Protein AF-A0A7J5A871-F1 (afdb_monomer)

Structure (mmCIF, N/CA/C/O backbone):
data_AF-A0A7J5A871-F1
#
_entry.id   AF-A0A7J5A871-F1
#
loop_
_atom_site.group_PDB
_atom_site.id
_atom_site.type_symbol
_atom_site.label_atom_id
_atom_site.label_alt_id
_atom_site.label_comp_id
_atom_site.label_asym_id
_atom_site.label_entity_id
_atom_site.label_seq_id
_atom_site.pdbx_PDB_ins_code
_atom_site.Cartn_x
_atom_site.Cartn_y
_atom_site.Cartn_z
_atom_site.occupancy
_atom_site.B_iso_or_equiv
_atom_site.auth_seq_id
_atom_site.auth_comp_id
_atom_site.auth_asym_id
_atom_site.auth_atom_id
_atom_site.pdbx_PDB_model_num
ATOM 1 N N . MET A 1 1 ? -9.980 15.801 39.547 1.00 46.47 1 MET A N 1
ATOM 2 C CA . MET A 1 1 ? -10.471 14.778 38.602 1.00 46.47 1 ME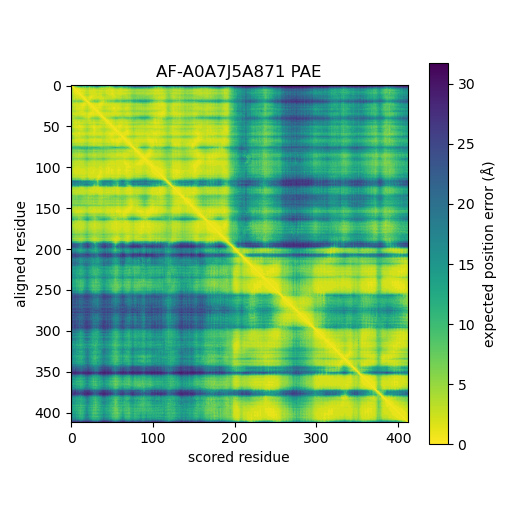T A CA 1
ATOM 3 C C . MET A 1 1 ? -9.482 14.705 37.460 1.00 46.47 1 MET A C 1
ATOM 5 O O . MET A 1 1 ? -9.292 15.702 36.777 1.00 46.47 1 MET A O 1
ATOM 9 N N . GLU A 1 2 ? -8.788 13.584 37.321 1.00 61.81 2 GLU A N 1
ATOM 10 C CA . GLU A 1 2 ? -7.841 13.356 36.229 1.00 61.81 2 GLU A CA 1
ATOM 11 C C . GLU A 1 2 ? -8.632 12.740 35.067 1.00 61.81 2 GLU A C 1
ATOM 13 O O . GLU A 1 2 ? -8.826 11.527 35.019 1.00 61.81 2 GLU A O 1
ATOM 18 N N . TYR A 1 3 ? -9.207 13.584 34.201 1.00 69.62 3 TYR A N 1
ATOM 19 C CA . TYR A 1 3 ? -9.987 13.117 33.050 1.00 69.62 3 TYR A CA 1
ATOM 20 C C . TYR A 1 3 ? -9.137 12.183 32.179 1.00 69.62 3 TYR A C 1
ATOM 22 O O . TYR A 1 3 ? -7.986 12.504 31.865 1.00 69.62 3 TYR A O 1
ATOM 30 N N . LEU A 1 4 ? -9.718 11.045 31.779 1.00 82.44 4 LEU A N 1
ATOM 31 C CA . LEU A 1 4 ? -9.127 10.088 30.837 1.00 82.44 4 LEU A CA 1
ATOM 32 C C . LEU A 1 4 ? -7.764 9.514 31.266 1.00 82.44 4 LEU A C 1
ATOM 34 O O . LEU A 1 4 ? -6.958 9.148 30.412 1.00 82.44 4 LEU A O 1
ATOM 38 N N . LYS A 1 5 ? -7.478 9.409 32.572 1.00 87.50 5 LYS A N 1
ATOM 39 C CA . LYS A 1 5 ? -6.200 8.855 33.057 1.00 87.50 5 LYS A CA 1
ATOM 40 C C . LYS A 1 5 ? -5.918 7.459 32.489 1.00 87.50 5 LYS A C 1
ATOM 42 O O . LYS A 1 5 ? -4.888 7.252 31.855 1.00 87.50 5 LYS A O 1
ATOM 47 N N . LYS A 1 6 ? -6.861 6.529 32.664 1.00 90.25 6 LYS A N 1
ATOM 48 C CA . LYS A 1 6 ? -6.722 5.147 32.182 1.00 90.25 6 LYS A CA 1
ATOM 49 C C . LYS A 1 6 ? -6.666 5.067 30.659 1.00 90.25 6 LYS A C 1
ATOM 51 O O . LYS A 1 6 ? -5.903 4.284 30.109 1.00 90.25 6 LYS A O 1
ATOM 56 N N . PHE A 1 7 ? -7.421 5.923 29.970 1.00 92.81 7 PHE A N 1
ATOM 57 C CA . PHE A 1 7 ? -7.335 6.025 28.516 1.00 92.81 7 PHE A CA 1
ATOM 58 C C . PHE A 1 7 ? -5.914 6.401 28.066 1.00 92.81 7 PHE A C 1
ATOM 60 O O . PHE A 1 7 ? -5.403 5.774 27.142 1.00 92.81 7 PHE A O 1
ATOM 67 N N . LYS A 1 8 ? -5.244 7.359 28.730 1.00 91.94 8 LYS A N 1
ATOM 68 C CA . LYS A 1 8 ? -3.841 7.712 28.426 1.00 91.94 8 LYS A CA 1
ATOM 69 C C . LYS A 1 8 ? -2.885 6.546 28.680 1.00 91.94 8 LYS A C 1
ATOM 71 O O . LYS A 1 8 ? -1.995 6.315 27.871 1.00 91.94 8 LYS A O 1
ATOM 76 N N . GLU A 1 9 ? -3.079 5.810 29.774 1.00 91.88 9 GLU A N 1
ATOM 77 C CA . GLU A 1 9 ? -2.275 4.621 30.103 1.00 91.88 9 GLU A CA 1
ATOM 78 C C . GLU A 1 9 ? -2.412 3.531 29.024 1.00 91.88 9 GLU A C 1
ATOM 80 O O . GLU A 1 9 ? -1.418 2.940 28.608 1.00 91.88 9 GLU A O 1
ATOM 85 N N . ASN A 1 10 ? -3.628 3.316 28.516 1.00 91.81 10 ASN A N 1
ATOM 86 C CA . ASN A 1 10 ? -3.911 2.318 27.482 1.00 91.81 10 ASN A CA 1
ATOM 87 C C . ASN A 1 10 ? -3.515 2.763 26.060 1.00 91.81 10 ASN A C 1
ATOM 89 O O . ASN A 1 10 ? -3.351 1.916 25.180 1.00 91.81 10 ASN A O 1
ATOM 93 N N . ASN A 1 11 ? -3.380 4.072 25.822 1.00 93.44 11 ASN A N 1
ATOM 94 C CA . ASN A 1 11 ? -3.155 4.675 24.504 1.00 93.44 11 ASN A CA 1
ATOM 95 C C . ASN A 1 11 ? -1.981 5.674 24.543 1.00 93.44 11 ASN A C 1
ATOM 97 O O . ASN A 1 11 ? -2.198 6.874 24.364 1.00 93.44 11 ASN A O 1
ATOM 101 N N . PRO A 1 12 ? -0.737 5.212 24.765 1.00 91.06 12 PRO A N 1
ATOM 102 C CA . PRO A 1 12 ? 0.413 6.088 25.019 1.00 91.06 12 PRO A CA 1
ATOM 103 C C . PRO A 1 12 ? 0.813 6.986 23.834 1.00 91.06 12 PRO A C 1
ATOM 105 O O . PRO A 1 12 ? 1.477 7.998 24.037 1.00 91.06 12 PRO A O 1
ATOM 108 N N . TYR A 1 13 ? 0.413 6.640 22.607 1.00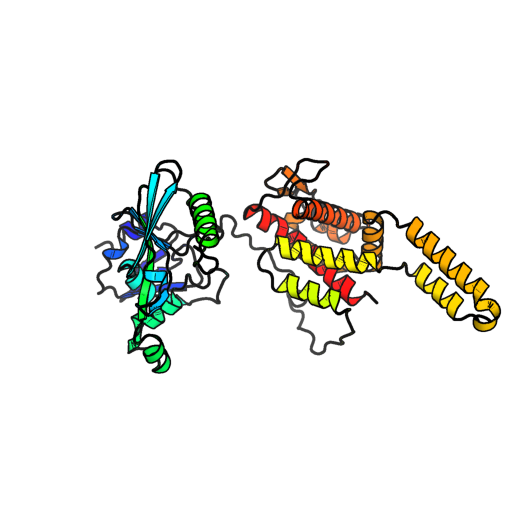 90.00 13 TYR A N 1
ATOM 109 C CA . TYR A 1 13 ? 0.609 7.460 21.399 1.00 90.00 13 TYR A CA 1
ATOM 110 C C . TYR A 1 13 ? -0.380 8.632 21.299 1.00 90.00 13 TYR A C 1
ATOM 112 O O . TYR A 1 13 ? -0.072 9.654 20.683 1.00 90.00 13 TYR A O 1
ATOM 120 N N . SER A 1 14 ? -1.553 8.519 21.929 1.00 91.69 14 SER A N 1
ATOM 121 C CA . SER A 1 14 ? -2.578 9.561 21.910 1.00 91.69 14 SER A CA 1
ATOM 122 C C . SER A 1 14 ? -2.219 10.683 22.883 1.00 91.69 14 SER A C 1
ATOM 124 O O . SER A 1 14 ? -2.018 10.463 24.080 1.00 91.69 14 SER A O 1
ATOM 126 N N . LYS A 1 15 ? -2.215 11.928 22.405 1.00 92.31 15 LYS A N 1
ATOM 127 C CA . LYS A 1 15 ? -1.970 13.106 23.243 1.00 92.31 15 LYS A CA 1
ATOM 128 C C . LYS A 1 15 ? -3.292 13.731 23.676 1.00 92.31 15 LYS A C 1
ATOM 130 O O . LYS A 1 15 ? -4.022 14.270 22.850 1.00 92.31 15 LYS A O 1
ATOM 135 N N . VAL A 1 16 ? -3.577 13.697 24.976 1.00 92.25 16 VAL A N 1
ATOM 136 C CA . VAL A 1 16 ? -4.806 14.264 25.556 1.00 92.25 16 VAL A CA 1
ATOM 137 C C . VAL A 1 16 ? -4.521 15.619 26.204 1.00 92.25 16 VAL A C 1
ATOM 139 O O . VAL A 1 16 ? -3.845 15.683 27.239 1.00 92.25 16 VAL A O 1
ATOM 142 N N . GLU A 1 17 ? -5.082 16.674 25.622 1.00 92.12 17 GLU A N 1
ATOM 143 C CA . GLU A 1 17 ? -4.989 18.069 26.054 1.00 92.12 17 GLU A CA 1
ATOM 144 C C . GLU A 1 17 ? -6.337 18.532 26.628 1.00 92.12 17 GLU A C 1
ATOM 146 O O . GLU A 1 17 ? -7.401 18.248 26.078 1.00 92.12 17 GLU A O 1
ATOM 151 N N . ILE A 1 18 ? -6.302 19.227 27.765 1.00 88.88 18 ILE A N 1
ATOM 152 C CA . ILE A 1 18 ? -7.502 19.749 28.427 1.00 88.88 18 ILE A CA 1
ATOM 153 C C . ILE A 1 18 ? -7.560 21.252 28.158 1.00 88.88 18 ILE A C 1
ATOM 155 O O . ILE A 1 18 ? -6.762 22.008 28.709 1.00 88.88 18 ILE A O 1
ATOM 159 N N . GLU A 1 19 ? -8.506 21.684 27.329 1.00 87.56 19 GLU A N 1
ATOM 160 C CA . GLU A 1 19 ? -8.739 23.098 27.009 1.00 87.56 19 GLU A CA 1
ATOM 161 C C . GLU A 1 19 ? -9.775 23.706 27.961 1.00 87.56 19 GLU A C 1
ATOM 163 O O . GLU A 1 19 ? -10.164 23.069 28.931 1.00 87.56 19 GLU A O 1
ATOM 168 N N . THR A 1 20 ? -10.238 24.945 27.762 1.00 82.44 20 THR A N 1
ATOM 169 C CA . THR A 1 20 ? -11.202 25.576 28.687 1.00 82.44 20 THR A CA 1
ATOM 170 C C . THR A 1 20 ? -12.541 24.829 28.714 1.00 82.44 20 THR A C 1
ATOM 172 O O . THR A 1 20 ? -13.005 24.470 29.799 1.00 82.44 20 THR A O 1
ATOM 175 N N . LYS A 1 21 ? -13.115 24.539 27.539 1.00 86.44 21 LYS A N 1
ATOM 176 C CA . LYS A 1 21 ? -14.427 23.879 27.377 1.00 86.44 21 LYS A CA 1
ATOM 177 C C . LYS A 1 21 ? -14.347 22.441 26.865 1.00 86.44 21 LYS A C 1
ATOM 179 O O . LYS A 1 21 ? -15.229 21.650 27.168 1.00 86.44 21 LYS A O 1
ATOM 184 N N . HIS A 1 22 ? -13.271 22.100 26.164 1.00 91.62 22 HIS A N 1
ATOM 185 C CA . HIS A 1 22 ? -13.147 20.822 25.475 1.00 91.62 22 HIS A CA 1
ATOM 186 C C . HIS A 1 22 ? -11.994 19.981 26.021 1.00 91.62 22 HIS A C 1
ATOM 188 O O . HIS A 1 22 ? -11.087 20.474 26.702 1.00 91.62 22 HIS A O 1
ATOM 194 N N . ILE A 1 23 ? -12.039 18.696 25.697 1.00 93.00 23 ILE A N 1
ATOM 195 C CA . ILE A 1 23 ? -10.933 17.755 25.804 1.00 93.00 23 ILE A CA 1
ATOM 196 C C . ILE A 1 23 ? -10.552 17.367 24.380 1.00 93.00 23 ILE A C 1
ATOM 198 O O . ILE A 1 23 ? -11.390 16.899 23.613 1.00 93.00 23 ILE A O 1
ATOM 202 N N . LYS A 1 24 ? -9.282 17.564 24.035 1.00 94.38 24 LYS A N 1
ATOM 203 C CA . LYS A 1 24 ? -8.735 17.277 22.714 1.00 94.38 24 LYS A CA 1
ATOM 204 C C . LYS A 1 24 ? -7.844 16.045 22.780 1.00 94.38 24 LYS A C 1
ATOM 206 O O . LYS A 1 24 ? -6.871 16.023 23.534 1.00 94.38 24 LYS A O 1
ATOM 211 N N . ILE A 1 25 ? -8.139 15.043 21.962 1.00 94.50 25 ILE A N 1
ATOM 212 C CA . ILE A 1 25 ? -7.263 13.897 21.713 1.00 94.50 25 ILE A CA 1
ATOM 213 C C . ILE A 1 25 ? -6.613 14.099 20.347 1.00 94.50 25 ILE A C 1
ATOM 215 O O . ILE A 1 25 ? -7.281 14.073 19.317 1.00 94.50 25 ILE A O 1
ATOM 219 N N . SER A 1 26 ? -5.300 14.304 20.345 1.00 92.56 26 SER A N 1
ATOM 220 C CA . SER A 1 26 ? -4.483 14.314 19.129 1.00 92.56 26 SER A CA 1
ATOM 221 C C . SER A 1 26 ? -3.837 12.947 18.927 1.00 92.56 26 SER A C 1
ATOM 223 O O . SER A 1 26 ? -3.514 12.276 19.908 1.00 92.56 26 SER A O 1
ATOM 225 N N . LYS A 1 27 ? -3.601 12.563 17.669 1.00 90.50 27 LYS A N 1
ATOM 226 C CA . LYS A 1 27 ? -3.045 11.251 17.298 1.00 90.50 27 LYS A CA 1
ATOM 227 C C . LYS A 1 27 ? -3.848 10.035 17.799 1.00 90.50 27 LYS A C 1
ATOM 229 O O . LYS A 1 27 ? -3.245 9.082 18.301 1.00 90.50 27 LYS A O 1
ATOM 234 N N . PRO A 1 28 ? -5.195 10.042 17.730 1.00 91.94 28 PRO A N 1
ATOM 235 C CA . PRO A 1 28 ? -5.965 8.844 18.060 1.00 91.94 28 PRO A CA 1
ATOM 236 C C . PRO A 1 28 ? -5.566 7.699 17.108 1.00 91.94 28 PRO A C 1
ATOM 238 O O . PRO A 1 28 ? -5.344 7.926 15.923 1.00 91.94 28 PRO A O 1
ATOM 241 N N . TRP A 1 29 ? -5.422 6.475 17.628 1.00 90.25 29 TRP A N 1
ATOM 242 C CA . TRP A 1 29 ? -4.837 5.339 16.887 1.00 90.25 29 TRP A CA 1
ATOM 243 C C . TRP A 1 29 ? -3.445 5.612 16.255 1.00 90.25 29 TRP A C 1
ATOM 245 O O . TRP A 1 29 ? -3.096 4.986 15.257 1.00 90.25 29 TRP A O 1
ATOM 255 N N . ASP A 1 30 ? -2.665 6.547 16.810 1.00 88.31 30 ASP A N 1
ATOM 256 C CA . ASP A 1 30 ? -1.385 7.035 16.255 1.00 88.31 30 ASP A CA 1
ATOM 257 C C . ASP A 1 30 ? -1.503 7.722 14.875 1.00 88.31 30 ASP A C 1
ATOM 259 O O . ASP A 1 30 ? -0.524 7.880 14.151 1.00 88.31 30 ASP A O 1
ATOM 263 N N . ASP A 1 31 ? -2.704 8.189 14.516 1.00 85.38 31 ASP A N 1
ATOM 264 C CA . ASP A 1 31 ? -2.980 8.873 13.250 1.00 85.38 31 ASP A CA 1
ATOM 265 C C . ASP A 1 31 ? -3.076 10.392 13.453 1.00 85.38 31 ASP A C 1
ATOM 267 O O . ASP A 1 31 ? -3.942 10.891 14.171 1.00 85.38 31 ASP A O 1
ATOM 271 N N . ASP A 1 32 ? -2.174 11.152 12.828 1.00 86.38 32 ASP A N 1
ATOM 272 C CA . ASP A 1 32 ? -2.071 12.602 13.014 1.00 86.38 32 ASP A CA 1
ATOM 273 C C . ASP A 1 32 ? -2.869 13.443 12.000 1.00 86.38 32 ASP A C 1
ATOM 275 O O . ASP A 1 32 ? -2.740 14.673 11.978 1.00 86.38 32 ASP A O 1
ATOM 279 N N . THR A 1 33 ? -3.699 12.792 11.181 1.00 85.69 33 THR A N 1
ATOM 280 C CA . THR A 1 33 ? -4.514 13.435 10.138 1.00 85.69 33 THR A CA 1
ATOM 281 C C . THR A 1 33 ? -5.852 13.971 10.646 1.00 85.69 33 THR A C 1
ATOM 283 O O . THR A 1 33 ? -6.527 14.737 9.946 1.00 85.69 33 THR A O 1
ATOM 286 N N . PHE A 1 34 ? -6.233 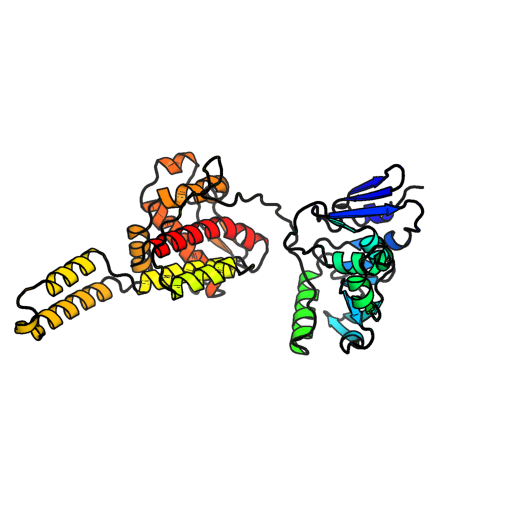13.594 11.868 1.00 90.62 34 PHE A N 1
ATOM 287 C CA . PHE A 1 34 ? -7.457 14.025 12.529 1.00 90.62 34 PHE A CA 1
ATOM 288 C C . PHE A 1 34 ? -7.280 14.130 14.049 1.00 90.62 34 PHE A C 1
ATOM 290 O O . PHE A 1 34 ? -6.280 13.699 14.631 1.00 90.62 34 PHE A O 1
ATOM 297 N N . ILE A 1 35 ? -8.260 14.749 14.700 1.00 94.25 35 ILE A N 1
ATOM 298 C CA . ILE A 1 35 ? -8.355 14.873 16.156 1.00 94.25 35 ILE A CA 1
ATOM 299 C C . ILE A 1 35 ? -9.748 14.456 16.624 1.00 94.25 35 ILE A C 1
ATOM 301 O O . ILE A 1 35 ? -10.693 14.446 15.836 1.00 94.25 35 ILE A O 1
ATOM 305 N N . ILE A 1 36 ? -9.873 14.153 17.917 1.00 95.00 36 ILE A N 1
ATOM 306 C CA . ILE A 1 36 ? -11.169 14.011 18.587 1.00 95.00 36 ILE A CA 1
ATOM 307 C C . ILE A 1 36 ? -11.339 15.168 19.576 1.00 95.00 36 ILE A C 1
ATOM 309 O O . ILE A 1 36 ? -10.516 15.330 20.480 1.00 95.00 36 ILE A O 1
ATOM 313 N N . LEU A 1 37 ? -12.393 15.962 19.414 1.00 94.38 37 LEU A N 1
ATOM 314 C CA . LEU A 1 37 ? -12.757 17.075 20.285 1.00 94.38 37 LEU A CA 1
ATOM 315 C C . LEU A 1 37 ? -14.061 16.749 21.022 1.00 94.38 37 LEU A C 1
ATOM 317 O O . LEU A 1 37 ? -15.102 16.602 20.395 1.00 94.38 37 LEU A O 1
ATOM 321 N N . MET A 1 38 ? -14.008 16.637 22.348 1.00 93.56 38 MET A N 1
ATOM 322 C CA . MET A 1 38 ? -15.167 16.292 23.186 1.00 93.56 38 MET A CA 1
ATOM 323 C C . MET A 1 38 ? -15.480 17.420 24.163 1.00 93.56 38 MET A C 1
ATOM 325 O O . MET A 1 38 ? -14.565 18.101 24.639 1.00 93.56 38 MET A O 1
ATOM 329 N N . ASP A 1 39 ? -16.751 17.602 24.512 1.00 89.00 39 ASP A N 1
ATOM 330 C CA . ASP A 1 39 ? -17.145 18.533 25.570 1.00 89.00 39 ASP A CA 1
ATOM 331 C C . ASP A 1 39 ? -16.811 17.936 26.949 1.00 89.00 39 ASP A C 1
ATOM 333 O O . ASP A 1 39 ? -16.990 16.747 27.209 1.00 89.00 39 ASP A O 1
ATOM 337 N N . LYS A 1 40 ? -16.310 18.766 27.868 1.00 85.31 40 LYS A N 1
ATOM 338 C CA . LYS A 1 40 ? -16.018 18.348 29.249 1.00 85.31 40 LYS A CA 1
ATOM 339 C C . LYS A 1 40 ? -17.246 17.920 30.049 1.00 85.31 40 LYS A C 1
ATOM 341 O O . LYS A 1 40 ? -17.082 17.298 31.097 1.00 85.31 40 LYS A O 1
ATOM 346 N N . SER A 1 41 ? -18.433 18.347 29.634 1.00 84.81 41 SER A N 1
ATOM 347 C CA . SER A 1 41 ? -19.697 18.031 30.296 1.00 84.81 41 SER A CA 1
ATOM 348 C C . SER A 1 41 ? -20.211 16.624 29.983 1.00 84.81 41 SER A C 1
ATOM 350 O O . SER A 1 41 ? -21.080 16.134 30.704 1.00 84.81 41 SER A O 1
ATOM 352 N N . GLU A 1 42 ? -19.671 15.962 28.956 1.00 85.12 42 GLU A N 1
ATOM 353 C CA . GLU A 1 42 ? -20.068 14.606 28.584 1.00 85.12 42 GLU A CA 1
ATOM 354 C C . GLU A 1 42 ? -19.522 13.545 29.554 1.00 85.12 42 GLU A C 1
ATOM 356 O O . GLU A 1 42 ? -18.439 13.674 30.130 1.00 85.12 42 GLU A O 1
ATOM 361 N N . ASP A 1 43 ? -20.271 12.450 29.718 1.00 88.81 43 ASP A N 1
ATOM 362 C CA . ASP A 1 43 ? -19.787 11.267 30.432 1.00 88.81 43 ASP A CA 1
ATOM 363 C C . ASP A 1 43 ? -18.808 10.477 29.551 1.00 88.81 43 ASP A C 1
ATOM 365 O O . ASP A 1 43 ? -19.199 9.774 28.618 1.00 88.81 43 ASP A O 1
ATOM 369 N N . LEU A 1 44 ? -17.520 10.580 29.882 1.00 90.31 44 LEU A N 1
ATOM 370 C CA . LEU A 1 44 ? -16.426 9.923 29.165 1.00 90.31 44 LEU A CA 1
ATOM 371 C C . LEU A 1 44 ? -16.016 8.571 29.772 1.00 90.31 44 LEU A C 1
ATOM 373 O O . LEU A 1 44 ? -15.005 7.998 29.364 1.00 90.31 44 LEU A O 1
ATOM 377 N N . SER A 1 45 ? -16.776 8.035 30.734 1.00 89.94 45 SER A N 1
ATOM 378 C CA . SER A 1 45 ? -16.441 6.783 31.433 1.00 89.94 45 SER A CA 1
ATOM 379 C C . SER A 1 45 ? -16.310 5.570 30.501 1.00 89.94 45 SER A C 1
ATOM 381 O O . SER A 1 45 ? -15.543 4.645 30.784 1.00 89.94 45 SER A O 1
ATOM 383 N N . ALA A 1 46 ? -16.989 5.588 29.349 1.00 91.56 46 ALA A N 1
ATOM 384 C CA . ALA A 1 46 ? -16.878 4.549 28.327 1.00 91.56 46 ALA A CA 1
ATOM 385 C C . ALA A 1 46 ? -15.467 4.444 27.709 1.00 91.56 46 ALA A C 1
ATOM 387 O O . ALA A 1 46 ? -15.120 3.394 27.175 1.00 91.56 46 ALA A O 1
ATOM 388 N N . LEU A 1 47 ? -14.637 5.490 27.809 1.00 93.25 47 LEU A N 1
ATOM 389 C CA . LEU A 1 47 ? -13.269 5.507 27.279 1.00 93.25 47 LEU A CA 1
ATOM 390 C C . LEU A 1 47 ? -12.221 4.965 28.267 1.00 93.25 47 LEU A C 1
ATOM 392 O O . LEU A 1 47 ? -11.078 4.723 27.887 1.00 93.25 47 LEU A O 1
ATOM 396 N N . ASP A 1 48 ? -12.567 4.733 29.534 1.00 90.62 48 ASP A N 1
ATOM 397 C CA . ASP A 1 48 ? -11.569 4.381 30.553 1.00 90.62 48 ASP A CA 1
ATOM 398 C C . ASP A 1 48 ? -10.897 3.019 30.323 1.00 90.62 48 ASP A C 1
ATOM 400 O O . ASP A 1 48 ? -9.765 2.812 30.753 1.00 90.62 48 ASP A O 1
ATOM 404 N N . ASN A 1 49 ? -11.573 2.069 29.672 1.00 90.69 49 ASN A N 1
ATOM 405 C CA . ASN A 1 49 ? -11.085 0.691 29.524 1.00 90.69 49 ASN A CA 1
ATOM 406 C C . ASN A 1 49 ? -10.965 0.274 28.056 1.00 90.69 49 ASN A C 1
ATOM 408 O O . ASN A 1 49 ? -11.175 -0.897 27.730 1.00 90.69 49 ASN A O 1
ATOM 412 N N . VAL A 1 50 ? -10.627 1.227 27.183 1.00 95.06 50 VAL A N 1
ATOM 413 C CA . VAL A 1 50 ? -10.443 0.966 25.753 1.00 95.06 50 VAL A CA 1
ATOM 414 C C . VAL A 1 50 ? -9.018 1.238 25.279 1.00 95.06 50 VAL A C 1
ATOM 416 O O . VAL A 1 50 ? -8.341 2.145 25.770 1.00 95.06 50 VAL A O 1
ATOM 419 N N . LYS A 1 51 ? -8.584 0.467 24.281 1.00 94.62 51 LYS A N 1
ATOM 420 C CA . LYS A 1 51 ? -7.371 0.705 23.493 1.00 94.62 51 LYS A CA 1
ATOM 421 C C . LYS A 1 51 ? -7.726 0.872 22.019 1.00 94.62 51 LYS A C 1
ATOM 423 O O . LYS A 1 51 ? -8.401 0.033 21.431 1.00 94.62 51 LYS A O 1
ATOM 428 N N . LEU A 1 52 ? -7.237 1.946 21.423 1.00 94.06 52 LEU A N 1
ATOM 429 C CA . LEU A 1 52 ? -7.392 2.314 20.024 1.00 94.06 52 LEU A CA 1
ATOM 430 C C . LEU A 1 52 ? -6.285 1.648 19.207 1.00 94.06 52 LEU A C 1
ATOM 432 O O . LEU A 1 52 ? -5.235 2.249 19.028 1.00 94.06 52 LEU A O 1
ATOM 436 N N . VAL A 1 53 ? -6.459 0.400 18.774 1.00 90.44 53 VAL A N 1
ATOM 437 C CA . VAL A 1 53 ? -5.355 -0.408 18.217 1.00 90.44 53 VAL A CA 1
ATOM 438 C C . VAL A 1 53 ? -4.777 0.239 16.952 1.00 90.44 53 VAL A C 1
ATOM 440 O O . VAL A 1 53 ? -5.389 0.185 15.895 1.00 90.44 53 VAL A O 1
ATOM 443 N N . ASP A 1 54 ? -3.592 0.834 17.056 1.00 86.12 54 ASP A N 1
ATOM 444 C CA . ASP A 1 54 ? -2.900 1.665 16.058 1.00 86.12 54 ASP A CA 1
ATOM 445 C C . ASP A 1 54 ? -2.948 1.118 14.620 1.00 86.12 54 ASP A C 1
ATOM 447 O O . ASP A 1 54 ? -3.301 1.834 13.682 1.00 86.12 54 ASP A O 1
ATOM 451 N N . TYR A 1 55 ? -2.726 -0.182 14.438 1.00 85.00 55 TYR A N 1
ATOM 452 C CA . TYR A 1 55 ? -2.730 -0.831 13.121 1.00 85.00 55 TYR A CA 1
ATOM 453 C C . TYR A 1 55 ? -4.076 -1.440 12.691 1.00 85.00 55 TYR A C 1
ATOM 455 O O . TYR A 1 55 ? -4.140 -2.092 11.651 1.00 85.00 55 TYR A O 1
ATOM 463 N N . LEU A 1 56 ? -5.159 -1.259 13.453 1.00 89.19 56 LEU A N 1
ATOM 464 C CA . LEU A 1 56 ? -6.495 -1.772 13.126 1.00 89.19 56 LEU A CA 1
ATOM 465 C C . LEU A 1 56 ? -7.543 -0.660 13.131 1.00 89.19 56 LEU A C 1
ATOM 467 O O . LEU A 1 56 ? -7.527 0.240 13.969 1.00 89.19 56 LEU A O 1
ATOM 471 N N . VAL A 1 57 ? -8.544 -0.777 12.266 1.00 90.94 57 VAL A N 1
ATOM 472 C CA . VAL A 1 57 ? -9.777 0.025 12.348 1.00 90.94 57 VAL A CA 1
ATOM 473 C C . VAL A 1 57 ? -10.666 -0.534 13.471 1.00 90.94 57 VAL A C 1
ATOM 475 O O . VAL A 1 57 ? -11.724 -1.111 13.226 1.00 90.94 57 VAL A O 1
ATOM 478 N N . ALA A 1 58 ? -10.171 -0.486 14.713 1.00 93.69 58 ALA A N 1
ATOM 479 C CA . ALA A 1 58 ? -10.782 -1.199 15.829 1.00 93.69 58 ALA A CA 1
ATOM 480 C C . ALA A 1 58 ? -10.520 -0.590 17.213 1.00 93.69 58 ALA A C 1
ATOM 482 O O . ALA A 1 58 ? -9.486 0.031 17.465 1.00 93.69 58 ALA A O 1
ATOM 483 N N . ILE A 1 59 ? -11.440 -0.860 18.137 1.00 95.38 59 ILE A N 1
ATOM 484 C CA . ILE A 1 59 ? -11.359 -0.540 19.561 1.00 95.38 59 ILE A CA 1
ATOM 485 C C . ILE A 1 59 ? -11.297 -1.851 20.345 1.00 95.38 59 ILE A C 1
ATOM 487 O O . ILE A 1 59 ? -12.181 -2.700 20.238 1.00 95.38 59 ILE A O 1
ATOM 491 N N . TYR A 1 60 ? -10.262 -2.027 21.160 1.00 95.31 60 TYR A N 1
ATOM 492 C CA . TYR A 1 60 ? -10.181 -3.143 22.092 1.00 95.31 60 TYR A CA 1
ATOM 493 C C . TYR A 1 60 ? -10.777 -2.754 23.444 1.00 95.31 60 TYR A C 1
ATOM 495 O O . TYR A 1 60 ? -10.289 -1.838 24.102 1.00 95.31 60 TYR A O 1
ATOM 503 N N . HIS A 1 61 ? -11.822 -3.467 23.856 1.00 95.50 61 HIS A N 1
ATOM 504 C CA . HIS A 1 61 ? -12.539 -3.270 25.113 1.00 95.50 61 HIS A CA 1
ATOM 505 C C . HIS A 1 61 ? -12.007 -4.242 26.168 1.00 95.50 61 HIS A C 1
ATOM 507 O O . HIS A 1 61 ? -12.363 -5.426 26.175 1.00 95.50 61 HIS A O 1
ATOM 513 N N . TYR A 1 62 ? -11.150 -3.754 27.068 1.00 91.19 62 TYR A N 1
ATOM 514 C CA . TYR A 1 62 ? -10.465 -4.592 28.060 1.00 91.19 62 TYR A CA 1
ATOM 515 C C . TYR A 1 62 ? -11.428 -5.271 29.034 1.00 91.19 62 TYR A C 1
ATOM 517 O O . TYR A 1 62 ? -11.233 -6.432 29.399 1.00 91.19 62 TYR A O 1
ATOM 525 N N . LYS A 1 63 ? -12.469 -4.553 29.468 1.00 90.25 63 LYS A N 1
ATOM 526 C CA . LYS A 1 63 ? -13.418 -5.042 30.475 1.00 90.25 63 LYS A CA 1
ATOM 527 C C . LYS A 1 63 ? -14.280 -6.176 29.918 1.00 90.25 63 LYS A C 1
ATOM 529 O O . LYS A 1 63 ? -14.463 -7.193 30.580 1.00 90.25 63 LYS A O 1
ATOM 534 N N . GLU A 1 64 ? -14.778 -6.009 28.699 1.00 91.38 64 GLU A N 1
ATOM 535 C CA . GLU A 1 64 ? -15.648 -6.962 28.010 1.00 91.38 64 GLU A CA 1
ATOM 536 C C . GLU A 1 64 ? -14.868 -8.064 27.276 1.00 91.38 64 GLU A C 1
ATOM 538 O O . GLU A 1 64 ? -15.483 -9.017 26.797 1.00 91.38 64 GLU A O 1
ATOM 543 N N . LYS A 1 65 ? -13.534 -7.949 27.180 1.00 93.00 65 LYS A N 1
ATOM 544 C CA . LYS A 1 65 ? -12.659 -8.845 26.403 1.00 93.00 65 LYS A CA 1
ATOM 545 C C . LYS A 1 65 ? -13.181 -9.045 24.979 1.00 93.00 65 LYS A C 1
ATOM 547 O O . LYS A 1 65 ? -13.384 -10.171 24.514 1.00 93.00 65 LYS A O 1
ATOM 552 N N . LYS A 1 66 ? -13.426 -7.931 24.290 1.00 96.06 66 LYS A N 1
ATOM 553 C CA . LYS A 1 66 ? -13.882 -7.925 22.897 1.00 96.06 66 LYS A CA 1
ATOM 554 C C . LYS A 1 66 ? -13.144 -6.882 22.073 1.00 96.06 66 LYS A C 1
ATOM 556 O O . LYS A 1 66 ? -12.825 -5.806 22.570 1.00 96.06 66 LYS A O 1
ATOM 561 N N . ILE A 1 67 ? -12.899 -7.202 20.812 1.00 96.44 67 ILE A N 1
ATOM 562 C CA . ILE A 1 67 ? -12.418 -6.254 19.810 1.00 96.44 67 ILE A CA 1
ATOM 563 C C . ILE A 1 67 ? -13.628 -5.831 18.986 1.00 96.44 67 ILE A C 1
ATOM 565 O O . ILE A 1 67 ? -14.357 -6.681 18.479 1.00 96.44 67 ILE A O 1
ATOM 569 N N . GLU A 1 68 ? -13.851 -4.528 18.903 1.00 97.12 68 GLU A N 1
ATOM 570 C CA . GLU A 1 68 ? -14.864 -3.888 18.075 1.00 97.12 68 GLU A CA 1
ATOM 571 C C . GLU A 1 68 ? -14.197 -3.346 16.815 1.00 97.12 68 GLU A C 1
ATOM 573 O O . GLU A 1 68 ? -13.393 -2.423 16.899 1.00 97.12 68 GLU A O 1
ATOM 578 N N . PHE A 1 69 ? -14.524 -3.906 15.660 1.00 95.81 69 PHE A N 1
ATOM 579 C CA . PHE A 1 69 ? -14.124 -3.394 14.357 1.00 95.81 69 PHE A CA 1
ATOM 580 C C . PHE A 1 69 ? -15.185 -2.418 13.865 1.00 95.81 69 PHE A C 1
ATOM 582 O O . PHE A 1 69 ? -16.365 -2.773 13.780 1.00 95.81 69 PHE A O 1
ATOM 589 N N . ILE A 1 70 ? -14.746 -1.199 13.558 1.00 94.81 70 ILE A N 1
ATOM 590 C CA . ILE A 1 70 ? -15.616 -0.134 13.058 1.00 94.81 70 ILE A CA 1
ATOM 591 C C . ILE A 1 70 ? -16.124 -0.576 11.686 1.00 94.81 70 ILE A C 1
ATOM 593 O O . ILE A 1 70 ? -15.325 -0.976 10.836 1.00 94.81 70 ILE A O 1
ATOM 597 N N . PHE A 1 71 ? -17.443 -0.565 11.504 1.00 93.31 71 PHE A N 1
ATOM 598 C CA . PHE A 1 71 ? -18.073 -1.026 10.273 1.00 93.31 71 PHE A CA 1
ATOM 599 C C . PHE A 1 71 ? -18.799 0.125 9.584 1.00 93.31 71 PHE A C 1
ATOM 601 O O . PHE A 1 71 ? -18.161 0.833 8.813 1.00 93.31 71 PHE A O 1
ATOM 608 N N . ALA A 1 72 ? -20.089 0.334 9.845 1.00 93.06 72 ALA A N 1
ATOM 609 C CA . ALA A 1 72 ? -20.840 1.430 9.241 1.00 93.06 72 ALA A CA 1
ATOM 610 C C . ALA A 1 72 ? -22.217 1.614 9.904 1.00 93.06 72 ALA A C 1
ATOM 612 O O . ALA A 1 72 ? -22.793 0.652 10.429 1.00 93.06 72 ALA A O 1
ATOM 613 N N . PRO A 1 73 ? -22.797 2.823 9.821 1.00 94.12 73 PRO A N 1
ATOM 614 C CA . PRO A 1 73 ? -24.234 3.009 9.943 1.00 94.12 73 PRO A CA 1
ATOM 615 C C . PRO A 1 73 ? -24.942 2.448 8.703 1.00 94.12 73 PRO A C 1
ATOM 617 O O . PRO A 1 73 ? -24.706 2.930 7.595 1.00 94.12 73 PRO A O 1
ATOM 620 N N . ILE A 1 74 ? -25.783 1.427 8.882 1.00 93.94 74 ILE A N 1
ATOM 621 C CA . ILE A 1 74 ? -26.498 0.749 7.787 1.00 93.94 74 ILE A CA 1
ATOM 622 C C . ILE A 1 74 ? -27.930 0.382 8.181 1.00 93.94 74 ILE A C 1
ATOM 624 O O . ILE A 1 74 ? -28.270 0.348 9.366 1.00 93.94 74 ILE A O 1
ATOM 628 N N . GLU A 1 75 ? -28.755 0.066 7.184 1.00 93.50 75 GLU A N 1
ATOM 629 C CA . GLU A 1 75 ? -30.127 -0.406 7.371 1.00 93.50 75 GLU A CA 1
ATOM 630 C C . GLU A 1 75 ? -30.178 -1.696 8.205 1.00 93.50 75 GLU A C 1
ATOM 632 O O . GLU A 1 75 ? -29.413 -2.648 8.004 1.00 93.50 75 GLU A O 1
ATOM 637 N N . THR A 1 76 ? -31.114 -1.739 9.151 1.00 87.44 76 THR A N 1
ATOM 638 C CA . THR A 1 76 ? -31.216 -2.823 10.146 1.00 87.44 76 THR A CA 1
ATOM 639 C C . THR A 1 76 ? -31.630 -4.181 9.569 1.00 87.44 76 THR A C 1
ATOM 641 O O . THR A 1 76 ? -31.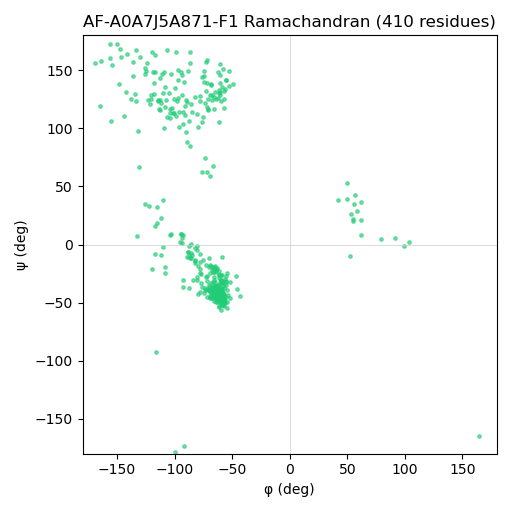411 -5.211 10.213 1.00 87.44 76 THR A O 1
ATOM 644 N N . ASP A 1 77 ? -32.210 -4.223 8.366 1.00 82.56 77 ASP A N 1
ATOM 645 C CA . ASP A 1 77 ? -32.690 -5.463 7.747 1.00 82.56 77 ASP A CA 1
ATOM 646 C C . ASP A 1 77 ? -31.607 -6.229 6.961 1.00 82.56 77 ASP A C 1
ATOM 648 O O . ASP A 1 77 ? -31.818 -7.389 6.571 1.00 82.56 77 ASP A O 1
ATOM 652 N N . THR A 1 78 ? -30.427 -5.618 6.807 1.00 85.38 78 THR A N 1
ATOM 653 C CA . THR A 1 78 ? -29.337 -6.128 5.979 1.00 85.38 78 THR A CA 1
ATOM 654 C C . THR A 1 78 ? -28.925 -7.532 6.429 1.00 85.38 78 THR A C 1
ATOM 656 O O . THR A 1 78 ? -28.559 -7.765 7.585 1.00 85.38 78 THR A O 1
ATOM 659 N N . GLY A 1 79 ? -28.929 -8.498 5.502 1.00 86.75 79 GLY A N 1
ATOM 660 C CA . GLY A 1 79 ? -28.669 -9.914 5.805 1.00 86.75 79 GLY A CA 1
ATOM 661 C C . GLY A 1 79 ? -27.335 -10.179 6.514 1.00 86.75 79 GLY A C 1
ATOM 662 O O . GLY A 1 79 ? -27.230 -11.126 7.296 1.00 86.75 79 GLY A O 1
ATOM 663 N N . ILE A 1 80 ? -26.343 -9.312 6.306 1.00 88.50 80 ILE A N 1
ATOM 664 C CA . ILE A 1 80 ? -25.036 -9.395 6.955 1.00 88.50 80 ILE A CA 1
ATOM 665 C C . ILE A 1 80 ? -25.105 -9.269 8.482 1.00 88.50 80 ILE A C 1
ATOM 667 O O . ILE A 1 80 ? -24.377 -9.971 9.182 1.00 88.50 80 ILE A O 1
ATOM 671 N N . LEU A 1 81 ? -26.025 -8.455 9.010 1.00 90.88 81 LEU A N 1
ATOM 672 C CA . LEU A 1 81 ? -26.161 -8.199 10.447 1.00 90.88 81 LEU A CA 1
ATOM 673 C C . LEU A 1 81 ? -26.619 -9.437 11.225 1.00 90.88 81 LEU A C 1
ATOM 675 O O . LEU A 1 81 ? -26.391 -9.552 12.425 1.00 90.88 81 LEU A O 1
ATOM 679 N N . LYS A 1 82 ? -27.218 -10.415 10.535 1.00 90.88 82 LYS A N 1
ATOM 680 C CA . LYS A 1 82 ? -27.638 -11.697 11.119 1.00 90.88 82 LYS A CA 1
ATOM 681 C C . LYS A 1 82 ? -26.467 -12.665 11.314 1.00 90.88 82 LYS A C 1
ATOM 683 O O . LYS A 1 82 ? -26.646 -13.733 11.901 1.00 90.88 82 LYS A O 1
ATOM 688 N N . ARG A 1 83 ? -25.275 -12.336 10.803 1.00 91.88 83 ARG A N 1
ATOM 689 C CA . ARG A 1 83 ? -24.100 -13.206 10.853 1.00 91.88 83 ARG A CA 1
ATOM 690 C C . ARG A 1 83 ? -23.555 -13.287 12.275 1.00 91.88 83 ARG A C 1
ATOM 692 O O . ARG A 1 83 ? -23.079 -12.302 12.835 1.00 91.88 83 ARG A O 1
ATOM 699 N N . LYS A 1 84 ? -23.568 -14.503 12.816 1.00 95.75 84 LYS A N 1
ATOM 700 C CA . LYS A 1 84 ? -22.941 -14.871 14.084 1.00 95.75 84 LYS A CA 1
ATOM 701 C C . LYS A 1 84 ? -22.337 -16.263 13.964 1.00 95.75 84 LYS A C 1
ATOM 703 O O . LYS A 1 84 ? -23.005 -17.172 13.478 1.00 95.75 84 LYS A O 1
ATOM 708 N N . PHE A 1 85 ? -21.085 -16.422 14.373 1.00 96.81 85 PHE A N 1
ATOM 709 C CA . PHE A 1 85 ? -20.362 -17.684 14.246 1.00 96.81 85 PHE A CA 1
ATOM 710 C C . PHE A 1 85 ? -19.220 -17.796 15.254 1.00 96.81 85 PHE A C 1
ATOM 712 O O . PHE A 1 85 ? -18.725 -16.794 15.767 1.00 96.81 85 PHE A O 1
ATOM 719 N N . ASP A 1 86 ? -18.776 -19.029 15.480 1.00 97.88 86 ASP A N 1
ATOM 720 C CA . ASP A 1 86 ? -17.630 -19.336 16.326 1.00 97.88 86 ASP A CA 1
ATOM 721 C C . ASP A 1 86 ? -16.382 -19.542 15.466 1.00 97.88 86 ASP A C 1
ATOM 723 O O . ASP A 1 86 ? -16.342 -20.402 14.582 1.00 97.88 86 ASP A O 1
ATOM 727 N N . TYR A 1 87 ? -15.338 -18.769 15.745 1.00 96.88 87 TYR A N 1
ATOM 728 C CA . TYR A 1 87 ? -14.023 -18.920 15.144 1.00 96.88 87 TYR A CA 1
ATOM 729 C C . TYR A 1 87 ? -13.103 -19.683 16.098 1.00 96.88 87 TYR A C 1
ATOM 731 O O . TYR A 1 87 ? -12.716 -19.187 17.156 1.00 96.88 87 TYR A O 1
ATOM 739 N N . ASN A 1 88 ? -12.758 -20.916 15.729 1.00 96.38 88 ASN A N 1
ATOM 740 C CA . ASN A 1 88 ? -11.865 -21.765 16.513 1.00 96.38 88 ASN A CA 1
ATOM 741 C C . ASN A 1 88 ? -10.422 -21.584 16.035 1.00 96.38 88 ASN A C 1
ATOM 743 O O . ASN A 1 88 ? -10.077 -21.973 14.921 1.00 96.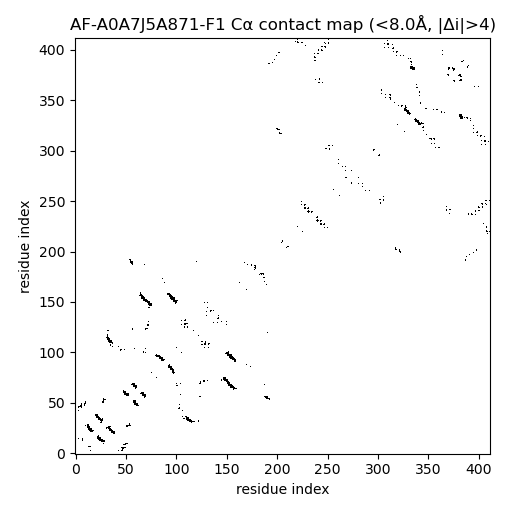38 88 ASN A O 1
ATOM 747 N N . PHE A 1 89 ? -9.571 -21.022 16.889 1.00 94.56 89 PHE A N 1
ATOM 748 C CA . PHE A 1 89 ? -8.182 -20.714 16.571 1.00 94.56 89 PHE A CA 1
ATOM 749 C C . PHE A 1 89 ? -7.256 -21.187 17.693 1.00 94.56 89 PHE A C 1
ATOM 751 O O . PHE A 1 89 ? -7.429 -20.817 18.852 1.00 94.56 89 PHE A O 1
ATOM 758 N N . GLN A 1 90 ? -6.274 -22.028 17.348 1.00 91.38 90 GLN A N 1
ATOM 759 C CA . GLN A 1 90 ? -5.276 -22.574 18.285 1.00 91.38 90 GLN A CA 1
ATOM 760 C C . GLN A 1 90 ? -5.883 -23.178 19.571 1.00 91.38 90 GLN A C 1
ATOM 762 O O . GLN A 1 90 ? -5.349 -23.021 20.666 1.00 91.38 90 GLN A O 1
ATOM 767 N N . GLY A 1 91 ? -7.020 -23.870 19.442 1.00 90.88 91 GLY A N 1
ATOM 768 C CA . GLY A 1 91 ? -7.706 -24.516 20.568 1.00 90.88 91 GLY A CA 1
ATOM 769 C C . GLY A 1 91 ? -8.550 -23.582 21.443 1.00 90.88 91 GLY A C 1
ATOM 770 O O . GLY A 1 91 ? -9.106 -24.045 22.435 1.00 90.88 91 GLY A O 1
ATOM 771 N N . LYS A 1 92 ? -8.678 -22.297 21.086 1.00 94.38 92 LYS A N 1
ATOM 772 C CA . LYS A 1 92 ? -9.595 -21.339 21.720 1.00 94.38 92 LYS A CA 1
ATOM 773 C C . LYS A 1 92 ? -10.745 -20.989 20.778 1.00 94.38 92 LYS A C 1
ATOM 775 O O . LYS A 1 92 ? -10.563 -20.941 19.562 1.00 94.38 92 LYS A O 1
ATOM 780 N N . THR A 1 93 ? -11.913 -20.715 21.349 1.00 96.25 93 THR A N 1
ATOM 781 C CA . THR A 1 93 ? -13.114 -20.307 20.609 1.00 96.25 93 THR A CA 1
ATOM 782 C C . THR A 1 93 ? -13.356 -18.814 20.790 1.00 96.25 93 THR A C 1
ATOM 784 O O . THR A 1 93 ? -13.364 -18.312 21.916 1.00 96.25 93 THR A O 1
ATOM 787 N N . TYR A 1 94 ? -13.560 -18.118 19.676 1.00 97.44 94 TYR A N 1
ATOM 788 C CA . TYR A 1 94 ? -13.862 -16.693 19.613 1.00 97.44 94 TYR A CA 1
ATOM 789 C C . TYR A 1 94 ? -15.241 -16.505 18.984 1.00 97.44 94 TYR A C 1
ATOM 791 O O . TYR A 1 94 ? -15.504 -17.052 17.919 1.00 97.44 94 TYR A O 1
ATOM 799 N N . ASN A 1 95 ? -16.116 -15.728 19.617 1.00 97.94 95 ASN A N 1
ATOM 800 C CA . ASN A 1 95 ? -17.448 -15.460 19.080 1.00 97.94 95 ASN A CA 1
ATOM 801 C C . ASN A 1 95 ? -17.379 -14.231 18.175 1.00 97.94 95 ASN A C 1
ATOM 803 O O . ASN A 1 95 ? -17.003 -13.148 18.630 1.00 97.94 95 ASN A O 1
ATOM 807 N N . CYS A 1 96 ? -17.774 -14.397 16.921 1.00 98.00 96 CYS A N 1
ATOM 808 C CA . CYS A 1 96 ? -17.788 -13.365 15.895 1.00 98.00 96 CYS A CA 1
ATOM 809 C C . CYS A 1 96 ? -19.230 -12.982 15.558 1.00 98.00 96 CYS A C 1
ATOM 811 O O . CYS A 1 96 ? -20.057 -13.865 15.325 1.00 98.00 96 CYS A O 1
ATOM 813 N N . TYR A 1 97 ? -19.556 -11.690 15.546 1.00 97.06 97 TYR A N 1
ATOM 814 C CA . TYR A 1 97 ? -20.926 -11.223 15.300 1.00 97.06 97 TYR A CA 1
ATOM 815 C C . TYR A 1 97 ? -20.988 -9.734 14.958 1.00 97.06 97 TYR A C 1
ATOM 817 O O . TYR A 1 97 ? -20.096 -8.978 15.325 1.00 97.06 97 TYR A O 1
ATOM 825 N N . PHE A 1 98 ? -22.062 -9.307 14.298 1.00 96.44 98 PHE A N 1
ATOM 826 C CA . PHE A 1 98 ? -22.413 -7.890 14.184 1.00 96.44 98 PHE A CA 1
ATOM 827 C C . PHE A 1 98 ? -23.349 -7.481 15.325 1.00 96.44 98 PHE A C 1
ATOM 829 O O . PHE A 1 98 ? -24.229 -8.250 15.711 1.00 96.44 98 PHE A O 1
ATOM 836 N N . ASP A 1 99 ? -23.146 -6.286 15.876 1.00 96.38 99 ASP A N 1
ATOM 837 C CA . ASP A 1 99 ? -24.019 -5.696 16.898 1.00 96.38 99 ASP A CA 1
ATOM 838 C C . ASP A 1 99 ? -23.889 -4.167 16.889 1.00 96.38 99 ASP A C 1
ATOM 840 O O . ASP A 1 99 ? -23.028 -3.614 16.199 1.00 96.38 99 ASP A O 1
ATOM 844 N N . LYS A 1 100 ? -24.733 -3.472 17.653 1.00 96.56 100 LYS A N 1
ATOM 845 C CA . LYS A 1 100 ? -24.681 -2.016 17.786 1.00 96.56 100 LYS A CA 1
ATOM 846 C C . LYS A 1 100 ? -23.296 -1.555 18.235 1.00 96.56 100 LYS A C 1
ATOM 848 O O . LYS A 1 100 ? -22.624 -2.178 19.066 1.00 96.56 100 LYS A O 1
ATOM 853 N N . SER A 1 101 ? -22.882 -0.432 17.672 1.00 97.06 101 SER A N 1
ATOM 854 C CA . SER A 1 101 ? -21.616 0.226 17.980 1.00 97.06 101 SER A CA 1
ATOM 855 C C . SER A 1 101 ? -21.554 0.628 19.450 1.00 97.06 101 SER A C 1
ATOM 857 O O . SER A 1 101 ? -22.570 0.962 20.066 1.00 97.06 101 SER A O 1
ATOM 859 N N . SER A 1 102 ? -20.366 0.566 20.042 1.00 96.88 102 SER A N 1
ATOM 860 C CA . SER A 1 102 ? -20.204 0.861 21.462 1.00 96.88 102 SER A CA 1
ATOM 861 C C . SER A 1 102 ? -20.363 2.352 21.763 1.00 96.88 102 SER A C 1
ATOM 863 O O . SER A 1 102 ? -20.129 3.219 20.920 1.00 96.88 102 SER A O 1
ATOM 865 N N . LYS A 1 103 ? -20.668 2.670 23.028 1.00 95.62 103 LYS A N 1
ATOM 866 C CA . LYS A 1 103 ? -20.685 4.063 23.493 1.00 95.62 103 LYS A CA 1
ATOM 867 C C . LYS A 1 103 ? -19.320 4.747 23.339 1.00 95.62 103 LYS A C 1
ATOM 869 O O . LYS A 1 103 ? -19.264 5.950 23.114 1.00 95.62 103 LYS A O 1
ATOM 874 N N . ALA A 1 104 ? -18.229 3.984 23.438 1.00 95.50 104 ALA A N 1
ATOM 875 C CA . ALA A 1 104 ? -16.884 4.498 23.207 1.00 95.50 104 ALA A CA 1
ATOM 876 C C . ALA A 1 104 ? -16.712 4.964 21.754 1.00 95.50 104 ALA A C 1
ATOM 878 O O . ALA A 1 104 ? -16.234 6.074 21.533 1.00 95.50 104 ALA A O 1
ATOM 879 N N . LEU A 1 105 ? -17.149 4.158 20.777 1.00 96.25 105 LEU A N 1
ATOM 880 C CA . LEU A 1 105 ? -17.120 4.541 19.365 1.00 96.25 105 LEU A CA 1
ATOM 881 C C . LEU A 1 105 ? -18.018 5.751 19.090 1.00 96.25 105 LEU A C 1
ATOM 883 O O . LEU A 1 105 ? -17.596 6.656 18.381 1.00 96.25 105 LEU A O 1
ATOM 887 N N . GLU A 1 106 ? -19.207 5.813 19.697 1.00 95.75 106 GLU A N 1
ATOM 888 C CA . GLU A 1 106 ? -20.098 6.975 19.579 1.00 95.75 106 GLU A CA 1
ATOM 889 C C . GLU A 1 106 ? -19.416 8.276 20.027 1.00 95.75 106 GLU A C 1
ATOM 891 O O . GLU A 1 106 ? -19.429 9.260 19.290 1.00 95.75 106 GLU A O 1
ATOM 896 N N . ILE A 1 107 ? -18.789 8.279 21.209 1.00 94.81 107 ILE A N 1
ATOM 897 C CA . ILE A 1 107 ? -18.082 9.454 21.745 1.00 94.81 107 ILE A CA 1
ATOM 898 C C . ILE A 1 107 ? -16.931 9.864 20.815 1.00 94.81 107 ILE A C 1
ATOM 900 O O . ILE A 1 107 ? -16.786 11.039 20.480 1.00 94.81 107 ILE A O 1
ATOM 904 N N . LEU A 1 108 ? -16.124 8.894 20.371 1.00 95.19 108 LEU A N 1
ATOM 905 C CA . LEU A 1 108 ? -14.988 9.156 19.485 1.00 95.19 108 LEU A CA 1
ATOM 906 C C . LEU A 1 108 ? -15.445 9.702 18.129 1.00 95.19 108 LEU A C 1
ATOM 908 O O . LEU A 1 108 ? -14.862 10.658 17.629 1.00 95.19 108 LEU A O 1
ATOM 912 N N . ALA A 1 109 ? -16.495 9.130 17.545 1.00 95.06 109 ALA A N 1
ATOM 913 C CA . ALA A 1 109 ? -17.006 9.552 16.251 1.00 95.06 109 ALA A CA 1
ATOM 914 C C . ALA A 1 109 ? -17.699 10.919 16.300 1.00 95.06 109 ALA A C 1
ATOM 916 O O . ALA A 1 109 ? -17.510 11.717 15.389 1.00 95.06 109 ALA A O 1
ATOM 917 N N . LYS A 1 110 ? -18.449 11.242 17.362 1.00 94.19 110 LYS A N 1
ATOM 918 C CA . LYS A 1 110 ? -19.050 12.578 17.536 1.00 94.19 110 LYS A CA 1
ATOM 919 C C . LYS A 1 110 ? -18.004 13.685 17.570 1.00 94.19 110 LYS A C 1
ATOM 921 O O . LYS A 1 110 ? -18.190 14.724 16.948 1.00 94.19 110 LYS A O 1
ATOM 926 N N . GLY A 1 111 ? -16.888 13.441 18.255 1.00 92.94 111 GLY A N 1
ATOM 927 C CA . GLY A 1 111 ? -15.802 14.410 18.356 1.00 92.94 111 GLY A CA 1
ATOM 928 C C . GLY A 1 111 ? -14.856 14.454 17.154 1.00 92.94 111 GLY A C 1
ATOM 929 O O . GLY A 1 111 ? -13.900 15.226 17.178 1.00 92.94 111 GLY A O 1
ATOM 930 N N . PHE A 1 112 ? -15.054 13.621 16.131 1.00 94.62 112 PHE A N 1
ATOM 931 C CA . PHE A 1 112 ? -14.141 13.512 14.995 1.00 94.62 112 PHE A CA 1
ATOM 932 C C . PHE A 1 112 ? -14.025 14.829 14.209 1.00 94.62 112 PHE A C 1
ATOM 934 O O . PHE A 1 112 ? -15.020 15.381 13.747 1.00 94.62 112 PHE A O 1
ATOM 941 N N . GLN A 1 113 ? -12.792 15.312 14.017 1.00 91.38 113 GLN A N 1
ATOM 942 C CA . GLN A 1 113 ? -12.483 16.467 13.171 1.00 91.38 113 GLN A CA 1
ATOM 943 C C . GLN A 1 113 ? -11.224 16.227 12.337 1.00 91.38 113 GLN A C 1
ATOM 945 O O . GLN A 1 113 ? -10.140 15.964 12.864 1.00 91.38 113 GLN A O 1
ATOM 950 N N . GLN A 1 114 ? -11.355 16.379 11.021 1.00 87.94 114 GLN A N 1
ATOM 951 C CA . GLN A 1 114 ? -10.247 16.286 10.077 1.00 87.94 114 GLN A CA 1
ATOM 952 C C . GLN A 1 114 ? -9.341 17.524 10.173 1.00 87.94 114 GLN A C 1
ATOM 954 O O . GLN A 1 114 ? -9.820 18.656 10.142 1.00 87.94 114 GLN A O 1
ATOM 959 N N . THR A 1 115 ? -8.023 17.319 10.249 1.00 85.25 115 THR A N 1
ATOM 960 C CA . THR A 1 115 ? -7.034 18.413 10.324 1.00 85.25 115 THR A CA 1
ATOM 961 C C . THR A 1 115 ? -6.047 18.422 9.160 1.00 85.25 115 THR A C 1
ATOM 963 O O . THR A 1 115 ? -5.467 19.467 8.868 1.00 85.25 115 THR A O 1
ATOM 966 N N . LYS A 1 116 ? -5.865 17.287 8.472 1.00 80.12 116 LYS A N 1
ATOM 967 C CA . LYS A 1 116 ? -5.022 17.148 7.274 1.00 80.12 116 LYS A CA 1
ATOM 968 C C . LYS A 1 116 ? -5.751 16.383 6.165 1.00 80.12 116 LYS A C 1
ATOM 970 O O . LYS A 1 116 ? -6.790 15.764 6.398 1.00 80.12 116 LYS A O 1
ATOM 975 N N . THR A 1 117 ? -5.198 16.408 4.955 1.00 69.56 117 THR A N 1
ATOM 976 C CA . THR A 1 117 ? -5.682 15.632 3.799 1.00 69.56 117 THR A CA 1
ATOM 977 C C . THR A 1 117 ? -5.686 14.126 4.089 1.00 69.56 117 THR A C 1
ATOM 979 O O . THR A 1 117 ? -4.891 13.644 4.895 1.00 69.56 117 THR A O 1
ATOM 982 N N . SER A 1 118 ? -6.592 13.391 3.440 1.00 60.84 118 SER A N 1
ATOM 983 C CA . SER A 1 118 ? -6.794 11.954 3.651 1.00 60.84 118 SER A CA 1
ATOM 984 C C . SER A 1 118 ? -5.548 11.153 3.318 1.00 60.84 118 SER A C 1
ATOM 986 O O . SER A 1 118 ? -4.980 11.304 2.236 1.00 60.84 118 SER A O 1
ATOM 988 N N . THR A 1 119 ? -5.151 10.275 4.234 1.00 59.56 119 THR A N 1
ATOM 989 C CA . THR A 1 119 ? -4.100 9.275 4.024 1.00 59.56 119 THR A CA 1
ATOM 990 C C . THR A 1 119 ? -4.716 7.912 3.704 1.00 59.56 119 THR A C 1
ATOM 992 O O . THR A 1 119 ? -5.937 7.748 3.648 1.00 59.56 119 THR A O 1
ATOM 995 N N . LYS A 1 120 ? -3.860 6.898 3.521 1.00 54.41 120 LYS A N 1
ATOM 996 C CA . LYS A 1 120 ? -4.248 5.504 3.238 1.00 54.41 120 LYS A CA 1
ATOM 997 C C . LYS A 1 120 ? -5.146 4.858 4.312 1.00 54.41 120 LYS A C 1
ATOM 999 O O . LYS A 1 120 ? -5.651 3.765 4.081 1.00 54.41 120 LYS A O 1
ATOM 1004 N N . THR A 1 121 ? -5.333 5.483 5.479 1.00 58.38 121 THR A N 1
ATOM 1005 C CA . THR A 1 121 ? -6.197 4.978 6.563 1.00 58.38 121 THR A CA 1
ATOM 1006 C C . THR A 1 121 ? -7.659 5.423 6.443 1.00 58.38 121 THR A C 1
ATOM 1008 O O . THR A 1 121 ? -8.482 4.956 7.228 1.00 58.38 121 THR A O 1
ATOM 1011 N N . ASN A 1 122 ? -7.990 6.308 5.486 1.00 62.16 122 ASN A N 1
ATOM 1012 C CA . ASN A 1 122 ? -9.340 6.832 5.211 1.00 62.16 122 ASN A CA 1
ATOM 1013 C C . ASN A 1 122 ? -10.151 7.175 6.482 1.00 62.16 122 ASN A C 1
ATOM 1015 O O . ASN A 1 122 ? -11.345 6.898 6.578 1.00 62.16 122 ASN A O 1
ATOM 1019 N N . TYR A 1 123 ? -9.476 7.726 7.499 1.00 68.56 123 TYR A N 1
ATOM 1020 C CA . TYR A 1 123 ? -10.059 8.108 8.792 1.00 68.56 123 TYR A CA 1
ATOM 1021 C C . TYR A 1 123 ? -10.805 6.996 9.542 1.00 68.56 123 TYR A C 1
ATOM 1023 O O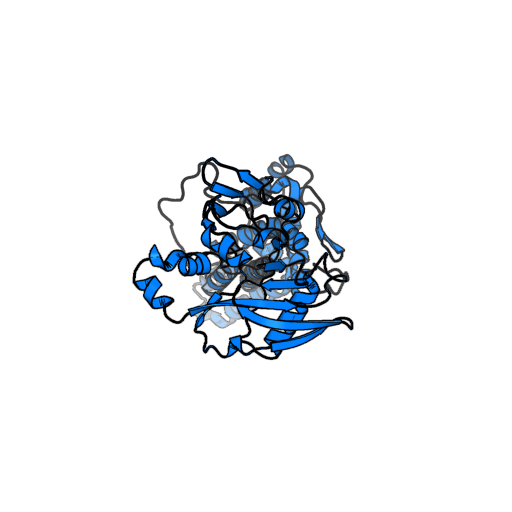 . TYR A 1 123 ? -11.636 7.291 10.402 1.00 68.56 123 TYR A O 1
ATOM 1031 N N . ARG A 1 124 ? -10.510 5.721 9.250 1.00 75.25 124 ARG A N 1
ATOM 1032 C CA . ARG A 1 124 ? -11.083 4.557 9.948 1.00 75.25 124 ARG A CA 1
ATOM 1033 C C . ARG A 1 124 ? -12.619 4.542 9.935 1.00 75.25 124 ARG A C 1
ATOM 1035 O O . ARG A 1 124 ? -13.231 4.157 10.926 1.00 75.25 124 ARG A O 1
ATOM 1042 N N . GLU A 1 125 ? -13.221 5.014 8.840 1.00 80.56 125 GLU A N 1
ATOM 1043 C CA . GLU A 1 125 ? -14.678 5.141 8.648 1.00 80.56 125 GLU A CA 1
ATOM 1044 C C . GLU A 1 125 ? -15.391 6.097 9.630 1.00 80.56 125 GLU A C 1
ATOM 1046 O O . GLU A 1 125 ? -16.616 6.225 9.615 1.00 80.56 125 GLU A O 1
ATOM 1051 N N . LEU A 1 126 ? -14.646 6.852 10.450 1.00 89.88 126 LEU A N 1
ATOM 1052 C CA . LEU A 1 126 ? -15.223 7.745 11.462 1.00 89.88 126 LEU A CA 1
ATOM 1053 C C . LEU A 1 126 ? -16.046 8.885 10.863 1.00 89.88 126 LEU A C 1
ATOM 1055 O O . LEU A 1 126 ? -16.932 9.402 11.535 1.00 89.88 126 LEU A O 1
ATOM 1059 N N . ARG A 1 127 ? -15.795 9.257 9.603 1.00 89.44 127 ARG A N 1
ATOM 1060 C CA . ARG A 1 127 ? -16.559 10.301 8.914 1.00 89.44 127 ARG A CA 1
ATOM 1061 C C . ARG A 1 127 ? -18.038 9.936 8.785 1.00 89.44 127 ARG A C 1
ATOM 1063 O O . ARG A 1 127 ? -18.883 10.740 9.153 1.00 89.44 127 ARG A O 1
ATOM 1070 N N . MET A 1 128 ? -18.349 8.717 8.335 1.00 90.44 128 MET A N 1
ATOM 1071 C CA . MET A 1 128 ? -19.742 8.270 8.202 1.00 90.44 128 MET A CA 1
ATOM 1072 C C . MET A 1 128 ? -20.448 8.230 9.558 1.00 90.44 128 MET A C 1
ATOM 1074 O O . MET A 1 128 ? -21.601 8.634 9.680 1.00 90.44 128 MET A O 1
ATOM 1078 N N . TYR A 1 129 ? -19.739 7.787 10.597 1.00 94.12 129 TYR A N 1
ATOM 1079 C CA . TYR A 1 129 ? -20.265 7.799 11.956 1.00 94.12 129 TYR A CA 1
ATOM 1080 C C . TYR A 1 129 ? -20.460 9.213 12.506 1.00 94.12 129 TYR A C 1
ATOM 1082 O O . TYR A 1 129 ? -21.434 9.454 13.214 1.00 94.12 129 TYR A O 1
ATOM 1090 N N . ASN A 1 130 ? -19.556 10.147 12.202 1.00 94.19 130 ASN A N 1
ATOM 1091 C CA . ASN A 1 130 ? -19.702 11.543 12.594 1.00 94.19 130 ASN A CA 1
ATOM 1092 C C . ASN A 1 130 ? -20.963 12.144 11.966 1.00 94.19 130 ASN A C 1
ATOM 1094 O O . ASN A 1 130 ? -21.800 12.664 12.703 1.00 94.19 130 ASN A O 1
ATOM 1098 N N . ASP A 1 131 ? -21.150 11.971 10.654 1.00 92.44 131 ASP A N 1
ATOM 1099 C CA . ASP A 1 131 ? -22.350 12.416 9.935 1.00 92.44 131 ASP A CA 1
ATOM 1100 C C . ASP A 1 131 ? -23.626 11.799 10.549 1.00 92.44 131 ASP A C 1
ATOM 1102 O O . ASP A 1 131 ? -24.608 12.499 10.794 1.00 92.44 131 ASP A O 1
ATOM 1106 N N . PHE A 1 132 ? -23.595 10.502 10.882 1.00 94.50 132 PHE A N 1
ATOM 1107 C CA . PHE A 1 132 ? -24.712 9.788 11.513 1.00 94.50 132 PHE A CA 1
ATOM 1108 C C . PHE A 1 132 ? -25.019 10.246 12.951 1.00 94.50 132 PHE A C 1
ATOM 1110 O O . PHE A 1 132 ? -26.175 10.293 13.364 1.00 94.50 132 PHE A O 1
ATOM 1117 N N . TYR A 1 133 ? -24.013 10.578 13.758 1.00 94.06 133 TYR A N 1
ATOM 1118 C CA . TYR A 1 133 ? -24.235 10.980 15.151 1.00 94.06 133 TYR A CA 1
ATOM 1119 C C . TYR A 1 133 ? -24.472 12.479 15.344 1.00 94.06 133 TYR A C 1
ATOM 1121 O O . TYR A 1 133 ? -24.876 12.886 16.435 1.00 94.06 133 TYR A O 1
ATOM 1129 N N . THR A 1 134 ? -24.238 13.281 14.305 1.00 92.25 134 THR A N 1
ATOM 1130 C CA . THR A 1 134 ? -24.465 14.734 14.281 1.00 92.25 134 THR A CA 1
ATOM 1131 C C . THR A 1 134 ? -25.610 15.120 13.346 1.00 92.25 134 THR A C 1
ATOM 1133 O O . THR A 1 134 ? -25.686 16.263 12.910 1.00 92.25 134 THR A O 1
ATOM 1136 N N . LEU A 1 135 ? -26.528 14.187 13.053 1.00 90.56 135 LEU A N 1
ATOM 1137 C CA . LEU A 1 135 ? -27.606 14.349 12.069 1.00 90.56 135 LEU A CA 1
ATOM 1138 C C . LEU A 1 135 ? -28.358 15.675 12.159 1.00 90.56 135 LEU A C 1
ATOM 1140 O O . LEU A 1 135 ? -28.682 16.244 11.123 1.00 90.56 135 LEU A O 1
ATOM 1144 N N . ASP A 1 136 ? -28.606 16.193 13.362 1.00 89.31 136 ASP A N 1
ATOM 1145 C CA . ASP A 1 136 ? -29.304 17.468 13.563 1.00 89.31 136 ASP A CA 1
ATOM 1146 C C . ASP A 1 136 ? -28.602 18.655 12.878 1.00 89.31 136 ASP A C 1
ATOM 1148 O O . ASP A 1 136 ? -29.273 19.555 12.361 1.00 89.31 136 ASP A O 1
ATOM 1152 N N . GLU A 1 137 ? -27.270 18.615 12.812 1.00 90.62 137 GLU A N 1
ATOM 1153 C CA . GLU A 1 137 ? -26.388 19.616 12.201 1.00 90.62 137 GLU A CA 1
ATOM 1154 C C . GLU A 1 137 ? -26.173 19.378 10.697 1.00 90.62 137 GLU A C 1
ATOM 1156 O O . GLU A 1 137 ? -25.660 20.252 9.993 1.00 90.62 137 GLU A O 1
ATOM 1161 N N . GLN A 1 138 ? -26.584 18.213 10.187 1.00 90.88 138 GLN A N 1
ATOM 1162 C CA . GLN A 1 138 ? -26.339 17.802 8.810 1.00 90.88 138 GLN A CA 1
ATOM 1163 C C . GLN A 1 138 ? -27.411 18.316 7.828 1.00 90.88 138 GLN A C 1
ATOM 1165 O O . GLN A 1 138 ? -28.561 18.578 8.207 1.00 90.88 138 GLN A O 1
ATOM 1170 N N . PRO A 1 139 ? -27.073 18.440 6.530 1.00 91.69 139 PRO A N 1
ATOM 1171 C CA . PRO A 1 139 ? -28.042 18.745 5.481 1.00 91.69 139 PRO A CA 1
ATOM 1172 C C . PRO A 1 139 ? -29.153 17.690 5.349 1.00 91.69 139 PRO A C 1
ATOM 1174 O O . PRO A 1 139 ? -28.947 16.509 5.621 1.00 91.69 139 PRO A O 1
ATOM 1177 N N . GLU A 1 140 ? -30.309 18.090 4.813 1.00 92.56 140 GLU A N 1
ATOM 1178 C CA . GLU A 1 140 ? -31.491 17.218 4.695 1.00 92.56 140 GLU A CA 1
ATOM 1179 C C . GLU A 1 140 ? -31.239 15.927 3.896 1.00 92.56 140 GLU A C 1
ATOM 1181 O O . GLU A 1 140 ? -31.784 14.877 4.218 1.00 92.56 140 GLU A O 1
ATOM 1186 N N . PHE A 1 141 ? -30.365 15.969 2.885 1.00 90.88 141 PHE A N 1
ATOM 1187 C CA . PHE A 1 141 ? -30.035 14.775 2.101 1.00 90.88 141 PHE A CA 1
ATOM 1188 C C . PHE A 1 141 ? -29.287 13.710 2.921 1.00 90.88 141 PHE A C 1
ATOM 1190 O O . PHE A 1 141 ? -29.473 12.523 2.673 1.00 90.88 141 PHE A O 1
ATOM 1197 N N . ILE A 1 142 ? -28.473 14.114 3.905 1.00 90.25 142 ILE A N 1
ATOM 1198 C CA . ILE A 1 142 ? -27.799 13.191 4.832 1.00 90.25 142 ILE A CA 1
ATOM 1199 C C . ILE A 1 142 ? -28.809 12.617 5.828 1.00 90.25 142 ILE A C 1
ATOM 1201 O O . ILE A 1 142 ? -28.772 11.426 6.127 1.00 90.25 142 ILE A O 1
ATOM 1205 N N . LYS A 1 143 ? -29.746 13.447 6.303 1.00 92.12 143 LYS A N 1
ATOM 1206 C CA . LYS A 1 143 ? -30.832 13.006 7.189 1.00 92.12 143 LYS A CA 1
ATOM 1207 C C . LYS A 1 143 ? -31.689 11.929 6.538 1.00 92.12 143 LYS A C 1
ATOM 1209 O O . LYS A 1 143 ? -31.938 10.902 7.161 1.00 92.12 143 LYS A O 1
ATOM 1214 N N . GLU A 1 144 ? -32.082 12.128 5.281 1.00 91.69 144 GLU A N 1
ATOM 1215 C CA . GLU A 1 144 ? -32.852 11.120 4.547 1.00 91.69 144 GLU A CA 1
ATOM 1216 C C . GLU A 1 144 ? -32.016 9.860 4.265 1.00 91.69 144 GLU A C 1
ATOM 1218 O O . GLU A 1 144 ? -32.542 8.759 4.382 1.00 91.69 144 GLU A O 1
ATOM 1223 N N . PHE A 1 145 ? -30.713 9.994 3.976 1.00 91.31 145 PHE A N 1
ATOM 1224 C CA . PHE A 1 145 ? -29.815 8.850 3.760 1.00 91.31 145 PHE A CA 1
ATOM 1225 C C . PHE A 1 145 ? -29.709 7.912 4.979 1.00 91.31 145 PHE A C 1
ATOM 1227 O O . PHE A 1 145 ? -29.570 6.706 4.806 1.00 91.31 145 PHE A O 1
ATOM 1234 N N . TYR A 1 146 ? -29.794 8.436 6.207 1.00 94.00 146 TYR A N 1
ATOM 1235 C CA . TYR A 1 146 ? -29.629 7.654 7.444 1.00 94.00 146 TYR A CA 1
ATOM 1236 C C . TYR A 1 146 ? -30.930 7.337 8.197 1.00 94.00 146 TYR A C 1
ATOM 1238 O O . TYR A 1 146 ? -30.883 6.811 9.308 1.00 94.00 146 TYR A O 1
ATOM 1246 N N . LYS A 1 147 ? -32.092 7.639 7.617 1.00 89.12 147 LYS A N 1
ATOM 1247 C CA . LYS A 1 147 ? -33.406 7.580 8.277 1.00 89.12 147 LYS A CA 1
ATOM 1248 C C . LYS A 1 147 ? -33.765 6.229 8.905 1.00 89.12 147 LYS A C 1
ATOM 1250 O O . LYS A 1 147 ? -34.383 6.213 9.966 1.00 89.12 147 LYS A O 1
ATOM 1255 N N . ASP A 1 148 ? -33.336 5.130 8.287 1.00 90.56 148 ASP A N 1
ATOM 1256 C CA . ASP A 1 148 ? -33.586 3.752 8.741 1.00 90.56 148 ASP A CA 1
ATOM 1257 C C . ASP A 1 148 ? -32.289 3.004 9.109 1.00 90.56 148 ASP A C 1
ATOM 1259 O O . ASP A 1 148 ? -32.255 1.774 9.236 1.00 90.56 148 ASP A O 1
ATOM 1263 N N . CYS A 1 149 ? -31.203 3.758 9.294 1.00 94.06 149 CYS A N 1
ATOM 1264 C CA . CYS A 1 149 ? -29.890 3.224 9.611 1.00 94.06 149 CYS A CA 1
ATOM 1265 C C . CYS A 1 149 ? -29.645 3.184 11.122 1.00 94.06 149 CYS A C 1
ATOM 1267 O O . CYS A 1 149 ? -30.031 4.079 11.872 1.00 94.06 149 CYS A O 1
ATOM 1269 N N . GLU A 1 150 ? -28.904 2.174 11.567 1.00 95.38 150 GLU A N 1
ATOM 1270 C CA . GLU A 1 150 ? -28.288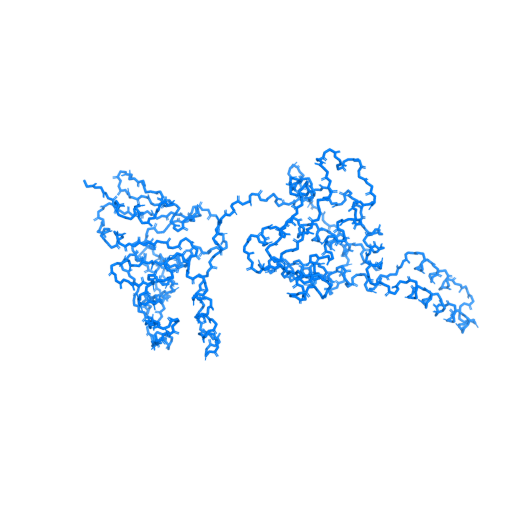 2.159 12.890 1.00 95.38 150 GLU A CA 1
ATOM 1271 C C . GLU A 1 150 ? -26.782 1.911 12.765 1.00 95.38 150 GLU A C 1
ATOM 1273 O O . GLU A 1 150 ? -26.306 1.271 11.830 1.00 95.38 150 GLU A O 1
ATOM 1278 N N . ALA A 1 151 ? -26.016 2.420 13.728 1.00 95.75 151 ALA A N 1
ATOM 1279 C CA . ALA A 1 151 ? -24.572 2.239 13.778 1.00 95.75 151 ALA A CA 1
ATOM 1280 C C . ALA A 1 151 ? -24.201 0.823 14.246 1.00 95.75 151 ALA A C 1
ATOM 1282 O O . ALA A 1 151 ? -24.318 0.513 15.436 1.00 95.75 151 ALA A O 1
ATOM 1283 N N . PHE A 1 152 ? -23.670 -0.013 13.351 1.00 95.94 152 PHE A N 1
ATOM 1284 C CA . PHE A 1 152 ? -23.224 -1.377 13.660 1.00 95.94 152 PHE A CA 1
ATOM 1285 C C . PHE A 1 152 ? -21.709 -1.514 13.589 1.00 95.94 152 PHE A C 1
ATOM 1287 O O . PHE A 1 152 ? -21.069 -0.914 12.737 1.00 95.94 152 PHE A O 1
ATOM 1294 N N . SER A 1 153 ? -21.161 -2.372 14.443 1.00 96.62 153 SER A N 1
ATOM 1295 C CA . SER A 1 153 ? -19.759 -2.789 14.443 1.00 96.62 153 SER A CA 1
ATOM 1296 C C . SER A 1 153 ? -19.676 -4.311 14.339 1.00 96.62 153 SER A C 1
ATOM 1298 O O . SER A 1 153 ? -20.601 -5.031 14.728 1.00 96.62 153 SER A O 1
ATOM 1300 N N . PHE A 1 154 ? -18.546 -4.819 13.851 1.00 96.88 154 PHE A N 1
ATOM 1301 C CA . PHE A 1 154 ? -18.241 -6.246 13.917 1.00 96.88 154 PHE A CA 1
ATOM 1302 C C . PHE A 1 154 ? -17.425 -6.542 15.175 1.00 96.88 154 PHE A C 1
ATOM 1304 O O . PHE A 1 154 ? -16.408 -5.907 15.434 1.00 96.88 154 PHE A O 1
ATOM 1311 N N . TYR A 1 155 ? -17.846 -7.519 15.964 1.00 97.94 155 TYR A N 1
ATOM 1312 C CA . TYR A 1 155 ? -17.214 -7.875 17.224 1.00 97.94 155 TYR A CA 1
ATOM 1313 C C . TYR A 1 155 ? -16.564 -9.248 17.162 1.00 97.94 155 TYR A C 1
ATOM 1315 O O . TYR A 1 155 ? -17.113 -10.198 16.605 1.00 97.94 155 TYR A O 1
ATOM 1323 N N . ILE A 1 156 ? -15.424 -9.358 17.838 1.00 97.69 156 ILE A N 1
ATOM 1324 C CA . ILE A 1 156 ? -14.809 -10.630 18.209 1.00 97.69 156 ILE A CA 1
ATOM 1325 C C . ILE A 1 156 ? -14.681 -10.647 19.729 1.00 97.69 156 ILE A C 1
ATOM 1327 O O . ILE A 1 156 ? -14.021 -9.774 20.291 1.00 97.69 156 ILE A O 1
ATOM 1331 N N . SER A 1 157 ? -15.286 -11.621 20.408 1.00 97.25 157 SER A N 1
ATOM 1332 C CA . SER A 1 157 ? -15.144 -11.805 21.858 1.00 97.25 157 SER A CA 1
ATOM 1333 C C . SER A 1 157 ? -14.509 -13.148 22.203 1.00 97.25 157 SER A C 1
ATOM 1335 O O . SER A 1 157 ? -14.827 -14.178 21.608 1.00 97.25 157 SER A O 1
ATOM 1337 N N . GLY A 1 158 ? -13.604 -13.149 23.178 1.00 94.69 158 GLY A N 1
ATOM 1338 C CA . GLY A 1 158 ? -12.903 -14.359 23.591 1.00 94.69 158 GLY A CA 1
ATOM 1339 C C . GLY A 1 158 ? -11.671 -14.072 24.439 1.00 94.69 158 GLY A C 1
ATOM 1340 O O . GLY A 1 158 ? -11.484 -12.976 24.965 1.00 94.69 158 GLY A O 1
ATOM 1341 N N . ASP A 1 159 ? -10.821 -15.084 24.587 1.00 92.56 159 ASP A N 1
ATOM 1342 C CA . ASP A 1 159 ? -9.566 -14.960 25.323 1.00 92.56 159 ASP A CA 1
ATOM 1343 C C . ASP A 1 159 ? -8.401 -14.585 24.391 1.00 92.56 159 ASP A C 1
ATOM 1345 O O . ASP A 1 159 ? -7.851 -15.421 23.666 1.00 92.56 159 ASP A O 1
ATOM 1349 N N . PHE A 1 160 ? -8.008 -13.312 24.437 1.00 92.38 160 PHE A N 1
ATOM 1350 C CA . PHE A 1 160 ? -6.932 -12.746 23.620 1.00 92.38 160 PHE A CA 1
ATOM 1351 C C . PHE A 1 160 ? -5.533 -12.870 24.232 1.00 92.38 160 PHE A C 1
ATOM 1353 O O . PHE A 1 160 ? -4.571 -12.482 23.580 1.00 92.38 160 PHE A O 1
ATOM 1360 N N . THR A 1 161 ? -5.380 -13.444 25.431 1.00 87.56 161 THR A N 1
ATOM 1361 C CA . THR A 1 161 ? -4.091 -13.490 26.161 1.00 87.56 161 THR A CA 1
ATOM 1362 C C . THR A 1 161 ? -2.916 -14.044 25.349 1.00 87.56 161 THR A C 1
ATOM 1364 O O . THR A 1 161 ? -1.782 -13.612 25.524 1.00 87.56 161 THR A O 1
ATOM 1367 N N . SER A 1 162 ? -3.167 -14.986 24.436 1.00 84.56 162 SER A N 1
ATOM 1368 C CA . SER A 1 162 ? -2.135 -15.600 23.590 1.00 84.56 162 SER A CA 1
ATOM 1369 C C . SER A 1 162 ? -1.763 -14.783 22.347 1.00 84.56 162 SER A C 1
ATOM 1371 O O . SER A 1 162 ? -0.767 -15.099 21.705 1.00 84.56 162 SER A O 1
ATOM 1373 N N . ILE A 1 163 ? -2.552 -13.765 21.987 1.00 87.25 163 ILE A N 1
ATOM 1374 C CA . ILE A 1 163 ? -2.416 -12.985 20.742 1.00 87.25 163 ILE A CA 1
ATOM 1375 C C . ILE A 1 163 ? -2.479 -11.462 20.959 1.00 87.25 163 ILE A C 1
ATOM 1377 O O . ILE A 1 163 ? -2.476 -10.703 19.998 1.00 87.25 163 ILE A O 1
ATOM 1381 N N . GLU A 1 164 ? -2.497 -10.998 22.210 1.00 79.25 164 GLU A N 1
ATOM 1382 C CA . GLU A 1 164 ? -2.714 -9.590 22.585 1.00 79.25 164 GLU A CA 1
ATOM 1383 C C . GLU A 1 164 ? -1.667 -8.615 22.011 1.00 79.25 164 GLU A C 1
ATOM 1385 O O . GLU A 1 164 ? -1.960 -7.440 21.780 1.00 79.25 164 GLU A O 1
ATOM 1390 N N . ASN A 1 165 ? -0.455 -9.102 21.735 1.00 77.69 165 ASN A N 1
ATOM 1391 C CA . ASN A 1 165 ? 0.629 -8.291 21.173 1.00 77.69 165 ASN A CA 1
ATOM 1392 C C . ASN A 1 165 ? 0.505 -8.090 19.653 1.00 77.69 165 ASN A C 1
ATOM 1394 O O . ASN A 1 165 ? 0.953 -7.071 19.116 1.00 77.69 165 ASN A O 1
ATOM 1398 N N . ASP A 1 166 ? -0.075 -9.063 18.948 1.00 84.44 166 ASP A N 1
ATOM 1399 C CA . ASP A 1 166 ? -0.184 -9.036 17.495 1.00 84.44 166 ASP A CA 1
ATOM 1400 C C . ASP A 1 166 ? -1.359 -9.882 16.988 1.00 84.44 166 ASP A C 1
ATOM 1402 O O . ASP A 1 166 ? -1.304 -11.113 16.933 1.00 84.44 166 ASP A O 1
ATOM 1406 N N . PHE A 1 167 ? -2.415 -9.198 16.547 1.00 89.94 167 PHE A N 1
ATOM 1407 C CA . PHE A 1 167 ? -3.593 -9.828 15.958 1.00 89.94 167 PHE A CA 1
ATOM 1408 C C . PHE A 1 167 ? -3.413 -10.162 14.467 1.00 89.94 167 PHE A C 1
ATOM 1410 O O . PHE A 1 167 ? -4.312 -10.747 13.864 1.00 89.94 167 PHE A O 1
ATOM 1417 N N . THR A 1 168 ? -2.278 -9.817 13.847 1.00 87.69 168 THR A N 1
ATOM 1418 C CA . THR A 1 168 ? -2.117 -9.831 12.383 1.00 87.69 168 THR A CA 1
ATOM 1419 C C . THR A 1 168 ? -2.410 -11.191 11.757 1.00 87.69 168 THR A C 1
ATOM 1421 O O . THR A 1 168 ? -3.234 -11.284 10.848 1.00 87.69 168 THR A O 1
ATOM 1424 N N . TYR A 1 169 ? -1.769 -12.262 12.234 1.00 90.12 169 TYR A N 1
ATOM 1425 C CA . TYR A 1 169 ? -1.992 -13.601 11.676 1.00 90.12 169 TYR A CA 1
ATOM 1426 C C . TYR A 1 169 ? -3.420 -14.100 11.941 1.00 90.12 169 TYR A C 1
ATOM 1428 O O . TYR A 1 169 ? -4.076 -14.606 11.031 1.00 90.12 169 TYR A O 1
ATOM 1436 N N . PHE A 1 170 ? -3.918 -13.894 13.165 1.00 94.38 170 PHE A N 1
ATOM 1437 C CA . PHE A 1 170 ? -5.269 -14.272 13.584 1.00 94.38 170 PHE A CA 1
ATOM 1438 C C . PHE A 1 170 ? -6.347 -13.654 12.679 1.00 94.38 170 PHE A C 1
ATOM 1440 O O . PHE A 1 170 ? -7.214 -14.374 12.181 1.00 94.38 170 PHE A O 1
ATOM 1447 N N . LEU A 1 171 ? -6.256 -12.344 12.418 1.00 95.06 171 LEU A N 1
ATOM 1448 C CA . LEU A 1 171 ? -7.226 -11.598 11.611 1.00 95.06 171 LEU A CA 1
ATOM 1449 C C . LEU A 1 171 ? -7.069 -11.848 10.111 1.00 95.06 171 LEU A C 1
ATOM 1451 O O . LEU A 1 171 ? -8.072 -11.942 9.411 1.00 95.06 171 LEU A O 1
ATOM 1455 N N . ARG A 1 172 ? -5.839 -12.012 9.602 1.00 93.00 172 ARG A N 1
ATOM 1456 C CA . ARG A 1 172 ? -5.621 -12.405 8.198 1.00 93.00 172 ARG A CA 1
ATOM 1457 C C . ARG A 1 172 ? -6.242 -13.767 7.901 1.00 93.00 172 ARG A C 1
ATOM 1459 O O . ARG A 1 172 ? -6.872 -13.933 6.861 1.00 93.00 172 ARG A O 1
ATOM 1466 N N . LEU A 1 173 ? -6.096 -14.720 8.823 1.00 95.19 173 LEU A N 1
ATOM 1467 C CA . LEU A 1 173 ? -6.699 -16.042 8.688 1.00 95.19 173 LEU A CA 1
ATOM 1468 C C . LEU A 1 173 ? -8.231 -15.982 8.794 1.00 95.19 173 LEU A C 1
ATOM 1470 O O . LEU A 1 173 ? -8.918 -16.631 8.009 1.00 95.19 173 LEU A O 1
ATOM 1474 N N . LEU A 1 174 ? -8.768 -15.161 9.703 1.00 96.12 174 LEU A N 1
ATOM 1475 C CA . LEU A 1 174 ? -10.210 -14.934 9.804 1.00 96.12 174 LEU A CA 1
ATOM 1476 C C . LEU A 1 174 ? -10.780 -14.332 8.511 1.00 96.12 174 LEU A C 1
ATOM 1478 O O . LEU A 1 174 ? -11.738 -14.877 7.970 1.00 96.12 174 LEU A O 1
ATOM 1482 N N . ASN A 1 175 ? -10.160 -13.273 7.982 1.00 95.44 175 ASN A N 1
ATOM 1483 C CA . ASN A 1 175 ? -10.546 -12.663 6.706 1.00 95.44 175 ASN A CA 1
ATOM 1484 C C . ASN A 1 175 ? -10.552 -13.686 5.567 1.00 95.44 175 ASN A C 1
ATOM 1486 O O . ASN A 1 175 ? -11.509 -13.728 4.801 1.00 95.44 175 ASN A O 1
ATOM 1490 N N . PHE A 1 176 ? -9.516 -14.529 5.476 1.00 95.75 176 PHE A N 1
ATOM 1491 C CA . PHE A 1 176 ? -9.445 -15.585 4.466 1.00 95.75 176 PHE A CA 1
ATOM 1492 C C . PHE A 1 176 ? -10.655 -16.523 4.540 1.00 95.75 176 PHE A C 1
ATOM 1494 O O . PHE A 1 176 ? -11.276 -16.800 3.518 1.00 95.75 176 PHE A O 1
ATOM 1501 N N . TYR A 1 177 ? -11.016 -16.998 5.737 1.00 96.31 177 TYR A N 1
ATOM 1502 C CA . TYR A 1 177 ? -12.161 -17.895 5.889 1.00 96.31 177 TYR A CA 1
ATOM 1503 C C . TYR A 1 177 ? -13.499 -17.192 5.664 1.00 96.31 177 TYR A C 1
ATOM 1505 O O . TYR A 1 177 ? -14.380 -17.768 5.030 1.00 96.31 177 TYR A O 1
ATOM 1513 N N . MET A 1 178 ? -13.655 -15.954 6.135 1.00 94.12 178 MET A N 1
ATOM 1514 C CA . MET A 1 178 ? -14.856 -15.158 5.875 1.00 94.12 178 MET A CA 1
ATOM 1515 C C . MET A 1 178 ? -15.079 -14.976 4.368 1.00 94.12 178 MET A C 1
ATOM 1517 O O . MET A 1 178 ? -16.169 -15.260 3.881 1.00 94.12 178 MET A O 1
ATOM 1521 N N . GLU A 1 179 ? -14.028 -14.615 3.626 1.00 92.94 179 GLU A N 1
ATOM 1522 C CA . GLU A 1 179 ? -14.064 -14.469 2.166 1.00 92.94 179 GLU A CA 1
ATOM 1523 C C . GLU A 1 179 ? -14.245 -15.805 1.427 1.00 92.94 179 GLU A C 1
ATOM 1525 O O . GLU A 1 179 ? -14.861 -15.857 0.362 1.00 92.94 179 GLU A O 1
ATOM 1530 N N . TYR A 1 180 ? -13.710 -16.901 1.972 1.00 94.38 180 TYR A N 1
ATOM 1531 C CA . TYR A 1 180 ? -13.875 -18.236 1.399 1.00 94.38 180 TYR A CA 1
ATOM 1532 C C . TYR A 1 180 ? -15.347 -18.668 1.368 1.00 94.38 180 TYR A C 1
ATOM 1534 O O . TYR A 1 180 ? -15.790 -19.240 0.372 1.00 94.38 180 TYR A O 1
ATOM 1542 N N . PHE A 1 181 ? -16.097 -18.393 2.439 1.00 93.12 181 PHE A N 1
ATOM 1543 C CA . PHE A 1 181 ? -17.519 -18.738 2.523 1.00 93.12 181 PHE A CA 1
ATOM 1544 C C . PHE A 1 181 ? -18.433 -17.698 1.877 1.00 93.12 181 PHE A C 1
ATOM 1546 O O . PHE A 1 181 ? -19.488 -18.062 1.361 1.00 93.12 181 PHE A O 1
ATOM 1553 N N . ASP A 1 182 ? -18.037 -16.428 1.891 1.00 89.81 182 ASP A N 1
ATOM 1554 C CA . ASP A 1 182 ? -18.792 -15.335 1.296 1.00 89.81 182 ASP A CA 1
ATOM 1555 C C . ASP A 1 182 ? -17.848 -14.298 0.678 1.00 89.81 182 ASP A C 1
ATOM 1557 O O . ASP A 1 182 ? -17.163 -13.552 1.379 1.00 89.81 182 ASP A O 1
ATOM 1561 N N . ARG A 1 183 ? -17.852 -14.229 -0.656 1.00 88.81 183 ARG A N 1
ATOM 1562 C CA . ARG A 1 183 ? -17.010 -13.310 -1.436 1.00 88.81 183 ARG A CA 1
ATOM 1563 C C . ARG A 1 183 ? -17.344 -11.840 -1.190 1.00 88.81 183 ARG A C 1
ATOM 1565 O O . ARG A 1 183 ? -16.485 -10.997 -1.429 1.00 88.81 183 ARG A O 1
ATOM 1572 N N . GLU A 1 184 ? -18.551 -11.550 -0.713 1.00 88.25 184 GLU A N 1
ATOM 1573 C CA . GLU A 1 184 ? -19.014 -10.202 -0.380 1.00 88.25 184 GLU A CA 1
ATOM 1574 C C . GLU A 1 184 ? -18.823 -9.876 1.108 1.00 88.25 184 GLU A C 1
ATOM 1576 O O . GLU A 1 184 ? -19.172 -8.785 1.560 1.00 88.25 184 GLU A O 1
ATOM 1581 N N . SER A 1 185 ? -18.235 -10.793 1.887 1.00 89.00 185 SER A N 1
ATOM 1582 C CA . SER A 1 185 ? -17.963 -10.539 3.295 1.00 89.00 185 SER A CA 1
ATOM 1583 C C . SER A 1 185 ? -17.025 -9.334 3.450 1.00 89.00 185 SER A C 1
ATOM 1585 O O . SER A 1 185 ? -15.927 -9.342 2.883 1.00 89.00 185 SER A O 1
ATOM 1587 N N . PRO A 1 186 ? -17.375 -8.343 4.292 1.00 88.12 186 PRO A N 1
ATOM 1588 C CA . PRO A 1 186 ? -16.474 -7.268 4.661 1.00 88.12 186 PRO A CA 1
ATOM 1589 C C . PRO A 1 186 ? -15.178 -7.832 5.225 1.00 88.12 186 PRO A C 1
ATOM 1591 O O . PRO A 1 186 ? -15.178 -8.830 5.957 1.00 88.12 186 PRO A O 1
ATOM 1594 N N . LYS A 1 187 ? -14.075 -7.174 4.878 1.00 89.06 187 LYS A N 1
ATOM 1595 C CA . LYS A 1 187 ? -12.742 -7.540 5.341 1.00 89.06 187 LYS A CA 1
ATOM 1596 C C . LYS A 1 187 ? -12.350 -6.635 6.491 1.00 89.06 187 LYS A C 1
ATOM 1598 O O . LYS A 1 187 ? -12.478 -5.418 6.410 1.00 89.06 187 LYS A O 1
ATOM 1603 N N . ILE A 1 188 ? -11.802 -7.235 7.537 1.00 91.56 188 ILE A N 1
ATOM 1604 C CA . ILE A 1 188 ? -11.130 -6.490 8.593 1.00 91.56 188 ILE A CA 1
ATOM 1605 C C . ILE A 1 188 ? -9.913 -5.802 7.976 1.00 91.56 188 ILE A C 1
ATOM 1607 O O . ILE A 1 188 ? -9.073 -6.464 7.363 1.00 91.56 188 ILE A O 1
ATOM 1611 N N . ILE A 1 189 ? -9.817 -4.485 8.141 1.00 86.06 189 ILE A N 1
ATOM 1612 C CA . ILE A 1 189 ? -8.716 -3.683 7.606 1.00 86.06 189 ILE A CA 1
ATOM 1613 C C . ILE A 1 189 ? -7.552 -3.708 8.602 1.00 86.06 189 ILE A C 1
ATOM 1615 O O . ILE A 1 189 ? -7.690 -3.301 9.757 1.00 86.06 189 ILE A O 1
ATOM 1619 N N . LEU A 1 190 ? -6.395 -4.189 8.137 1.00 85.50 190 LEU A N 1
ATOM 1620 C CA . LEU A 1 190 ? -5.130 -4.131 8.863 1.00 85.50 190 LEU A CA 1
ATOM 1621 C C . LEU A 1 190 ? -4.243 -3.080 8.198 1.00 85.50 190 LEU A C 1
ATOM 1623 O O . LEU A 1 190 ? -3.742 -3.294 7.092 1.00 85.50 190 LEU A O 1
ATOM 1627 N N . HIS A 1 191 ? -4.035 -1.957 8.875 1.00 78.81 191 HIS A N 1
ATOM 1628 C CA . HIS A 1 191 ? -3.050 -0.973 8.459 1.00 78.81 191 HIS A CA 1
ATOM 1629 C C . HIS A 1 191 ? -1.639 -1.491 8.738 1.00 78.81 191 HIS A C 1
ATOM 1631 O O . HIS A 1 191 ? -1.409 -2.361 9.582 1.00 78.81 191 HIS A O 1
ATOM 1637 N N . ARG A 1 192 ? -0.663 -0.957 8.007 1.00 65.69 192 ARG A N 1
ATOM 1638 C CA . ARG A 1 192 ? 0.740 -1.213 8.322 1.00 65.69 192 ARG A CA 1
ATOM 1639 C C . ARG A 1 192 ? 1.033 -0.533 9.661 1.00 65.69 192 ARG A C 1
ATOM 1641 O O . ARG A 1 192 ? 0.733 0.646 9.806 1.00 65.69 192 ARG A O 1
ATOM 1648 N N . LYS A 1 193 ? 1.613 -1.262 10.623 1.00 62.69 193 LYS A N 1
ATOM 1649 C CA . LYS A 1 193 ? 2.264 -0.616 11.770 1.00 62.69 193 LYS A CA 1
ATOM 1650 C C . LYS A 1 193 ? 3.327 0.305 11.180 1.00 62.69 193 LYS A C 1
ATOM 1652 O O . LYS A 1 193 ? 4.222 -0.186 10.492 1.00 62.69 193 LYS A O 1
ATOM 1657 N N . GLU A 1 194 ? 3.212 1.609 11.397 1.00 53.38 194 GLU A N 1
ATOM 1658 C CA . GLU A 1 194 ? 4.239 2.578 11.011 1.00 53.38 194 GLU A CA 1
ATOM 1659 C C . GLU A 1 194 ? 5.454 2.417 11.941 1.00 53.38 194 GLU A C 1
ATOM 1661 O O . GLU A 1 194 ? 5.801 3.301 12.712 1.00 53.38 194 GLU A O 1
ATOM 1666 N N . THR A 1 195 ? 6.101 1.247 11.934 1.00 47.75 195 THR A N 1
ATOM 1667 C CA . THR A 1 195 ? 7.343 1.027 12.691 1.00 47.75 195 THR A CA 1
ATOM 1668 C C . THR A 1 195 ? 8.514 1.807 12.101 1.00 47.75 195 THR A C 1
ATOM 1670 O O . THR A 1 195 ? 9.508 2.019 12.786 1.00 47.75 195 THR A O 1
ATOM 1673 N N . LEU A 1 196 ? 8.381 2.258 10.854 1.00 47.62 196 LEU A N 1
ATOM 1674 C CA . LEU A 1 196 ? 9.333 3.101 10.150 1.00 47.62 196 LEU A CA 1
ATOM 1675 C C . LEU A 1 196 ? 8.552 4.256 9.519 1.00 47.62 196 LEU A C 1
ATOM 1677 O O . LEU A 1 196 ? 7.936 4.100 8.464 1.00 47.62 196 LEU A O 1
ATOM 1681 N N . LYS A 1 197 ? 8.531 5.409 10.194 1.00 47.19 197 LYS A N 1
ATOM 1682 C CA . LYS A 1 197 ? 8.202 6.683 9.546 1.00 47.19 197 LYS A CA 1
ATOM 1683 C C . LYS A 1 197 ? 9.399 7.075 8.696 1.00 47.19 197 LYS A C 1
ATOM 1685 O O . LYS A 1 197 ? 10.185 7.925 9.095 1.00 47.19 197 LYS A O 1
ATOM 1690 N N . ASP A 1 198 ? 9.570 6.400 7.569 1.00 52.88 198 ASP A N 1
ATOM 1691 C CA . ASP A 1 198 ? 10.653 6.728 6.657 1.00 52.88 198 ASP A CA 1
ATOM 1692 C C . ASP A 1 198 ? 10.160 7.818 5.708 1.00 52.88 198 ASP A C 1
ATOM 1694 O O . ASP A 1 198 ? 9.325 7.596 4.827 1.00 52.88 198 ASP A O 1
ATOM 1698 N N . GLU A 1 199 ? 10.660 9.027 5.958 1.00 63.34 199 GLU A N 1
ATOM 1699 C CA . GLU A 1 199 ? 10.515 10.223 5.131 1.00 63.34 199 GLU A CA 1
ATOM 1700 C C . GLU A 1 199 ? 11.254 10.020 3.796 1.00 63.34 199 GLU A C 1
ATOM 1702 O O . GLU A 1 199 ? 12.279 10.643 3.526 1.00 63.34 199 GLU A O 1
ATOM 1707 N N . PHE A 1 200 ? 10.780 9.108 2.943 1.00 72.25 200 PHE A N 1
ATOM 1708 C CA . PHE A 1 200 ? 11.273 9.058 1.571 1.00 72.25 200 PHE A CA 1
ATOM 1709 C C . PHE A 1 200 ? 10.871 10.338 0.859 1.00 72.25 200 PHE A C 1
ATOM 1711 O O . PHE A 1 200 ? 9.700 10.729 0.853 1.00 72.25 200 PHE A O 1
ATOM 1718 N N . ILE A 1 201 ? 11.841 10.958 0.201 1.00 80.12 201 ILE A N 1
ATOM 1719 C CA . ILE A 1 201 ? 11.559 12.106 -0.642 1.00 80.12 201 ILE A CA 1
ATOM 1720 C C . ILE A 1 201 ? 11.134 11.557 -1.999 1.00 80.12 201 ILE A C 1
ATOM 1722 O O . ILE A 1 201 ? 11.925 10.905 -2.689 1.00 80.12 201 ILE A O 1
ATOM 1726 N N . ILE A 1 202 ? 9.869 11.793 -2.354 1.00 85.50 202 ILE A N 1
ATOM 1727 C CA . ILE A 1 202 ? 9.308 11.410 -3.650 1.00 85.50 202 ILE A CA 1
ATOM 1728 C C . ILE A 1 202 ? 10.015 12.246 -4.726 1.00 85.50 202 ILE A C 1
ATOM 1730 O O . ILE A 1 202 ? 9.880 13.468 -4.716 1.00 85.50 202 ILE A O 1
ATOM 1734 N N . PRO A 1 203 ? 10.770 11.633 -5.654 1.00 85.25 203 PRO A N 1
ATOM 1735 C CA . PRO A 1 203 ? 11.437 12.373 -6.716 1.00 85.25 203 PRO A CA 1
ATOM 1736 C C . PRO A 1 203 ? 10.403 12.964 -7.683 1.00 85.25 203 PRO A C 1
ATOM 1738 O O . PRO A 1 203 ? 9.593 12.236 -8.259 1.00 85.25 203 PRO A O 1
ATOM 1741 N N . CYS A 1 204 ? 10.440 14.279 -7.883 1.00 84.19 204 CYS A N 1
ATOM 1742 C CA . CYS A 1 204 ? 9.510 15.003 -8.743 1.00 84.19 204 CYS A CA 1
ATOM 1743 C C . CYS A 1 204 ? 10.280 15.986 -9.632 1.00 84.19 204 CYS A C 1
ATOM 1745 O O . CYS A 1 204 ? 11.100 16.760 -9.146 1.00 84.19 204 CYS A O 1
ATOM 1747 N N . LEU A 1 205 ? 10.024 15.947 -10.943 1.00 83.12 205 LEU A N 1
ATOM 1748 C CA . LEU A 1 205 ? 10.719 16.791 -11.927 1.00 83.12 205 LEU A CA 1
ATOM 1749 C C . LEU A 1 205 ? 10.348 18.279 -11.827 1.00 83.12 205 LEU A C 1
ATOM 1751 O O . LEU A 1 205 ? 10.988 19.095 -12.473 1.00 83.12 205 LEU A O 1
ATOM 1755 N N . SER A 1 206 ? 9.301 18.616 -11.073 1.00 80.25 206 SER A N 1
ATOM 1756 C CA . SER A 1 206 ? 8.849 19.991 -10.837 1.00 80.25 206 SER A CA 1
ATOM 1757 C C . SER A 1 206 ? 8.985 20.416 -9.370 1.00 80.25 206 SER A C 1
ATOM 1759 O O . SER A 1 206 ? 8.301 21.340 -8.936 1.00 80.25 206 SER A O 1
ATOM 1761 N N . ASP A 1 207 ? 9.803 19.712 -8.584 1.00 69.06 207 ASP A N 1
ATOM 1762 C CA . ASP A 1 207 ? 10.164 20.144 -7.229 1.00 69.06 207 ASP A CA 1
ATOM 1763 C C . ASP A 1 207 ? 11.381 21.091 -7.265 1.00 69.06 207 ASP A C 1
ATOM 1765 O O . ASP A 1 207 ? 12.082 21.186 -8.267 1.00 69.06 207 ASP A O 1
ATOM 1769 N N . ASP A 1 208 ? 11.645 21.802 -6.162 1.00 58.28 208 ASP A N 1
ATOM 1770 C CA . ASP A 1 208 ? 12.812 22.689 -5.974 1.00 58.28 208 ASP A CA 1
ATOM 1771 C C . ASP A 1 208 ? 12.925 23.899 -6.931 1.00 58.28 208 ASP A C 1
ATOM 1773 O O . ASP A 1 208 ? 14.019 24.347 -7.272 1.00 58.28 208 ASP A O 1
ATOM 1777 N N . GLY A 1 209 ? 11.793 24.516 -7.284 1.00 59.69 209 GLY A N 1
ATOM 1778 C CA . GLY A 1 209 ? 11.760 25.824 -7.960 1.00 59.69 209 GLY A CA 1
ATOM 1779 C C . GLY A 1 209 ? 11.571 25.772 -9.476 1.00 59.69 209 GLY A C 1
ATOM 1780 O O . GLY A 1 209 ? 11.434 26.830 -10.093 1.00 59.69 209 GLY A O 1
ATOM 1781 N N . ASP A 1 210 ? 11.487 24.576 -10.056 1.00 68.69 210 ASP A N 1
ATOM 1782 C CA . ASP A 1 210 ? 11.088 24.394 -11.449 1.00 68.69 210 ASP A CA 1
ATOM 1783 C C . ASP A 1 210 ? 9.562 24.531 -11.600 1.00 68.69 210 ASP A C 1
ATOM 1785 O O . ASP A 1 210 ? 8.774 23.837 -10.956 1.00 68.69 210 ASP A O 1
ATOM 1789 N N . GLU A 1 211 ? 9.113 25.457 -12.457 1.00 77.88 211 GLU A N 1
ATOM 1790 C CA . GLU A 1 211 ? 7.689 25.591 -12.783 1.00 77.88 211 GLU A CA 1
ATOM 1791 C C . GLU A 1 211 ? 7.216 24.371 -13.583 1.00 77.88 211 GLU A C 1
ATOM 1793 O O . GLU A 1 211 ? 7.859 23.944 -14.546 1.00 77.88 211 GLU A O 1
ATOM 1798 N N . PHE A 1 212 ? 6.027 23.864 -13.249 1.00 85.56 212 PHE A N 1
ATOM 1799 C CA . PHE A 1 212 ? 5.332 22.905 -14.103 1.00 85.56 212 PHE A CA 1
ATOM 1800 C C . PHE A 1 212 ? 5.221 23.462 -15.540 1.00 85.56 212 PHE A C 1
ATOM 1802 O O . PHE A 1 212 ? 4.893 24.645 -15.713 1.00 85.56 212 PHE A O 1
ATOM 1809 N N . PRO A 1 213 ? 5.479 22.655 -16.588 1.00 86.62 213 PRO A N 1
ATOM 1810 C CA . PRO A 1 213 ? 5.538 23.160 -17.954 1.00 86.62 213 PRO A CA 1
ATOM 1811 C C . PRO A 1 213 ? 4.208 23.791 -18.385 1.00 86.62 213 PRO A C 1
ATOM 1813 O O . PRO A 1 213 ? 3.142 23.189 -18.273 1.00 86.62 213 PRO A O 1
ATOM 1816 N N . LYS A 1 214 ? 4.278 25.000 -18.957 1.00 90.81 214 LYS A N 1
ATOM 1817 C CA . LYS A 1 214 ? 3.101 25.741 -19.461 1.00 90.81 214 LYS A CA 1
ATOM 1818 C C . LYS A 1 214 ? 2.481 25.113 -20.713 1.00 90.81 214 LYS A C 1
ATOM 1820 O O . LYS A 1 214 ? 1.334 25.397 -21.041 1.00 90.81 214 LYS A O 1
ATOM 1825 N N . SER A 1 215 ? 3.239 24.276 -21.417 1.00 92.50 215 SER A N 1
ATOM 1826 C CA . SER A 1 215 ? 2.809 23.551 -22.613 1.00 92.50 215 SER A CA 1
ATOM 1827 C C . SER A 1 215 ? 3.518 22.203 -22.692 1.00 92.50 215 SER A C 1
ATOM 1829 O O . SER A 1 215 ? 4.728 22.142 -22.473 1.00 92.50 215 SER A O 1
ATOM 1831 N N . ILE A 1 216 ? 2.787 21.151 -23.062 1.00 92.19 216 ILE A N 1
ATOM 1832 C CA . ILE A 1 216 ? 3.317 19.796 -23.248 1.00 92.19 216 ILE A CA 1
ATOM 1833 C C . ILE A 1 216 ? 3.190 19.423 -24.726 1.00 92.19 216 ILE A C 1
ATOM 1835 O O . ILE A 1 216 ? 2.092 19.444 -25.280 1.00 92.19 216 ILE A O 1
ATOM 1839 N N . ASN A 1 217 ? 4.309 19.056 -25.352 1.00 89.88 217 ASN A N 1
ATOM 1840 C CA . ASN A 1 217 ? 4.316 18.474 -26.692 1.00 89.88 217 ASN A CA 1
ATOM 1841 C C . ASN A 1 217 ? 4.218 16.953 -26.564 1.00 89.88 217 ASN A C 1
ATOM 1843 O O . ASN A 1 217 ? 5.218 16.279 -26.318 1.00 89.88 217 ASN A O 1
ATOM 1847 N N . ALA A 1 218 ? 3.003 16.427 -26.687 1.00 89.31 218 ALA A N 1
ATOM 1848 C CA . ALA A 1 218 ? 2.767 14.993 -26.633 1.00 89.31 218 ALA A CA 1
ATOM 1849 C C . ALA A 1 218 ? 3.178 14.313 -27.948 1.00 89.31 218 ALA A C 1
ATOM 1851 O O . ALA A 1 218 ? 2.968 14.852 -29.035 1.00 89.31 218 ALA A O 1
ATOM 1852 N N . HIS A 1 219 ? 3.717 13.105 -27.832 1.00 86.62 219 HIS A N 1
ATOM 1853 C CA . HIS A 1 219 ? 3.878 12.154 -28.928 1.00 86.62 219 HIS A CA 1
ATOM 1854 C C . HIS A 1 219 ? 3.101 10.878 -28.591 1.00 86.62 219 HIS A C 1
ATOM 1856 O O . HIS A 1 219 ? 2.667 10.681 -27.453 1.00 86.62 219 HIS A O 1
ATOM 1862 N N . ASN A 1 220 ? 2.885 10.030 -29.593 1.00 88.31 220 ASN A N 1
ATOM 1863 C CA . ASN A 1 220 ? 2.156 8.785 -29.397 1.00 88.31 220 ASN A CA 1
ATOM 1864 C C . ASN A 1 220 ? 3.038 7.788 -28.642 1.00 88.31 220 ASN A C 1
ATOM 1866 O O . ASN A 1 220 ? 4.100 7.426 -29.132 1.00 88.31 220 ASN A O 1
ATOM 1870 N N . ILE A 1 221 ? 2.561 7.327 -27.489 1.00 90.94 221 ILE A N 1
ATOM 1871 C CA . ILE A 1 221 ? 3.102 6.161 -26.786 1.00 90.94 221 ILE A CA 1
ATOM 1872 C C . ILE A 1 221 ? 2.233 4.962 -27.162 1.00 90.94 221 ILE A C 1
ATOM 1874 O O . ILE A 1 221 ? 1.011 5.088 -27.286 1.00 90.94 221 ILE A O 1
ATOM 1878 N N . GLU A 1 222 ? 2.849 3.799 -27.352 1.00 89.62 222 GLU A N 1
ATOM 1879 C CA . GLU A 1 222 ? 2.116 2.569 -27.630 1.00 89.62 222 GLU A CA 1
ATOM 1880 C C . GLU A 1 222 ? 1.090 2.262 -26.525 1.00 89.62 222 GLU A C 1
ATOM 1882 O O . GLU A 1 222 ? 1.406 2.289 -25.334 1.00 89.62 222 GLU A O 1
ATOM 1887 N N . LEU A 1 223 ? -0.147 1.942 -26.923 1.00 90.69 223 LEU A N 1
ATOM 1888 C CA . LEU A 1 223 ? -1.275 1.801 -25.998 1.00 90.69 223 LEU A CA 1
ATOM 1889 C C . LEU A 1 223 ? -1.010 0.767 -24.896 1.00 90.69 223 LEU A C 1
ATOM 1891 O O . LEU A 1 223 ? -1.269 1.051 -23.733 1.00 90.69 223 LEU A O 1
ATOM 1895 N N . THR A 1 224 ? -0.425 -0.385 -25.235 1.00 91.69 224 THR A N 1
ATOM 1896 C CA . THR A 1 224 ? -0.082 -1.436 -24.263 1.00 91.69 224 THR A CA 1
ATOM 1897 C C . THR A 1 224 ? 0.863 -0.924 -23.172 1.00 91.69 224 THR A C 1
ATOM 1899 O O . THR A 1 224 ? 0.685 -1.228 -21.991 1.00 91.69 224 THR A O 1
ATOM 1902 N N . VAL A 1 225 ? 1.866 -0.123 -23.552 1.00 93.69 225 VAL A N 1
ATOM 1903 C CA . VAL A 1 225 ? 2.827 0.473 -22.613 1.00 93.69 225 VAL A CA 1
ATOM 1904 C C . VAL A 1 225 ? 2.122 1.487 -21.720 1.00 93.69 225 VAL A C 1
ATOM 1906 O O . VAL A 1 225 ? 2.283 1.453 -20.500 1.00 93.69 225 VAL A O 1
ATOM 1909 N N . LEU A 1 226 ? 1.294 2.347 -22.316 1.00 94.06 226 LEU A N 1
ATOM 1910 C CA . LEU A 1 226 ? 0.541 3.365 -21.592 1.00 94.06 226 LEU A CA 1
ATOM 1911 C C . LEU A 1 226 ? -0.438 2.752 -20.577 1.00 94.06 226 LEU A C 1
ATOM 1913 O O . LEU A 1 226 ? -0.462 3.176 -19.425 1.00 94.06 226 LEU A O 1
ATOM 1917 N N . GLU A 1 227 ? -1.202 1.733 -20.975 1.00 95.00 227 GLU A N 1
ATOM 1918 C CA . GLU A 1 227 ? -2.134 1.015 -20.096 1.00 95.00 227 GLU A CA 1
ATOM 1919 C C . GLU A 1 227 ? -1.401 0.317 -18.944 1.00 95.00 227 GLU A C 1
ATOM 1921 O O . GLU A 1 227 ? -1.849 0.367 -17.799 1.00 95.00 227 GLU A O 1
ATOM 1926 N N . THR A 1 228 ? -0.235 -0.276 -19.213 1.00 94.81 228 THR A N 1
ATOM 1927 C CA . THR A 1 228 ? 0.580 -0.917 -18.169 1.00 94.81 228 THR A CA 1
ATOM 1928 C C . THR A 1 228 ? 1.093 0.109 -17.152 1.00 94.81 228 THR A C 1
ATOM 1930 O O . THR A 1 228 ? 1.032 -0.136 -15.946 1.00 94.81 228 THR A O 1
ATOM 1933 N N . ILE A 1 229 ? 1.545 1.285 -17.609 1.00 95.50 229 ILE A N 1
ATOM 1934 C CA . ILE A 1 229 ? 1.954 2.395 -16.730 1.00 95.50 229 ILE A CA 1
ATOM 1935 C C . ILE A 1 229 ? 0.764 2.927 -15.916 1.00 95.50 229 ILE A C 1
ATOM 1937 O O . ILE A 1 229 ? 0.910 3.222 -14.729 1.00 95.50 229 ILE A O 1
ATOM 1941 N N . ASP A 1 230 ? -0.422 3.041 -16.516 1.00 93.62 230 ASP A N 1
ATOM 1942 C CA . ASP A 1 230 ? -1.637 3.476 -15.817 1.00 93.62 230 ASP A CA 1
ATOM 1943 C C . ASP A 1 230 ? -2.029 2.499 -14.694 1.00 93.62 230 ASP A C 1
ATOM 1945 O O . ASP A 1 230 ? -2.274 2.917 -13.558 1.00 93.62 230 ASP A O 1
ATOM 1949 N N . VAL A 1 231 ? -1.985 1.189 -14.959 1.00 93.38 231 VAL A N 1
ATOM 1950 C CA . VAL A 1 231 ? -2.202 0.149 -13.938 1.00 93.38 231 VAL A CA 1
ATOM 1951 C C . VAL A 1 231 ? -1.148 0.229 -12.829 1.00 93.38 231 VAL A C 1
ATOM 1953 O O . VAL A 1 231 ? -1.496 0.147 -11.646 1.00 93.38 231 VAL A O 1
ATOM 1956 N N . ALA A 1 232 ? 0.125 0.449 -13.179 1.00 93.12 232 ALA A N 1
ATOM 1957 C CA . ALA A 1 232 ? 1.195 0.630 -12.200 1.00 93.12 232 ALA A CA 1
ATOM 1958 C C . ALA A 1 232 ? 0.930 1.832 -11.276 1.00 93.12 232 ALA A C 1
ATOM 1960 O O . ALA A 1 232 ? 1.120 1.726 -10.070 1.00 93.12 232 ALA A O 1
ATOM 1961 N N . ASN A 1 233 ? 0.445 2.957 -11.809 1.00 88.31 233 ASN A N 1
ATOM 1962 C CA . ASN A 1 233 ? 0.155 4.156 -11.015 1.00 88.31 233 ASN A CA 1
ATOM 1963 C C . ASN A 1 233 ? -1.085 4.018 -10.115 1.00 88.31 233 ASN A C 1
ATOM 1965 O O . ASN A 1 233 ? -1.127 4.629 -9.050 1.00 88.31 233 ASN A O 1
ATOM 1969 N N . LYS A 1 234 ? -2.090 3.234 -10.524 1.00 83.56 234 LYS A N 1
ATOM 1970 C CA . LYS A 1 234 ? -3.334 3.026 -9.756 1.00 83.56 234 LYS A CA 1
ATOM 1971 C C . LYS A 1 234 ? -3.214 1.979 -8.650 1.00 83.56 234 LYS A C 1
ATOM 1973 O O . LYS A 1 234 ? -4.083 1.897 -7.788 1.00 83.56 234 LYS A O 1
ATOM 1978 N N . THR A 1 235 ? -2.178 1.148 -8.691 1.00 84.50 235 THR A N 1
ATOM 1979 C CA . THR A 1 235 ? -2.009 0.045 -7.744 1.00 84.50 235 THR A CA 1
ATOM 1980 C C . THR A 1 235 ? -1.389 0.535 -6.437 1.00 84.50 235 THR A C 1
ATOM 1982 O O . THR A 1 235 ? -0.301 1.093 -6.450 1.00 84.50 235 THR A O 1
ATOM 1985 N N . ASP A 1 236 ? -2.004 0.260 -5.285 1.00 78.50 236 ASP A N 1
ATOM 1986 C CA . ASP A 1 236 ? -1.444 0.642 -3.974 1.00 78.50 236 ASP A CA 1
ATOM 1987 C C . ASP A 1 236 ? -0.336 -0.296 -3.456 1.00 78.50 236 ASP A C 1
ATOM 1989 O O . ASP A 1 236 ? 0.433 0.072 -2.558 1.00 78.50 236 ASP A O 1
ATOM 1993 N N . ASP A 1 237 ? -0.253 -1.513 -4.001 1.00 84.19 237 ASP A N 1
ATOM 1994 C CA . ASP A 1 237 ? 0.756 -2.510 -3.643 1.00 84.19 237 ASP A CA 1
ATOM 1995 C C . ASP A 1 237 ? 2.081 -2.231 -4.363 1.00 84.19 237 ASP A C 1
ATOM 1997 O O . ASP A 1 237 ? 2.204 -2.396 -5.577 1.00 84.19 237 ASP A O 1
ATOM 2001 N N . ILE A 1 238 ? 3.101 -1.855 -3.591 1.00 88.44 238 ILE A N 1
ATOM 2002 C CA . ILE A 1 238 ? 4.412 -1.454 -4.109 1.00 88.44 238 ILE A CA 1
ATOM 2003 C C . ILE A 1 238 ? 5.113 -2.544 -4.934 1.00 88.44 238 ILE A C 1
ATOM 2005 O O . ILE A 1 238 ? 5.866 -2.239 -5.857 1.00 88.44 238 ILE A O 1
ATOM 2009 N N . ARG A 1 239 ? 4.870 -3.823 -4.631 1.00 90.56 239 ARG A N 1
ATOM 2010 C CA . ARG A 1 239 ? 5.490 -4.954 -5.334 1.00 90.56 239 ARG A CA 1
ATOM 2011 C C . ARG A 1 239 ? 4.849 -5.125 -6.691 1.00 90.56 239 ARG A C 1
ATOM 2013 O O . ARG A 1 239 ? 5.554 -5.348 -7.668 1.00 90.56 239 ARG A O 1
ATOM 2020 N N . LEU A 1 240 ? 3.525 -4.998 -6.747 1.00 91.44 240 LEU A N 1
ATOM 2021 C CA . LEU A 1 240 ? 2.801 -5.000 -8.010 1.00 91.44 240 LEU A CA 1
ATOM 2022 C C . LEU A 1 240 ? 3.198 -3.794 -8.860 1.00 91.44 240 LEU A C 1
ATOM 2024 O O . LEU A 1 240 ? 3.494 -3.988 -10.034 1.00 91.44 240 LEU A O 1
ATOM 2028 N N . GLN A 1 241 ? 3.318 -2.592 -8.277 1.00 94.38 241 GLN A N 1
ATOM 2029 C CA . GLN A 1 241 ? 3.854 -1.433 -9.004 1.00 94.38 241 GLN A CA 1
ATOM 2030 C C . GLN A 1 241 ? 5.228 -1.750 -9.610 1.00 94.38 241 GLN A C 1
ATOM 2032 O O . GLN A 1 241 ? 5.443 -1.545 -10.802 1.00 94.38 241 GLN A O 1
ATOM 2037 N N . PHE A 1 242 ? 6.141 -2.310 -8.807 1.00 96.12 242 PHE A N 1
ATOM 2038 C CA . PHE A 1 242 ? 7.476 -2.701 -9.260 1.00 96.12 242 PHE A CA 1
ATOM 2039 C C . PHE A 1 242 ? 7.418 -3.694 -10.429 1.00 96.12 242 PHE A C 1
ATOM 2041 O O . PHE A 1 242 ? 8.128 -3.530 -11.420 1.00 96.12 242 PHE A O 1
ATOM 2048 N N . ILE A 1 243 ? 6.556 -4.711 -10.332 1.00 95.25 243 ILE A N 1
ATOM 2049 C CA . ILE A 1 243 ? 6.361 -5.714 -11.385 1.00 95.25 243 ILE A CA 1
ATOM 2050 C C . ILE A 1 243 ? 5.818 -5.064 -12.661 1.00 95.25 243 ILE A C 1
ATOM 2052 O O . ILE A 1 243 ? 6.350 -5.343 -13.730 1.00 95.25 243 ILE A O 1
ATOM 2056 N N . PHE A 1 244 ? 4.818 -4.184 -12.573 1.00 97.00 244 PHE A N 1
ATOM 2057 C CA . PHE A 1 244 ? 4.245 -3.527 -13.751 1.00 97.00 244 PHE A CA 1
ATOM 2058 C C . PHE A 1 244 ? 5.254 -2.611 -14.455 1.00 97.00 244 PHE A C 1
ATOM 2060 O O . PHE A 1 244 ? 5.383 -2.677 -15.676 1.00 97.00 244 PHE A O 1
ATOM 2067 N N . TYR A 1 245 ? 6.049 -1.826 -13.719 1.00 97.56 245 TYR A N 1
ATOM 2068 C CA . TYR A 1 245 ? 7.126 -1.046 -14.342 1.00 97.56 245 TYR A CA 1
ATOM 2069 C C . TYR A 1 245 ? 8.197 -1.939 -14.976 1.00 97.56 245 TYR A C 1
ATOM 2071 O O . TYR A 1 245 ? 8.700 -1.623 -16.051 1.00 97.56 245 TYR A O 1
ATOM 2079 N N . TYR A 1 246 ? 8.516 -3.086 -14.369 1.00 96.12 246 TYR A N 1
ATOM 2080 C CA . TYR A 1 246 ? 9.426 -4.050 -14.987 1.00 96.12 246 TYR A CA 1
ATOM 2081 C C . TYR A 1 246 ? 8.839 -4.658 -16.265 1.00 96.12 246 TYR A C 1
ATOM 2083 O O . TYR A 1 246 ? 9.559 -4.830 -17.243 1.00 96.12 246 TYR A O 1
ATOM 2091 N N . GLN A 1 247 ? 7.535 -4.940 -16.292 1.00 94.62 247 GLN A N 1
ATOM 2092 C CA . GLN A 1 247 ? 6.849 -5.450 -17.481 1.00 94.62 247 GLN A CA 1
ATOM 2093 C C . GLN A 1 247 ? 6.895 -4.460 -18.647 1.00 94.62 247 GLN A C 1
ATOM 2095 O O . GLN A 1 247 ? 7.053 -4.893 -19.784 1.00 94.62 247 GLN A O 1
ATOM 2100 N N . VAL A 1 248 ? 6.839 -3.148 -18.384 1.00 95.19 248 VAL A N 1
ATOM 2101 C CA . VAL A 1 248 ? 7.080 -2.126 -19.419 1.00 95.19 248 VAL A CA 1
ATOM 2102 C C . VAL A 1 248 ? 8.476 -2.292 -20.021 1.00 95.19 248 VAL A C 1
ATOM 2104 O O . VAL A 1 248 ? 8.621 -2.323 -21.242 1.00 95.19 248 VAL A O 1
ATOM 2107 N N . LEU A 1 249 ? 9.503 -2.470 -19.182 1.00 94.38 249 LEU A N 1
ATOM 2108 C CA . LEU A 1 249 ? 10.868 -2.704 -19.658 1.00 94.38 249 LEU A CA 1
ATOM 2109 C C . LEU A 1 249 ? 10.975 -4.002 -20.473 1.00 94.38 249 LEU A C 1
ATOM 2111 O O . LEU A 1 249 ? 11.621 -4.005 -21.521 1.00 94.38 249 LEU A O 1
ATOM 2115 N N . GLU A 1 250 ? 10.334 -5.091 -20.031 1.00 91.31 250 GLU A N 1
ATOM 2116 C CA . GLU A 1 250 ? 10.307 -6.371 -20.759 1.00 91.31 250 GLU A CA 1
ATOM 2117 C C . GLU A 1 250 ? 9.621 -6.232 -22.115 1.00 91.31 250 GLU A C 1
ATOM 2119 O O . GLU A 1 250 ? 10.143 -6.721 -23.116 1.00 91.31 250 GLU A O 1
ATOM 2124 N N . TYR A 1 251 ? 8.488 -5.533 -22.161 1.00 91.06 251 TYR A N 1
ATOM 2125 C CA . TYR A 1 251 ? 7.730 -5.296 -23.381 1.00 91.06 251 TYR A CA 1
ATOM 2126 C C . TYR A 1 251 ? 8.554 -4.517 -24.407 1.00 91.06 251 TYR A C 1
ATOM 2128 O O . TYR A 1 251 ? 8.771 -4.993 -25.525 1.00 91.06 251 TYR A O 1
ATOM 2136 N N . CYS A 1 252 ? 9.090 -3.362 -24.006 1.00 90.75 252 CYS A N 1
ATOM 2137 C CA . CYS A 1 252 ? 9.912 -2.536 -24.884 1.00 90.75 252 CYS A CA 1
ATOM 2138 C C . CYS A 1 252 ? 11.170 -3.297 -25.328 1.00 90.75 252 CYS A C 1
ATOM 2140 O O . CYS A 1 252 ? 11.503 -3.305 -26.509 1.00 90.75 252 CYS A O 1
ATOM 2142 N N . THR A 1 253 ? 11.819 -4.038 -24.424 1.00 88.56 253 THR A N 1
ATOM 2143 C CA . THR A 1 253 ? 12.977 -4.889 -24.750 1.00 88.56 253 THR A CA 1
ATOM 2144 C C . THR A 1 253 ? 12.620 -6.002 -25.732 1.00 88.56 253 THR A C 1
ATOM 2146 O O . THR A 1 253 ? 13.408 -6.332 -26.621 1.00 88.56 253 THR A O 1
ATOM 2149 N N . TYR A 1 254 ? 11.442 -6.614 -25.614 1.00 83.50 254 TYR A N 1
ATOM 2150 C CA . TYR A 1 254 ? 11.017 -7.690 -26.505 1.00 83.50 254 TYR A CA 1
ATOM 2151 C C . TYR A 1 254 ? 10.882 -7.199 -27.953 1.00 83.50 254 TYR A C 1
ATOM 2153 O O . TYR A 1 254 ? 11.402 -7.845 -28.868 1.00 83.50 254 TYR A O 1
ATOM 2161 N N . TYR A 1 255 ? 10.292 -6.022 -28.154 1.00 80.12 255 TYR A N 1
ATOM 2162 C CA . TYR A 1 255 ? 10.106 -5.419 -29.478 1.00 80.12 255 TYR A CA 1
ATOM 2163 C C . TYR A 1 255 ? 11.280 -4.552 -29.949 1.00 80.12 255 TYR A C 1
ATOM 2165 O O . TYR A 1 255 ? 11.323 -4.143 -31.109 1.00 80.12 255 TYR A O 1
ATOM 2173 N N . PHE A 1 256 ? 12.271 -4.326 -29.090 1.00 80.25 256 PHE A N 1
ATOM 2174 C CA . PHE A 1 256 ? 13.457 -3.555 -29.421 1.00 80.25 256 PHE A CA 1
ATOM 2175 C C . PHE A 1 256 ? 14.274 -4.180 -30.566 1.00 80.25 256 PHE A C 1
ATOM 2177 O O . PHE A 1 256 ? 14.587 -5.381 -30.578 1.00 80.25 256 PHE A O 1
ATOM 2184 N N . LEU A 1 257 ? 14.643 -3.317 -31.514 1.00 75.25 257 LEU A N 1
ATOM 2185 C CA . LEU A 1 257 ? 15.600 -3.568 -32.585 1.00 75.25 257 LEU A CA 1
ATOM 2186 C C . LEU A 1 257 ? 16.697 -2.509 -32.494 1.00 75.25 257 LEU A C 1
ATOM 2188 O O . LEU A 1 257 ? 16.384 -1.321 -32.598 1.00 75.25 257 LEU A O 1
ATOM 2192 N N . ASP A 1 258 ? 17.952 -2.953 -32.385 1.00 75.00 258 ASP A N 1
ATOM 2193 C CA . ASP A 1 258 ? 19.125 -2.074 -32.343 1.00 75.00 258 ASP A CA 1
ATOM 2194 C C . ASP A 1 258 ? 19.076 -1.042 -33.495 1.00 75.00 258 ASP A C 1
ATOM 2196 O O . ASP A 1 258 ? 18.785 -1.385 -34.654 1.00 75.00 258 ASP A O 1
ATOM 2200 N N . THR A 1 259 ? 19.429 0.219 -33.222 1.00 76.50 259 THR A N 1
ATOM 2201 C CA . THR A 1 259 ? 19.421 1.298 -34.233 1.00 76.50 259 THR A CA 1
ATOM 2202 C C . THR A 1 259 ? 20.256 0.965 -35.481 1.00 76.50 259 THR A C 1
ATOM 2204 O O . THR A 1 259 ? 19.911 1.352 -36.605 1.00 76.50 259 THR A O 1
ATOM 2207 N N . SER A 1 260 ? 21.335 0.192 -35.325 1.00 78.81 260 SER A N 1
ATOM 2208 C CA . SER A 1 260 ? 22.159 -0.298 -36.439 1.00 78.81 260 SER A CA 1
ATOM 2209 C C . SER A 1 260 ? 21.345 -1.135 -37.434 1.00 78.81 260 SER A C 1
ATOM 2211 O O . SER A 1 260 ? 21.442 -0.932 -38.647 1.00 78.81 260 SER A O 1
ATOM 2213 N N . ILE A 1 261 ? 20.462 -1.997 -36.935 1.00 83.25 261 ILE A N 1
ATOM 2214 C CA . ILE A 1 261 ? 19.629 -2.886 -37.745 1.00 83.25 261 ILE A CA 1
ATOM 2215 C C . ILE A 1 261 ? 18.464 -2.116 -38.347 1.00 83.25 261 ILE A C 1
ATOM 2217 O O . ILE A 1 261 ? 18.204 -2.267 -39.541 1.00 83.25 261 ILE A O 1
ATOM 2221 N N . LYS A 1 262 ? 17.834 -1.203 -37.592 1.00 83.19 262 LYS A N 1
ATOM 2222 C CA . LYS A 1 262 ? 16.840 -0.268 -38.152 1.00 83.19 262 LYS A CA 1
ATOM 2223 C C . LYS A 1 262 ? 17.427 0.501 -39.349 1.00 83.19 262 LYS A C 1
ATOM 2225 O O . LYS A 1 262 ? 16.781 0.623 -40.393 1.00 83.19 262 LYS A O 1
ATOM 2230 N N . LYS A 1 263 ? 18.673 0.983 -39.251 1.00 84.81 263 LYS A N 1
ATOM 2231 C CA . LYS A 1 263 ? 19.371 1.690 -40.342 1.00 84.81 263 LYS A CA 1
ATOM 2232 C C . LYS A 1 263 ? 19.642 0.781 -41.539 1.00 84.81 263 LYS A C 1
ATOM 2234 O O . LYS A 1 263 ? 19.417 1.190 -42.678 1.00 84.81 263 LYS A O 1
ATOM 2239 N N . GLU A 1 264 ? 20.100 -0.440 -41.297 1.00 86.31 264 GLU A N 1
ATOM 2240 C CA . GLU A 1 264 ? 20.369 -1.421 -42.346 1.00 86.31 264 GLU A CA 1
ATOM 2241 C C . GLU A 1 264 ? 19.108 -1.854 -43.102 1.00 86.31 264 GLU A C 1
ATOM 2243 O O . GLU A 1 264 ? 19.126 -1.914 -44.333 1.00 86.31 264 GLU A O 1
ATOM 2248 N N . LEU A 1 265 ? 18.007 -2.111 -42.393 1.00 88.56 265 LEU A N 1
ATOM 2249 C CA . LEU A 1 265 ? 16.717 -2.441 -42.999 1.00 88.56 265 LEU A CA 1
ATOM 2250 C C . LEU A 1 265 ? 16.199 -1.270 -43.834 1.00 88.56 265 LEU A C 1
ATOM 2252 O O . LEU A 1 265 ? 15.836 -1.451 -44.995 1.00 88.56 265 LEU A O 1
ATOM 2256 N N . ASN A 1 266 ? 16.268 -0.048 -43.303 1.00 86.81 266 ASN A N 1
ATOM 2257 C CA . ASN A 1 266 ? 15.904 1.155 -44.049 1.00 86.81 266 ASN A CA 1
ATOM 2258 C C . ASN A 1 266 ? 16.749 1.350 -45.317 1.00 86.81 266 ASN A C 1
ATOM 2260 O O . ASN A 1 266 ? 16.230 1.787 -46.343 1.00 86.81 266 ASN A O 1
ATOM 2264 N N . GLN A 1 267 ? 18.044 1.026 -45.282 1.00 89.50 267 GLN A N 1
ATOM 2265 C CA . GLN A 1 267 ? 18.894 1.084 -46.474 1.00 89.50 267 GLN A CA 1
ATOM 2266 C C . GLN A 1 267 ? 18.485 0.064 -47.537 1.00 89.50 267 GLN A C 1
ATOM 2268 O O . GLN A 1 267 ? 18.561 0.383 -48.723 1.00 89.50 267 GLN A O 1
ATOM 2273 N N . ILE A 1 268 ? 18.051 -1.134 -47.130 1.00 89.62 268 ILE A N 1
ATOM 2274 C CA . ILE A 1 268 ? 17.512 -2.142 -48.050 1.00 89.62 268 ILE A CA 1
ATOM 2275 C C . ILE A 1 268 ? 16.203 -1.634 -48.662 1.00 89.62 268 ILE A C 1
ATOM 2277 O O . ILE A 1 268 ? 16.072 -1.626 -49.882 1.00 89.62 268 ILE A O 1
ATOM 2281 N N . LEU A 1 269 ? 15.278 -1.134 -47.836 1.00 89.19 269 LEU A N 1
ATOM 2282 C CA . LEU A 1 269 ? 13.970 -0.630 -48.273 1.00 89.19 269 LEU A CA 1
ATOM 2283 C C . LEU A 1 269 ? 14.064 0.563 -49.240 1.00 89.19 269 LEU A C 1
ATOM 2285 O O . LEU A 1 269 ? 13.179 0.756 -50.068 1.00 89.19 269 LEU A O 1
ATOM 2289 N N . LYS A 1 270 ? 15.150 1.340 -49.177 1.00 91.00 270 LYS A N 1
ATOM 2290 C CA . LYS A 1 270 ? 15.411 2.483 -50.068 1.00 91.00 270 LYS A CA 1
ATOM 2291 C C . LYS A 1 270 ? 16.086 2.109 -51.397 1.00 91.00 270 LYS A C 1
ATOM 2293 O O . LYS A 1 270 ? 16.382 3.007 -52.187 1.00 91.00 270 LYS A O 1
ATOM 2298 N N . LYS A 1 271 ? 16.377 0.828 -51.667 1.00 90.94 271 LYS A N 1
ATOM 2299 C CA . LYS A 1 271 ? 17.026 0.415 -52.924 1.00 90.94 271 LYS A CA 1
ATOM 2300 C C . LYS A 1 271 ? 16.075 0.592 -54.121 1.00 90.94 271 LYS A C 1
ATOM 2302 O O . LYS A 1 271 ? 14.961 0.074 -54.083 1.00 90.94 271 LYS A O 1
ATOM 2307 N N . PRO A 1 272 ? 16.499 1.274 -55.206 1.00 89.69 272 PRO A N 1
ATOM 2308 C CA . PRO A 1 272 ? 15.619 1.575 -56.340 1.00 89.69 272 PRO A CA 1
ATOM 2309 C C . PRO A 1 272 ? 15.166 0.321 -57.103 1.00 89.69 272 PRO A C 1
ATOM 2311 O O . PRO A 1 272 ? 14.124 0.332 -57.751 1.00 89.69 272 PRO A O 1
ATOM 2314 N N . ASP A 1 273 ? 15.922 -0.772 -57.013 1.00 92.62 273 ASP A N 1
ATOM 2315 C CA . ASP A 1 273 ? 15.652 -2.056 -57.657 1.00 92.62 273 ASP A CA 1
ATOM 2316 C C . ASP A 1 273 ? 14.908 -3.059 -56.755 1.00 92.62 273 ASP A C 1
ATOM 2318 O O . ASP A 1 273 ? 14.722 -4.210 -57.163 1.00 92.62 273 ASP A O 1
ATOM 2322 N N . ILE A 1 274 ? 14.421 -2.642 -55.574 1.00 89.75 274 ILE A N 1
ATOM 2323 C CA . ILE A 1 274 ? 13.813 -3.536 -54.571 1.00 89.75 274 ILE A CA 1
ATOM 2324 C C . ILE A 1 274 ? 12.660 -4.384 -55.114 1.00 89.75 274 ILE A C 1
ATOM 2326 O O . ILE A 1 274 ? 12.573 -5.574 -54.821 1.00 89.75 274 ILE A O 1
ATOM 2330 N N . ASN A 1 275 ? 11.822 -3.807 -55.977 1.00 87.81 275 ASN A N 1
ATOM 2331 C CA . ASN A 1 275 ? 10.697 -4.520 -56.582 1.00 87.81 275 ASN A CA 1
ATOM 2332 C C . ASN A 1 275 ? 11.160 -5.575 -57.597 1.00 87.81 275 ASN A C 1
ATOM 2334 O O . ASN A 1 275 ? 10.558 -6.641 -57.704 1.00 87.81 275 ASN A O 1
ATOM 2338 N N . SER A 1 276 ? 12.250 -5.300 -58.322 1.00 89.00 276 SER A N 1
ATOM 2339 C CA . SER A 1 276 ? 12.798 -6.206 -59.342 1.00 89.00 276 SER A CA 1
ATOM 2340 C C . SER A 1 276 ? 13.649 -7.337 -58.756 1.00 89.00 276 SER A C 1
ATOM 2342 O O . SER A 1 276 ? 13.693 -8.428 -59.319 1.00 89.00 276 SER A O 1
ATOM 2344 N N . LYS A 1 277 ? 14.276 -7.105 -57.595 1.00 91.06 277 LYS A N 1
ATOM 2345 C CA . LYS A 1 277 ? 15.104 -8.080 -56.865 1.00 91.06 277 LYS A CA 1
ATOM 2346 C C . LYS A 1 277 ? 14.506 -8.460 -55.511 1.00 91.06 277 LYS A C 1
ATOM 2348 O O . LYS A 1 277 ? 15.230 -8.755 -54.561 1.00 91.06 277 LYS A O 1
ATOM 2353 N N . SER A 1 278 ? 13.178 -8.478 -55.418 1.00 87.31 278 SER A N 1
ATOM 2354 C CA . SER A 1 278 ? 12.455 -8.676 -54.156 1.00 87.31 278 SER A CA 1
ATOM 2355 C C . SER A 1 278 ? 12.924 -9.918 -53.396 1.00 87.31 278 SER A C 1
ATOM 2357 O O . SER A 1 278 ? 13.256 -9.817 -52.223 1.00 87.31 278 SER A O 1
ATOM 2359 N N . LYS A 1 279 ? 13.081 -11.062 -54.075 1.00 88.56 279 LYS A N 1
ATOM 2360 C CA . LYS A 1 279 ? 13.561 -12.317 -53.463 1.00 88.56 279 LYS A CA 1
ATOM 2361 C C . LYS A 1 279 ? 14.946 -12.203 -52.815 1.00 88.56 279 LYS A C 1
ATOM 2363 O O . LYS A 1 279 ? 15.166 -12.779 -51.753 1.00 88.56 279 LYS A O 1
ATOM 2368 N N . GLU A 1 280 ? 15.874 -11.487 -53.447 1.00 90.69 280 GLU A N 1
ATOM 2369 C CA . GLU A 1 280 ? 17.240 -11.304 -52.940 1.00 90.69 280 GLU A CA 1
ATOM 2370 C C . GLU A 1 280 ? 17.236 -10.425 -51.684 1.00 90.69 280 GLU A C 1
ATOM 2372 O O . GLU A 1 280 ? 17.814 -10.791 -50.660 1.00 90.69 280 GLU A O 1
ATOM 2377 N N . TYR A 1 281 ? 16.505 -9.309 -51.725 1.00 90.44 281 TYR A N 1
ATOM 2378 C CA . TYR A 1 281 ? 16.392 -8.409 -50.581 1.00 90.44 281 TYR A CA 1
ATOM 2379 C C . TYR A 1 281 ? 15.584 -9.007 -49.431 1.00 90.44 281 TYR A C 1
ATOM 2381 O O . TYR A 1 281 ? 15.974 -8.829 -48.280 1.00 90.44 281 TYR A O 1
ATOM 2389 N N . THR A 1 282 ? 14.526 -9.778 -49.705 1.00 88.44 282 THR A N 1
ATOM 2390 C CA . THR A 1 282 ? 13.808 -10.536 -48.671 1.00 88.44 282 THR A CA 1
ATOM 2391 C C . THR A 1 282 ? 14.749 -11.500 -47.954 1.00 88.44 282 THR A C 1
ATOM 2393 O O . THR A 1 282 ? 14.742 -11.540 -46.727 1.00 88.44 282 THR A O 1
ATOM 2396 N N . LYS A 1 283 ? 15.605 -12.226 -48.687 1.00 89.94 283 LYS A N 1
ATOM 2397 C CA . LYS A 1 283 ? 16.608 -13.108 -48.075 1.00 89.94 283 LYS A CA 1
ATOM 2398 C C . LYS A 1 283 ? 17.588 -12.322 -47.198 1.00 89.94 283 LYS A C 1
ATOM 2400 O O . LYS A 1 283 ? 17.801 -12.698 -46.055 1.00 89.94 283 LYS A O 1
ATOM 2405 N N . SER A 1 284 ? 18.102 -11.191 -47.685 1.00 88.12 284 SER A N 1
ATOM 2406 C CA . SER A 1 284 ? 19.009 -10.340 -46.902 1.00 88.12 284 SER A CA 1
ATOM 2407 C C . SER A 1 284 ? 18.359 -9.774 -45.631 1.00 88.12 284 SER A C 1
ATOM 2409 O O . SER A 1 284 ? 19.019 -9.706 -44.597 1.00 88.12 284 SER A O 1
ATOM 2411 N N . ILE A 1 285 ? 17.076 -9.396 -45.680 1.00 89.44 285 ILE A N 1
ATOM 2412 C CA . ILE A 1 285 ? 16.314 -8.967 -44.497 1.00 89.44 285 ILE A CA 1
ATOM 2413 C C . ILE A 1 285 ? 16.194 -10.117 -43.491 1.00 89.44 285 ILE A C 1
ATOM 2415 O O . ILE A 1 285 ? 16.456 -9.909 -42.308 1.00 89.44 285 ILE A O 1
ATOM 2419 N N . ILE A 1 286 ? 15.836 -11.322 -43.952 1.00 86.88 286 ILE A N 1
ATOM 2420 C CA . ILE A 1 286 ? 15.723 -12.510 -43.093 1.00 86.88 286 ILE A CA 1
ATOM 2421 C C . ILE A 1 286 ? 17.065 -12.826 -42.430 1.00 86.88 286 ILE A C 1
ATOM 2423 O O . ILE A 1 286 ? 17.094 -12.998 -41.215 1.00 86.88 286 ILE A O 1
ATOM 2427 N N . ASP A 1 287 ? 18.161 -12.844 -43.192 1.00 87.31 287 ASP A N 1
ATOM 2428 C CA . ASP A 1 287 ? 19.499 -13.151 -42.675 1.00 87.31 287 ASP A CA 1
ATOM 2429 C C . ASP A 1 287 ? 19.912 -12.138 -41.586 1.00 87.31 287 ASP A C 1
ATOM 2431 O O . ASP A 1 287 ? 20.358 -12.523 -40.507 1.00 87.31 287 ASP A O 1
ATOM 2435 N N . LYS A 1 288 ? 19.668 -10.836 -41.807 1.00 85.00 288 LYS A N 1
ATOM 2436 C CA . LYS A 1 288 ? 19.970 -9.776 -40.825 1.00 85.00 288 LYS A CA 1
ATOM 2437 C C . LYS A 1 288 ? 19.129 -9.870 -39.554 1.00 85.00 288 LYS A C 1
ATOM 2439 O O . LYS A 1 288 ? 19.647 -9.662 -38.458 1.00 85.00 288 LYS A O 1
ATOM 2444 N N . LEU A 1 289 ? 17.839 -10.181 -39.687 1.00 84.44 289 LEU A N 1
ATOM 2445 C CA . LEU A 1 289 ? 16.961 -10.388 -38.536 1.00 84.44 289 LEU A CA 1
ATOM 2446 C C . LEU A 1 289 ? 17.363 -11.649 -37.760 1.00 84.44 289 LEU A C 1
ATOM 2448 O O . LEU A 1 289 ? 17.445 -11.604 -36.536 1.00 84.44 289 LEU A O 1
ATOM 2452 N N . GLN A 1 290 ? 17.670 -12.756 -38.442 1.00 81.81 290 GLN A N 1
ATOM 2453 C CA . GLN A 1 290 ? 18.146 -13.978 -37.788 1.00 81.81 290 GLN A CA 1
ATOM 2454 C C . GLN A 1 290 ? 19.450 -13.742 -37.023 1.00 81.81 290 GLN A C 1
ATOM 2456 O O . GLN A 1 290 ? 19.545 -14.150 -35.866 1.00 81.81 290 GLN A O 1
ATOM 2461 N N . ASP A 1 291 ? 20.410 -13.032 -37.616 1.00 82.31 291 ASP A N 1
ATOM 2462 C CA . ASP A 1 291 ? 21.661 -12.668 -36.948 1.00 82.31 291 ASP A CA 1
ATOM 2463 C C . ASP A 1 291 ? 21.424 -11.800 -35.704 1.00 82.31 291 ASP A C 1
ATOM 2465 O O . ASP A 1 291 ? 22.064 -12.020 -34.673 1.00 82.31 291 ASP A O 1
ATOM 2469 N N . HIS A 1 292 ? 20.492 -10.842 -35.769 1.00 81.38 292 HIS A N 1
ATOM 2470 C CA . HIS A 1 292 ? 20.091 -10.031 -34.616 1.00 81.38 292 HIS A CA 1
ATOM 2471 C C . HIS A 1 292 ? 19.541 -10.893 -33.478 1.00 81.38 292 HIS A C 1
ATOM 2473 O O . HIS A 1 292 ? 20.057 -10.859 -32.359 1.00 81.38 292 HIS A O 1
ATOM 2479 N N . TYR A 1 293 ? 18.515 -11.697 -33.768 1.00 76.12 293 TYR A N 1
ATOM 2480 C CA . TYR A 1 293 ? 17.863 -12.531 -32.763 1.00 76.12 293 TYR A CA 1
ATOM 2481 C C . TYR A 1 293 ? 18.804 -13.607 -32.216 1.00 76.12 293 TYR A C 1
ATOM 2483 O O . TYR A 1 293 ? 18.725 -13.944 -31.040 1.00 76.12 293 TYR A O 1
ATOM 2491 N N . TYR A 1 294 ? 19.734 -14.120 -33.028 1.00 76.06 294 TYR A N 1
ATOM 2492 C CA . TYR A 1 294 ? 20.731 -15.083 -32.571 1.00 76.06 294 TYR A CA 1
ATOM 2493 C C . TYR A 1 294 ? 21.756 -14.457 -31.615 1.00 76.06 294 TYR A C 1
ATOM 2495 O O . TYR A 1 294 ? 22.123 -15.085 -30.621 1.00 76.06 294 TYR A O 1
ATOM 2503 N N . LYS A 1 295 ? 22.211 -13.228 -31.890 1.00 73.56 295 LYS A N 1
ATOM 2504 C CA . LYS A 1 295 ? 23.155 -12.495 -31.027 1.00 73.56 295 LYS A CA 1
ATOM 2505 C C . LYS A 1 295 ? 22.513 -12.006 -29.726 1.00 73.56 295 LYS A C 1
ATOM 2507 O O . LYS A 1 295 ? 23.214 -11.876 -28.729 1.00 73.56 295 LYS A O 1
ATOM 2512 N N . ASN A 1 296 ? 21.200 -11.781 -29.730 1.00 71.06 296 ASN A N 1
ATOM 2513 C CA . ASN A 1 296 ? 20.428 -11.260 -28.599 1.00 71.06 296 ASN A CA 1
ATOM 2514 C C . ASN A 1 296 ? 19.488 -12.322 -27.991 1.00 71.06 296 ASN A C 1
ATOM 2516 O O . ASN A 1 296 ? 18.362 -12.009 -27.619 1.00 71.06 296 ASN A O 1
ATOM 2520 N N . LYS A 1 297 ? 19.941 -13.583 -27.905 1.00 71.81 297 LYS A N 1
ATOM 2521 C CA . LYS A 1 297 ? 19.163 -14.697 -27.323 1.00 71.81 297 LYS A CA 1
ATOM 2522 C C . LYS A 1 297 ? 18.950 -14.605 -25.814 1.00 71.81 297 LYS A C 1
ATOM 2524 O O . LYS A 1 297 ? 18.046 -15.253 -25.303 1.00 71.81 297 LYS A O 1
ATOM 2529 N N . ASP A 1 298 ? 19.833 -13.905 -25.110 1.00 81.25 298 ASP A N 1
ATOM 2530 C CA . ASP A 1 298 ? 19.731 -13.731 -23.665 1.00 81.25 298 ASP A CA 1
ATOM 2531 C C . ASP A 1 298 ? 18.920 -12.465 -23.371 1.00 81.25 298 ASP A C 1
ATOM 2533 O O . ASP A 1 298 ? 19.381 -11.350 -23.640 1.00 81.25 298 ASP A O 1
ATOM 2537 N N . ASP A 1 299 ? 17.719 -12.646 -22.820 1.00 78.44 299 ASP A N 1
ATOM 2538 C CA . ASP A 1 299 ? 16.810 -11.558 -22.444 1.00 78.44 299 ASP A CA 1
ATOM 2539 C C . ASP A 1 299 ? 17.483 -10.558 -21.495 1.00 78.44 299 ASP A C 1
ATOM 2541 O O . ASP A 1 299 ? 17.235 -9.353 -21.569 1.00 78.44 299 ASP A O 1
ATOM 2545 N N . SER A 1 300 ? 18.401 -11.036 -20.649 1.00 84.06 300 SER A N 1
ATOM 2546 C CA . SER A 1 300 ? 19.139 -10.211 -19.700 1.00 84.06 300 SER A CA 1
ATOM 2547 C C . SER A 1 300 ? 20.059 -9.221 -20.424 1.00 84.06 300 SER A C 1
ATOM 2549 O O . SER A 1 300 ? 20.072 -8.023 -20.127 1.00 84.06 300 SER A O 1
ATOM 2551 N N . VAL A 1 301 ? 20.775 -9.714 -21.438 1.00 85.19 301 VAL A N 1
ATOM 2552 C CA . VAL A 1 301 ? 21.673 -8.915 -22.288 1.00 85.19 301 VAL A CA 1
ATOM 2553 C C . VAL A 1 301 ? 20.876 -7.969 -23.183 1.00 85.19 301 VAL A C 1
ATOM 2555 O O . VAL A 1 301 ? 21.271 -6.820 -23.381 1.00 85.19 301 VAL A O 1
ATOM 2558 N N . LYS A 1 302 ? 19.737 -8.424 -23.714 1.00 85.44 302 LYS A N 1
ATOM 2559 C CA . LYS A 1 302 ? 18.861 -7.593 -24.548 1.00 85.44 302 LYS A CA 1
ATOM 2560 C C . LYS A 1 302 ? 18.278 -6.418 -23.758 1.00 85.44 302 LYS A C 1
ATOM 2562 O O . LYS A 1 302 ? 18.256 -5.292 -24.253 1.00 85.44 302 LYS A O 1
ATOM 2567 N N . MET A 1 303 ? 17.868 -6.672 -22.517 1.00 88.62 303 MET A N 1
ATOM 2568 C CA . MET A 1 303 ? 17.388 -5.653 -21.582 1.00 88.62 303 MET A CA 1
ATOM 2569 C C . MET A 1 303 ? 18.481 -4.630 -21.268 1.00 88.62 303 MET A C 1
ATOM 2571 O O . MET A 1 303 ? 18.226 -3.431 -21.294 1.00 88.62 303 MET A O 1
ATOM 2575 N N . GLU A 1 304 ? 19.708 -5.088 -21.000 1.00 88.94 304 GLU A N 1
ATOM 2576 C CA . GLU A 1 304 ? 20.844 -4.195 -20.751 1.00 88.94 304 GLU A CA 1
ATOM 2577 C C . GLU A 1 304 ? 21.102 -3.265 -21.943 1.00 88.94 304 GLU A C 1
ATOM 2579 O O . GLU A 1 304 ? 21.193 -2.056 -21.755 1.00 88.94 304 GLU A O 1
ATOM 2584 N N . LYS A 1 305 ? 21.121 -3.798 -23.171 1.00 86.62 305 LYS A N 1
ATOM 2585 C CA . LYS A 1 305 ? 21.262 -2.979 -24.385 1.00 86.62 305 LYS A CA 1
ATOM 2586 C C . LYS A 1 305 ? 20.141 -1.958 -24.547 1.00 86.62 305 LYS A C 1
ATOM 2588 O O . LYS A 1 305 ? 20.422 -0.801 -24.827 1.00 86.62 305 LYS A O 1
ATOM 2593 N N . THR A 1 306 ? 18.895 -2.384 -24.345 1.00 88.12 306 THR A N 1
ATOM 2594 C CA . THR A 1 306 ? 17.721 -1.506 -24.457 1.00 88.12 306 THR A CA 1
ATOM 2595 C C . THR A 1 306 ? 17.831 -0.347 -23.465 1.00 88.12 306 THR A C 1
ATOM 2597 O O . THR A 1 306 ? 17.675 0.809 -23.839 1.00 88.12 306 THR A O 1
ATOM 2600 N N . ILE A 1 307 ? 18.172 -0.637 -22.206 1.00 90.00 307 ILE A N 1
ATOM 2601 C CA . ILE A 1 307 ? 18.355 0.392 -21.176 1.00 90.00 307 ILE A CA 1
ATOM 2602 C C . ILE A 1 307 ? 19.496 1.342 -21.547 1.00 90.00 307 ILE A C 1
ATOM 2604 O O . ILE A 1 307 ? 19.302 2.548 -21.475 1.00 90.00 307 ILE A O 1
ATOM 2608 N N . LEU A 1 308 ? 20.654 0.827 -21.967 1.00 88.94 308 LEU A N 1
ATOM 2609 C CA . LEU A 1 308 ? 21.805 1.661 -22.329 1.00 88.94 308 LEU A CA 1
ATOM 2610 C C . LEU A 1 308 ? 21.568 2.513 -23.589 1.00 88.94 308 LEU A C 1
ATOM 2612 O O . LEU A 1 308 ? 22.220 3.541 -23.743 1.00 88.94 308 LEU A O 1
ATOM 2616 N N . GLU A 1 309 ? 20.655 2.116 -24.483 1.00 88.06 309 GLU A N 1
ATOM 2617 C CA . GLU A 1 309 ? 20.305 2.908 -25.671 1.00 88.06 309 GLU A CA 1
ATOM 2618 C C . GLU A 1 309 ? 19.382 4.096 -25.342 1.00 88.06 309 GLU A C 1
ATOM 2620 O O . GLU A 1 309 ? 19.511 5.147 -25.967 1.00 88.06 309 GLU A O 1
ATOM 2625 N N . PHE A 1 310 ? 18.488 3.962 -24.354 1.00 90.25 310 PHE A N 1
ATOM 2626 C CA . PHE A 1 310 ? 17.469 4.979 -24.042 1.00 90.25 310 PHE A CA 1
ATOM 2627 C C . PHE A 1 310 ? 17.699 5.761 -22.742 1.00 90.25 310 PHE A C 1
ATOM 2629 O O . PHE A 1 310 ? 17.088 6.814 -22.550 1.00 90.25 310 PHE A O 1
ATOM 2636 N N . ILE A 1 311 ? 18.517 5.244 -21.823 1.00 91.94 311 ILE A N 1
ATOM 2637 C CA . ILE A 1 311 ? 18.698 5.800 -20.479 1.00 91.94 311 ILE A CA 1
ATOM 2638 C C . ILE A 1 311 ? 20.158 6.177 -20.264 1.00 91.94 311 ILE A C 1
ATOM 2640 O O . ILE A 1 311 ? 21.055 5.339 -20.353 1.00 91.94 311 ILE A O 1
ATOM 2644 N N . SER A 1 312 ? 20.379 7.432 -19.884 1.00 90.25 312 SER A N 1
ATOM 2645 C CA . SER A 1 312 ? 21.649 7.897 -19.336 1.00 90.25 312 SER A CA 1
ATOM 2646 C C . SER A 1 312 ? 21.593 7.946 -17.809 1.00 90.25 312 SER A C 1
ATOM 2648 O O . SER A 1 312 ? 20.520 7.908 -17.204 1.00 90.25 312 SER A O 1
ATOM 2650 N N . ILE A 1 313 ? 22.748 8.065 -17.149 1.00 88.19 313 ILE A N 1
ATOM 2651 C CA . ILE A 1 313 ? 22.741 8.239 -15.692 1.00 88.19 313 ILE A CA 1
ATOM 2652 C C . ILE A 1 313 ? 22.103 9.569 -15.275 1.00 88.19 313 ILE A C 1
ATOM 2654 O O . ILE A 1 313 ? 21.479 9.638 -14.217 1.00 88.19 313 ILE A O 1
ATOM 2658 N N . ASP A 1 314 ? 22.209 10.601 -16.116 1.00 88.06 314 ASP A N 1
ATOM 2659 C CA . ASP A 1 314 ? 21.619 11.913 -15.852 1.00 88.06 314 ASP A CA 1
ATOM 2660 C C . ASP A 1 314 ? 20.095 11.827 -15.711 1.00 88.06 314 ASP A C 1
ATOM 2662 O O . ASP A 1 314 ? 19.521 12.519 -14.872 1.00 88.06 314 ASP A O 1
ATOM 2666 N N . ASP A 1 315 ? 19.450 10.907 -16.437 1.00 90.31 315 ASP A N 1
ATOM 2667 C CA . ASP A 1 315 ? 18.009 10.662 -16.336 1.00 90.31 315 ASP A CA 1
ATOM 2668 C C . ASP A 1 315 ? 17.572 10.092 -14.978 1.00 90.31 315 ASP A C 1
ATOM 2670 O O . ASP A 1 315 ? 16.389 10.181 -14.656 1.00 90.31 315 ASP A O 1
ATOM 2674 N N . LEU A 1 316 ? 18.494 9.507 -14.200 1.00 91.62 316 LEU A N 1
ATOM 2675 C CA . LEU A 1 316 ? 18.230 8.889 -12.890 1.00 91.62 316 LEU A CA 1
ATOM 2676 C C . LEU A 1 316 ? 18.831 9.674 -11.711 1.00 91.62 316 LEU A C 1
ATOM 2678 O O . LEU A 1 316 ? 18.686 9.270 -10.553 1.00 91.62 316 LEU A O 1
ATOM 2682 N N . LYS A 1 317 ? 19.545 10.779 -11.972 1.00 89.31 317 LYS A N 1
ATOM 2683 C CA . LYS A 1 317 ? 20.246 11.552 -10.930 1.00 89.31 317 LYS A CA 1
ATOM 2684 C C . LYS A 1 317 ? 19.306 12.080 -9.853 1.00 89.31 317 LYS A C 1
ATOM 2686 O O . LYS A 1 317 ? 19.676 12.100 -8.677 1.00 89.31 317 LYS A O 1
ATOM 2691 N N . LEU A 1 318 ? 18.099 12.494 -10.229 1.00 89.38 318 LEU A N 1
ATOM 2692 C CA . LEU A 1 318 ? 17.102 12.988 -9.284 1.00 89.38 318 LEU A CA 1
ATOM 2693 C C . LEU A 1 318 ? 16.687 11.891 -8.292 1.00 89.38 318 LEU A C 1
ATOM 2695 O O . LEU A 1 318 ? 16.724 12.098 -7.082 1.00 89.38 318 LEU A O 1
ATOM 2699 N N . GLU A 1 319 ? 16.354 10.700 -8.785 1.00 91.50 319 GLU A N 1
ATOM 2700 C CA . GLU A 1 319 ? 15.932 9.566 -7.962 1.00 91.50 319 GLU A CA 1
ATOM 2701 C C . GLU A 1 319 ? 17.060 9.095 -7.032 1.00 91.50 319 GLU A C 1
ATOM 2703 O O . GLU A 1 319 ? 16.822 8.818 -5.852 1.00 91.50 319 GLU A O 1
ATOM 2708 N N . LEU A 1 320 ? 18.294 9.049 -7.550 1.00 91.00 320 LEU A N 1
ATOM 2709 C CA . LEU A 1 320 ? 19.483 8.649 -6.796 1.00 91.00 320 LEU A CA 1
ATOM 2710 C C . LEU A 1 320 ? 19.865 9.670 -5.717 1.00 91.00 320 LEU A C 1
ATOM 2712 O O . LEU A 1 320 ? 20.225 9.273 -4.610 1.00 91.00 320 LEU A O 1
ATOM 2716 N N . SER A 1 321 ? 19.785 10.971 -6.011 1.00 88.19 321 SER A N 1
ATOM 2717 C CA . SER A 1 321 ? 20.170 12.034 -5.070 1.00 88.19 321 SER A CA 1
ATOM 2718 C C . SER A 1 321 ? 19.172 12.188 -3.921 1.00 88.19 321 SER A C 1
ATOM 2720 O O . SER A 1 321 ? 19.585 12.232 -2.760 1.00 88.19 321 SER A O 1
ATOM 2722 N N . LYS A 1 322 ? 17.863 12.189 -4.213 1.00 87.81 322 LYS A N 1
ATOM 2723 C CA . LYS A 1 322 ? 16.800 12.354 -3.205 1.00 87.81 322 LYS A CA 1
ATOM 2724 C C . LYS A 1 322 ? 16.787 11.255 -2.141 1.00 87.81 322 LYS A C 1
ATOM 2726 O O . LYS A 1 322 ? 16.358 11.505 -1.023 1.00 87.81 322 LYS A O 1
ATOM 2731 N N . ASN A 1 323 ? 17.287 10.062 -2.468 1.00 87.56 323 ASN A N 1
ATOM 2732 C CA . ASN A 1 323 ? 17.338 8.912 -1.561 1.00 87.56 323 ASN A CA 1
ATOM 2733 C C . ASN A 1 323 ? 18.767 8.346 -1.440 1.00 87.56 323 ASN A C 1
ATOM 2735 O O . ASN A 1 323 ? 18.971 7.140 -1.318 1.00 87.56 323 ASN A O 1
ATOM 2739 N N . CYS A 1 324 ? 19.782 9.211 -1.496 1.00 86.69 324 CYS A N 1
ATOM 2740 C CA . CYS A 1 324 ? 21.182 8.798 -1.618 1.00 86.69 324 CYS A CA 1
ATOM 2741 C C . CYS A 1 324 ? 21.702 7.926 -0.462 1.00 86.69 324 CYS A C 1
ATOM 2743 O O . CYS A 1 324 ? 22.423 6.957 -0.703 1.00 86.69 324 CYS A O 1
ATOM 2745 N N . GLU A 1 325 ? 21.308 8.211 0.784 1.00 84.69 325 GLU A N 1
ATOM 2746 C CA . GLU A 1 325 ? 21.736 7.436 1.957 1.00 84.69 325 GLU A CA 1
ATOM 2747 C C . GLU A 1 325 ? 21.375 5.953 1.844 1.00 84.69 325 GLU A C 1
ATOM 2749 O O . GLU A 1 325 ? 22.099 5.089 2.350 1.00 84.69 325 GLU A O 1
ATOM 2754 N N . PHE A 1 326 ? 20.268 5.668 1.158 1.00 87.50 326 PHE A N 1
ATOM 2755 C CA . PHE A 1 326 ? 19.783 4.323 0.917 1.00 87.50 326 PHE A CA 1
ATOM 2756 C C . PHE A 1 326 ? 20.699 3.560 -0.046 1.00 87.50 326 PHE A C 1
ATOM 2758 O O . PHE A 1 326 ? 21.093 2.427 0.224 1.00 87.50 326 PHE A O 1
ATOM 2765 N N . PHE A 1 327 ? 21.106 4.197 -1.144 1.00 90.56 327 PHE A N 1
ATOM 2766 C CA . PHE A 1 327 ? 21.945 3.576 -2.171 1.00 90.56 327 PHE A CA 1
ATOM 2767 C C . PHE A 1 327 ? 23.419 3.423 -1.764 1.00 90.56 327 PHE A C 1
ATOM 2769 O O . PHE A 1 327 ? 24.149 2.656 -2.399 1.00 90.56 327 PHE A O 1
ATOM 2776 N N . CYS A 1 328 ? 23.844 4.086 -0.684 1.00 88.69 328 CYS A N 1
ATOM 2777 C CA . CYS A 1 328 ? 25.179 3.955 -0.091 1.00 88.69 328 CYS A CA 1
ATOM 2778 C C . CYS A 1 328 ? 25.354 2.718 0.813 1.00 88.69 328 CYS A C 1
ATOM 2780 O O . CYS A 1 328 ? 26.460 2.462 1.306 1.00 88.69 328 CYS A O 1
ATOM 2782 N N . LYS A 1 329 ? 24.288 1.944 1.063 1.00 90.31 329 LYS A N 1
ATOM 2783 C CA . LYS A 1 329 ? 24.286 0.790 1.977 1.00 90.31 329 LYS A CA 1
ATOM 2784 C C . LYS A 1 329 ? 23.803 -0.476 1.269 1.00 90.31 329 LYS A C 1
ATOM 2786 O O . LYS A 1 329 ? 23.017 -0.419 0.328 1.00 90.31 329 LYS A O 1
ATOM 2791 N N . ASP A 1 330 ? 24.315 -1.625 1.709 1.00 92.38 330 ASP A N 1
ATOM 2792 C CA . ASP A 1 330 ? 23.753 -2.913 1.301 1.00 92.38 330 ASP A CA 1
ATOM 2793 C C . ASP A 1 330 ? 22.357 -3.046 1.926 1.00 92.38 330 ASP A C 1
ATOM 2795 O O . ASP A 1 330 ? 22.160 -2.703 3.093 1.00 92.38 330 ASP A O 1
ATOM 2799 N N . ILE A 1 331 ? 21.396 -3.547 1.154 1.00 90.81 331 ILE A N 1
ATOM 2800 C CA . ILE A 1 331 ? 20.010 -3.719 1.592 1.00 90.81 331 ILE A CA 1
ATOM 2801 C C . ILE A 1 331 ? 19.761 -5.204 1.778 1.00 90.81 331 ILE A C 1
ATOM 2803 O O . ILE A 1 331 ? 19.844 -5.978 0.823 1.00 90.81 331 ILE A O 1
ATOM 2807 N N . GLU A 1 332 ? 19.442 -5.592 3.004 1.00 91.81 332 GLU A N 1
ATOM 2808 C CA . GLU A 1 332 ? 19.061 -6.954 3.352 1.00 91.81 332 GLU A CA 1
ATOM 2809 C C . GLU A 1 332 ? 17.547 -7.021 3.560 1.00 91.81 332 GLU A C 1
ATOM 2811 O O . GLU A 1 332 ? 17.000 -6.356 4.439 1.00 91.81 332 GLU A O 1
ATOM 2816 N N . PHE A 1 333 ? 16.867 -7.800 2.724 1.00 90.25 333 PHE A N 1
ATOM 2817 C CA . PHE A 1 333 ? 15.429 -8.036 2.809 1.00 90.25 333 PHE A CA 1
ATOM 2818 C C . PHE A 1 333 ? 15.120 -9.217 3.731 1.00 90.25 333 PHE A C 1
ATOM 2820 O O . PHE A 1 333 ? 15.862 -10.206 3.769 1.00 90.25 333 PHE A O 1
ATOM 2827 N N . ASP A 1 334 ? 13.961 -9.174 4.391 1.00 84.69 334 ASP A N 1
ATOM 2828 C CA . ASP A 1 334 ? 13.428 -10.334 5.101 1.00 84.69 334 ASP A CA 1
ATOM 2829 C C . ASP A 1 334 ? 13.231 -11.476 4.098 1.00 84.69 334 ASP A C 1
ATOM 2831 O O . ASP A 1 334 ? 12.516 -11.322 3.102 1.00 84.69 334 ASP A O 1
ATOM 2835 N N . GLY A 1 335 ? 13.857 -12.622 4.369 1.00 82.56 335 GLY A N 1
ATOM 2836 C CA . GLY A 1 335 ? 13.947 -13.741 3.426 1.00 82.56 335 GLY A CA 1
ATOM 2837 C C . GLY A 1 335 ? 15.309 -13.891 2.734 1.00 82.56 335 GLY A C 1
ATOM 2838 O O . GLY A 1 335 ? 15.487 -14.818 1.940 1.00 82.56 335 GLY A O 1
ATOM 2839 N N . GLY A 1 336 ? 16.285 -13.041 3.078 1.00 86.38 336 GLY A N 1
ATOM 2840 C CA . GLY A 1 336 ? 17.716 -13.266 2.841 1.00 86.38 336 GLY A CA 1
ATOM 2841 C C . GLY A 1 336 ? 18.268 -12.720 1.523 1.00 86.38 336 GLY A C 1
ATOM 2842 O O . GLY A 1 336 ? 19.433 -12.975 1.199 1.00 86.38 336 GLY A O 1
ATOM 2843 N N . LEU A 1 337 ? 17.468 -11.985 0.738 1.00 90.12 337 LEU A N 1
ATOM 2844 C CA . LEU A 1 337 ? 17.985 -11.269 -0.429 1.00 90.12 337 LEU A CA 1
ATOM 2845 C C . LEU A 1 337 ? 18.843 -10.086 0.019 1.00 90.12 337 LEU A C 1
ATOM 2847 O O . LEU A 1 337 ? 18.372 -9.220 0.748 1.00 90.12 337 LEU A O 1
ATOM 2851 N N . VAL A 1 338 ? 20.082 -10.030 -0.472 1.00 91.38 338 VAL A N 1
ATOM 2852 C CA . VAL A 1 338 ? 20.982 -8.893 -0.257 1.00 91.38 338 VAL A CA 1
ATOM 2853 C C . VAL A 1 338 ? 21.235 -8.198 -1.587 1.00 91.38 338 VAL A C 1
ATOM 2855 O O . VAL A 1 338 ? 21.825 -8.780 -2.503 1.00 91.38 338 VAL A O 1
ATOM 2858 N N . VAL A 1 339 ? 20.811 -6.943 -1.676 1.00 92.38 339 VAL A N 1
ATOM 2859 C CA . VAL A 1 339 ? 21.094 -6.046 -2.796 1.00 92.38 339 VAL A CA 1
ATOM 2860 C C . VAL A 1 339 ? 22.290 -5.182 -2.419 1.00 92.38 339 VAL A C 1
ATOM 2862 O O . VAL A 1 339 ? 22.311 -4.558 -1.360 1.00 92.38 339 VAL A O 1
ATOM 2865 N N . LYS A 1 340 ? 23.321 -5.181 -3.266 1.00 91.69 340 LYS A N 1
ATOM 2866 C CA . LYS A 1 340 ? 24.558 -4.443 -2.994 1.00 91.69 340 LYS A CA 1
ATOM 2867 C C . LYS A 1 340 ? 24.359 -2.947 -3.191 1.00 91.69 340 LYS A C 1
ATOM 2869 O O . LYS A 1 340 ? 23.644 -2.547 -4.113 1.00 91.69 340 LYS A O 1
ATOM 2874 N N . LYS A 1 341 ? 25.035 -2.151 -2.357 1.00 92.06 341 LYS A N 1
ATOM 2875 C CA . LYS A 1 341 ? 25.113 -0.696 -2.520 1.00 92.06 341 LYS A CA 1
ATOM 2876 C C . LYS A 1 341 ? 25.588 -0.317 -3.920 1.00 92.06 341 LYS A C 1
ATOM 2878 O O . LYS A 1 341 ? 26.367 -1.043 -4.540 1.00 92.06 341 LYS A O 1
ATOM 2883 N N . LEU A 1 342 ? 25.130 0.833 -4.393 1.00 90.31 342 LEU A N 1
ATOM 2884 C CA . LEU A 1 342 ? 25.439 1.347 -5.724 1.00 90.31 342 LEU A CA 1
ATOM 2885 C C . LEU A 1 342 ? 26.730 2.176 -5.746 1.00 90.31 342 LEU A C 1
ATOM 2887 O O . LEU A 1 342 ? 27.506 2.080 -6.693 1.00 90.31 342 LEU A O 1
ATOM 2891 N N . PHE A 1 343 ? 26.975 2.959 -4.697 1.00 86.81 343 PHE A N 1
ATOM 2892 C CA . PHE A 1 343 ? 28.147 3.828 -4.553 1.00 86.81 343 PHE A CA 1
ATOM 2893 C C . PHE A 1 343 ? 28.521 3.986 -3.073 1.00 86.81 343 PHE A C 1
ATOM 2895 O O . PHE A 1 343 ? 27.836 3.457 -2.197 1.00 86.81 343 PHE A O 1
ATOM 2902 N N . ASN A 1 344 ? 29.656 4.628 -2.772 1.00 83.19 344 ASN A N 1
ATOM 2903 C CA . ASN A 1 344 ? 30.105 4.793 -1.388 1.00 83.19 344 ASN A CA 1
ATOM 2904 C C . ASN A 1 344 ? 29.618 6.106 -0.779 1.00 83.19 344 ASN A C 1
ATOM 2906 O O . ASN A 1 344 ? 29.344 6.134 0.422 1.00 83.19 344 ASN A O 1
ATOM 2910 N N . LYS A 1 345 ? 29.568 7.178 -1.578 1.00 79.50 345 LYS A N 1
ATOM 2911 C CA . LYS A 1 345 ? 29.148 8.513 -1.145 1.00 79.50 345 LYS A CA 1
ATOM 2912 C C . LYS A 1 345 ? 28.425 9.268 -2.260 1.00 79.50 345 LYS A C 1
ATOM 2914 O O . LYS A 1 345 ? 28.555 8.923 -3.428 1.00 79.50 345 LYS A O 1
ATOM 2919 N N . VAL A 1 346 ? 27.675 10.306 -1.892 1.00 70.06 346 VAL A N 1
ATOM 2920 C CA . VAL A 1 346 ? 26.860 11.113 -2.821 1.00 70.06 346 VAL A CA 1
ATOM 2921 C C . VAL A 1 346 ? 27.724 11.799 -3.873 1.00 70.06 346 VAL A C 1
ATOM 2923 O O . VAL A 1 346 ? 27.332 11.872 -5.029 1.00 70.06 346 VAL A O 1
ATOM 2926 N N . GLU A 1 347 ? 28.925 12.237 -3.496 1.00 72.75 347 GLU A N 1
ATOM 2927 C CA . GLU A 1 347 ? 29.872 12.898 -4.398 1.00 72.75 347 GLU A CA 1
ATOM 2928 C C . GLU A 1 347 ? 30.366 11.963 -5.513 1.00 72.75 347 GLU A C 1
ATOM 2930 O O . GLU A 1 347 ? 30.838 12.428 -6.550 1.00 72.75 347 GLU A O 1
ATOM 2935 N N . ASP A 1 348 ? 30.214 10.643 -5.340 1.00 73.44 348 ASP A N 1
ATOM 2936 C CA . ASP A 1 348 ? 30.528 9.675 -6.387 1.00 73.44 348 ASP A CA 1
ATOM 2937 C C . ASP A 1 348 ? 29.548 9.800 -7.572 1.00 73.44 348 ASP A C 1
ATOM 2939 O O . ASP A 1 348 ? 29.930 9.418 -8.679 1.00 73.44 348 ASP A O 1
ATOM 2943 N N . LEU A 1 349 ? 28.340 10.367 -7.380 1.00 71.56 349 LEU A N 1
ATOM 2944 C CA . LEU A 1 349 ? 27.297 10.525 -8.413 1.00 71.56 349 LEU A CA 1
ATOM 2945 C C . LEU A 1 349 ? 27.730 11.404 -9.599 1.00 71.56 349 LEU A C 1
ATOM 2947 O O . LEU A 1 349 ? 27.278 11.181 -10.723 1.00 71.56 349 LEU A O 1
ATOM 2951 N N . ASP A 1 350 ? 28.638 12.356 -9.377 1.00 66.12 350 ASP A N 1
ATOM 2952 C CA . ASP A 1 350 ? 29.169 13.231 -10.432 1.00 66.12 350 ASP A CA 1
ATOM 2953 C C . ASP A 1 350 ? 30.306 12.578 -11.235 1.00 66.12 350 ASP A C 1
ATOM 2955 O O . ASP A 1 350 ? 30.662 13.042 -12.317 1.00 66.12 350 ASP A O 1
ATOM 2959 N N . SER A 1 351 ? 30.860 11.471 -10.731 1.00 63.59 351 SER A N 1
ATOM 2960 C CA . SER A 1 351 ? 31.964 10.717 -11.346 1.00 63.59 351 SER A CA 1
ATOM 2961 C C . SER A 1 351 ? 31.515 9.430 -12.055 1.00 63.59 351 SER A C 1
ATOM 2963 O O . SER A 1 351 ? 32.338 8.599 -12.452 1.00 63.59 351 SER A O 1
ATOM 2965 N N . VAL A 1 352 ? 30.201 9.238 -12.192 1.00 61.19 352 VAL A N 1
ATOM 2966 C CA . VAL A 1 352 ? 29.599 7.957 -12.569 1.00 61.19 352 VAL A CA 1
ATOM 2967 C C . VAL A 1 352 ? 29.823 7.587 -14.035 1.00 61.19 352 VAL A C 1
ATOM 2969 O O . VAL A 1 352 ? 29.678 8.395 -14.946 1.00 61.19 352 VAL A O 1
ATOM 2972 N N . THR A 1 353 ? 30.107 6.300 -14.251 1.00 62.72 353 THR A N 1
ATOM 2973 C CA . THR A 1 353 ? 30.255 5.650 -15.562 1.00 62.72 353 THR A CA 1
ATOM 2974 C C . THR A 1 353 ? 29.050 4.758 -15.893 1.00 62.72 353 THR A C 1
ATOM 2976 O O . THR A 1 353 ? 28.279 4.399 -15.002 1.00 62.72 353 THR A O 1
ATOM 2979 N N . GLU A 1 354 ? 28.928 4.318 -17.155 1.00 66.06 354 GLU A N 1
ATOM 2980 C CA . GLU A 1 354 ? 27.942 3.319 -17.633 1.00 66.06 354 GLU A CA 1
ATOM 2981 C C . GLU A 1 354 ? 27.839 2.070 -16.730 1.00 66.06 354 GLU A C 1
ATOM 2983 O O . GLU A 1 354 ? 26.772 1.470 -16.602 1.00 66.06 354 GLU A O 1
ATOM 2988 N N . ASN A 1 355 ? 28.913 1.728 -16.008 1.00 80.50 355 ASN A N 1
ATOM 2989 C CA . ASN A 1 355 ? 28.939 0.633 -15.037 1.00 80.50 355 ASN A CA 1
ATOM 2990 C C . ASN A 1 355 ? 27.869 0.751 -13.933 1.00 80.50 355 ASN A C 1
ATOM 2992 O O . ASN A 1 355 ? 27.416 -0.277 -13.421 1.00 80.50 355 ASN A O 1
ATOM 2996 N N . LEU A 1 356 ? 27.453 1.969 -13.553 1.00 86.88 356 LEU A N 1
ATOM 2997 C CA . LEU A 1 356 ? 26.405 2.149 -12.543 1.00 86.88 356 LEU A CA 1
ATOM 2998 C C . LEU A 1 356 ? 25.022 1.776 -13.087 1.00 86.88 356 LEU A C 1
ATOM 3000 O O . LEU A 1 356 ? 24.255 1.131 -12.375 1.00 86.88 356 LEU A O 1
ATOM 3004 N N . LEU A 1 357 ? 24.718 2.104 -14.346 1.00 88.38 357 LEU A N 1
ATOM 3005 C CA . LEU A 1 357 ? 23.461 1.693 -14.981 1.00 88.38 357 LEU A CA 1
ATOM 3006 C C . LEU A 1 357 ? 23.361 0.166 -15.043 1.00 88.38 357 LEU A C 1
ATOM 3008 O O . LEU A 1 357 ? 22.337 -0.401 -14.659 1.00 88.38 357 LEU A O 1
ATOM 3012 N N . THR A 1 358 ? 24.453 -0.516 -15.404 1.00 89.06 358 THR A N 1
ATOM 3013 C CA . THR A 1 358 ? 24.525 -1.984 -15.355 1.00 89.06 358 THR A CA 1
ATOM 3014 C C . THR A 1 358 ? 24.291 -2.525 -13.937 1.00 89.06 358 THR A C 1
ATOM 3016 O O . THR A 1 358 ? 23.597 -3.532 -13.765 1.00 89.06 358 THR A O 1
ATOM 3019 N N . ALA A 1 359 ? 24.835 -1.880 -12.899 1.00 91.00 359 ALA A N 1
ATOM 3020 C CA . ALA A 1 359 ? 24.623 -2.290 -11.507 1.00 91.00 359 ALA A CA 1
ATOM 3021 C C . ALA A 1 359 ? 23.165 -2.095 -11.048 1.00 91.00 359 ALA A C 1
ATOM 3023 O O . ALA A 1 359 ? 22.578 -3.024 -10.486 1.00 91.00 359 ALA A O 1
ATOM 3024 N N . ILE A 1 360 ? 22.560 -0.938 -11.347 1.00 93.38 360 ILE A N 1
ATOM 3025 C CA . ILE A 1 360 ? 21.142 -0.643 -11.080 1.00 93.38 360 ILE A CA 1
ATOM 3026 C C . ILE A 1 360 ? 20.261 -1.703 -11.741 1.00 93.38 360 ILE A C 1
ATOM 3028 O O . ILE A 1 360 ? 19.439 -2.335 -11.076 1.00 93.38 360 ILE A O 1
ATOM 3032 N N . ARG A 1 361 ? 20.492 -1.965 -13.030 1.00 92.12 361 ARG A N 1
ATOM 3033 C CA . ARG A 1 361 ? 19.763 -2.958 -13.822 1.00 92.12 361 ARG A CA 1
ATOM 3034 C C . ARG A 1 361 ? 19.840 -4.358 -13.213 1.00 92.12 361 ARG A C 1
ATOM 3036 O O . ARG A 1 361 ? 18.812 -5.015 -13.057 1.00 92.12 361 ARG A O 1
ATOM 3043 N N . LYS A 1 362 ? 21.036 -4.809 -12.816 1.00 92.12 362 LYS A N 1
ATOM 3044 C CA . LYS A 1 362 ? 21.228 -6.116 -12.160 1.00 92.12 362 LYS A CA 1
ATOM 3045 C C . LYS A 1 362 ? 20.494 -6.205 -10.824 1.00 92.12 362 LYS A C 1
ATOM 3047 O O . LYS A 1 362 ? 19.922 -7.246 -10.513 1.00 92.12 362 LYS A O 1
ATOM 3052 N N . ASN A 1 363 ? 20.502 -5.134 -10.035 1.00 94.12 363 ASN A N 1
ATOM 3053 C CA . ASN A 1 363 ? 19.777 -5.087 -8.768 1.00 94.12 363 ASN A CA 1
ATOM 3054 C C . ASN A 1 363 ? 18.255 -5.129 -8.990 1.00 94.12 363 ASN A C 1
ATOM 3056 O O . ASN A 1 363 ? 17.576 -5.910 -8.326 1.00 94.12 363 ASN A O 1
ATOM 3060 N N . ILE A 1 364 ? 17.732 -4.380 -9.968 1.00 94.81 364 ILE A N 1
ATOM 3061 C CA . ILE A 1 364 ? 16.311 -4.401 -10.352 1.00 94.81 364 ILE A CA 1
ATOM 3062 C C . ILE A 1 364 ? 15.874 -5.799 -10.815 1.00 94.81 364 ILE A C 1
ATOM 3064 O O . ILE A 1 364 ? 14.849 -6.302 -10.361 1.00 94.81 364 ILE A O 1
ATOM 3068 N N . GLU A 1 365 ? 16.657 -6.458 -11.673 1.00 91.81 365 GLU A N 1
ATOM 3069 C CA . GLU A 1 365 ? 16.368 -7.818 -12.148 1.00 91.81 365 GLU A CA 1
ATOM 3070 C C . GLU A 1 365 ? 16.358 -8.838 -10.999 1.00 91.81 365 GLU A C 1
ATOM 3072 O O . GLU A 1 365 ? 15.442 -9.656 -10.915 1.00 91.81 365 GLU A O 1
ATOM 3077 N N . LYS A 1 366 ? 17.323 -8.760 -10.071 1.00 90.56 366 LYS A N 1
ATOM 3078 C CA . LYS A 1 366 ? 17.344 -9.609 -8.868 1.00 90.56 366 LYS A CA 1
ATOM 3079 C C . LYS A 1 366 ? 16.094 -9.422 -8.016 1.00 90.56 366 LYS A C 1
ATOM 3081 O O . LYS A 1 366 ? 15.467 -10.407 -7.633 1.00 90.56 366 LYS A O 1
ATOM 3086 N N . ILE A 1 367 ? 15.720 -8.170 -7.746 1.00 92.81 367 ILE A N 1
ATOM 3087 C CA . ILE A 1 367 ? 14.505 -7.845 -6.992 1.00 92.81 367 ILE A CA 1
ATOM 3088 C C . ILE A 1 367 ? 13.285 -8.433 -7.708 1.00 92.81 367 ILE A C 1
ATOM 3090 O O . ILE A 1 367 ? 12.522 -9.184 -7.100 1.00 92.81 367 ILE A O 1
ATOM 3094 N N . ARG A 1 368 ? 13.133 -8.177 -9.014 1.00 91.69 368 ARG A N 1
ATOM 3095 C CA . ARG A 1 368 ? 12.007 -8.688 -9.806 1.00 91.69 368 ARG A CA 1
ATOM 3096 C C . ARG A 1 368 ? 11.915 -10.210 -9.772 1.00 91.69 368 ARG A C 1
ATOM 3098 O O . ARG A 1 368 ? 10.830 -10.741 -9.549 1.00 91.69 368 ARG A O 1
ATOM 3105 N N . ASN A 1 369 ? 13.022 -10.919 -9.980 1.00 88.50 369 ASN A N 1
ATOM 3106 C CA . ASN A 1 369 ? 13.025 -12.384 -10.007 1.00 88.50 369 ASN A CA 1
ATOM 3107 C C . ASN A 1 369 ? 12.514 -12.975 -8.692 1.00 88.50 369 ASN A C 1
ATOM 3109 O O . ASN A 1 369 ? 11.746 -13.939 -8.697 1.00 88.50 369 ASN A O 1
ATOM 3113 N N . VAL A 1 370 ? 12.894 -12.365 -7.572 1.00 87.81 370 VAL A N 1
ATOM 3114 C CA . VAL A 1 370 ? 12.448 -12.796 -6.250 1.00 87.81 370 VAL A CA 1
ATOM 3115 C C . VAL A 1 370 ? 10.981 -12.432 -5.991 1.00 87.81 370 VAL A C 1
ATOM 3117 O O . VAL A 1 370 ? 10.258 -13.241 -5.405 1.00 87.81 370 VAL A O 1
ATOM 3120 N N . LEU A 1 371 ? 10.519 -11.265 -6.454 1.00 88.31 371 LEU A N 1
ATOM 3121 C CA . LEU A 1 371 ? 9.115 -10.856 -6.334 1.00 88.31 371 LEU A CA 1
ATOM 3122 C C . LEU A 1 371 ? 8.166 -11.756 -7.141 1.00 88.31 371 LEU A C 1
ATOM 3124 O O . LEU A 1 371 ? 7.083 -12.077 -6.659 1.00 88.31 371 LEU A O 1
ATOM 3128 N N . VAL A 1 372 ? 8.570 -12.188 -8.340 1.00 83.94 372 VAL A N 1
ATOM 3129 C CA . VAL A 1 372 ? 7.728 -13.005 -9.231 1.00 83.94 372 VAL A CA 1
ATOM 3130 C C . VAL A 1 372 ? 7.711 -14.477 -8.822 1.00 83.94 372 VAL A C 1
ATOM 3132 O O . VAL A 1 372 ? 6.658 -15.110 -8.834 1.00 83.94 372 VAL A O 1
ATOM 3135 N N . HIS A 1 373 ? 8.860 -15.055 -8.466 1.00 75.62 373 HIS A N 1
ATOM 3136 C CA . HIS A 1 373 ? 8.962 -16.510 -8.333 1.00 75.62 373 HIS A CA 1
ATOM 3137 C C . HIS A 1 373 ? 8.723 -17.054 -6.922 1.00 75.62 373 HIS A C 1
ATOM 3139 O O . HIS A 1 373 ? 8.826 -18.266 -6.739 1.00 75.62 373 HIS A O 1
ATOM 3145 N N . LEU A 1 374 ? 8.417 -16.213 -5.921 1.00 59.22 374 LEU A N 1
ATOM 3146 C CA . LEU A 1 374 ? 8.319 -16.551 -4.482 1.00 59.22 374 LEU A CA 1
ATOM 3147 C C . LEU A 1 374 ? 9.553 -17.267 -3.887 1.00 59.22 374 LEU A C 1
ATOM 3149 O O . LEU A 1 374 ? 9.623 -17.432 -2.675 1.00 59.22 374 LEU A O 1
ATOM 3153 N N . ARG A 1 375 ? 10.507 -17.698 -4.721 1.00 56.91 375 ARG A N 1
ATOM 3154 C CA . ARG A 1 375 ? 11.772 -18.367 -4.439 1.00 56.91 375 ARG A CA 1
ATOM 3155 C C . ARG A 1 375 ? 12.637 -18.289 -5.692 1.00 56.91 375 ARG A C 1
ATOM 3157 O O . ARG A 1 375 ? 12.288 -18.842 -6.735 1.00 56.91 375 ARG A O 1
ATOM 3164 N N . GLU A 1 376 ? 13.793 -17.649 -5.590 1.00 59.38 376 GLU A N 1
ATOM 3165 C CA . GLU A 1 376 ? 14.777 -17.715 -6.669 1.00 59.38 376 GLU A CA 1
ATOM 3166 C C . GLU A 1 376 ? 15.385 -19.126 -6.706 1.00 59.38 376 GLU A C 1
ATOM 3168 O O . GLU A 1 376 ? 16.035 -19.552 -5.747 1.00 59.38 376 GLU A O 1
ATOM 3173 N N . GLN A 1 377 ? 15.168 -19.865 -7.804 1.00 56.38 377 GLN A N 1
ATOM 3174 C CA . GLN A 1 377 ? 15.556 -21.282 -7.937 1.00 56.38 377 GLN A CA 1
ATOM 3175 C C . GLN A 1 377 ? 17.044 -21.549 -7.660 1.00 56.38 377 GLN A C 1
ATOM 3177 O O . GLN A 1 377 ? 17.406 -22.669 -7.306 1.00 56.38 377 GLN A O 1
ATOM 3182 N N . ARG A 1 378 ? 17.904 -20.535 -7.822 1.00 59.53 378 ARG A N 1
ATOM 3183 C CA . ARG A 1 378 ? 19.355 -20.649 -7.633 1.00 59.53 378 ARG A CA 1
ATOM 3184 C C . ARG A 1 378 ? 19.823 -20.293 -6.223 1.00 59.53 378 ARG A C 1
ATOM 3186 O O . ARG A 1 378 ? 20.810 -20.865 -5.776 1.00 59.53 378 ARG A O 1
ATOM 3193 N N . GLU A 1 379 ? 19.134 -19.391 -5.520 1.00 59.94 379 GLU A N 1
ATOM 3194 C CA . GLU A 1 379 ? 19.633 -18.831 -4.253 1.00 59.94 379 GLU A CA 1
ATOM 3195 C C . GLU A 1 379 ? 18.770 -19.155 -3.022 1.00 59.94 379 GLU A C 1
ATOM 3197 O O . GLU A 1 379 ? 19.210 -18.895 -1.907 1.00 59.94 379 GLU A O 1
ATOM 3202 N N . ASN A 1 380 ? 17.576 -19.753 -3.173 1.00 67.31 380 ASN A N 1
ATOM 3203 C CA . ASN A 1 380 ? 16.617 -19.989 -2.072 1.00 67.31 380 ASN A CA 1
ATOM 3204 C C . ASN A 1 380 ? 16.233 -18.725 -1.280 1.00 67.31 380 ASN A C 1
ATOM 3206 O O . ASN A 1 380 ? 15.744 -18.829 -0.157 1.00 67.31 380 ASN A O 1
ATOM 3210 N N . LYS A 1 381 ? 16.435 -17.544 -1.862 1.00 81.56 381 LYS A N 1
ATOM 3211 C CA . LYS A 1 381 ? 16.113 -16.258 -1.246 1.00 81.56 381 LYS A CA 1
ATOM 3212 C C . LYS A 1 381 ? 14.733 -15.791 -1.670 1.00 81.56 381 LYS A C 1
ATOM 3214 O O . LYS A 1 381 ? 14.274 -16.089 -2.779 1.00 81.56 381 LYS A O 1
ATOM 3219 N N . VAL A 1 382 ? 14.087 -15.069 -0.761 1.00 82.31 382 VAL A N 1
ATOM 3220 C CA . VAL A 1 382 ? 12.742 -14.514 -0.929 1.00 82.31 382 VAL A CA 1
ATOM 3221 C C . VAL A 1 382 ? 12.703 -13.076 -0.413 1.00 82.31 382 VAL A C 1
ATOM 3223 O O . VAL A 1 382 ? 13.528 -12.697 0.414 1.00 82.31 382 VAL A O 1
ATOM 3226 N N . ILE A 1 383 ? 11.746 -12.282 -0.889 1.00 84.81 383 ILE A N 1
ATOM 3227 C CA . ILE A 1 383 ? 11.369 -11.003 -0.280 1.00 84.81 383 ILE A CA 1
ATOM 3228 C C . ILE A 1 383 ? 9.992 -11.230 0.337 1.00 84.81 383 ILE A C 1
ATOM 3230 O O . ILE A 1 383 ? 8.969 -11.238 -0.356 1.00 84.81 383 ILE A O 1
ATOM 3234 N N . LEU A 1 384 ? 9.954 -11.456 1.649 1.00 84.62 384 LEU A N 1
ATOM 3235 C CA . LEU A 1 384 ? 8.698 -11.698 2.356 1.00 84.62 384 LEU A CA 1
ATOM 3236 C C . LEU A 1 384 ? 7.758 -10.481 2.262 1.00 84.62 384 LEU A C 1
ATOM 3238 O O . LEU A 1 384 ? 8.251 -9.352 2.210 1.00 84.62 384 LEU A O 1
ATOM 3242 N N . PRO A 1 385 ? 6.422 -10.679 2.246 1.00 81.94 385 PRO A N 1
ATOM 3243 C CA . PRO A 1 385 ? 5.388 -9.634 2.287 1.00 81.94 385 PRO A CA 1
ATOM 3244 C C . PRO A 1 385 ? 5.291 -8.903 3.626 1.00 81.94 385 PRO A C 1
ATOM 3246 O O . PRO A 1 385 ? 4.245 -8.908 4.278 1.00 81.94 385 PRO A O 1
ATOM 3249 N N . THR A 1 386 ? 6.402 -8.286 4.036 1.00 81.12 386 THR A N 1
ATOM 3250 C CA . THR A 1 386 ? 6.530 -7.481 5.251 1.00 81.12 386 THR A CA 1
ATOM 3251 C C . THR A 1 386 ? 6.529 -5.982 4.920 1.00 81.12 386 THR A C 1
ATOM 3253 O O . THR A 1 386 ? 7.044 -5.584 3.872 1.00 81.12 386 THR A O 1
ATOM 3256 N N . PRO A 1 387 ? 5.974 -5.1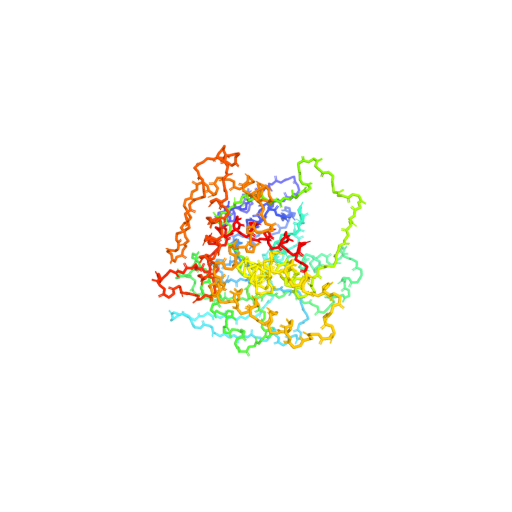30 5.806 1.00 75.25 387 PRO A N 1
ATOM 3257 C CA . PRO A 1 387 ? 6.022 -3.675 5.640 1.00 75.25 387 PRO A CA 1
ATOM 3258 C C . PRO A 1 387 ? 7.446 -3.114 5.522 1.00 75.25 387 PRO A C 1
ATOM 3260 O O . PRO A 1 387 ? 7.672 -2.188 4.753 1.00 75.25 387 PRO A O 1
ATOM 3263 N N . ASP A 1 388 ? 8.403 -3.698 6.244 1.00 82.62 388 ASP A N 1
ATOM 3264 C CA . ASP A 1 388 ? 9.819 -3.316 6.195 1.00 82.62 388 ASP A CA 1
ATOM 3265 C C . ASP A 1 388 ? 10.444 -3.587 4.813 1.00 82.62 388 ASP A C 1
ATOM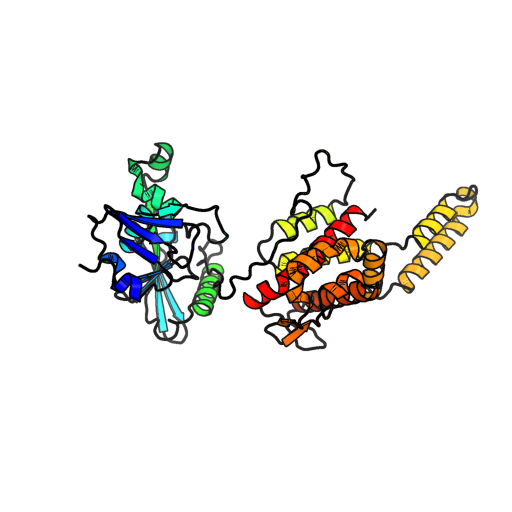 3267 O O . ASP A 1 388 ? 11.123 -2.734 4.242 1.00 82.62 388 ASP A O 1
ATOM 3271 N N . ASN A 1 389 ? 10.125 -4.727 4.196 1.00 88.00 389 ASN A N 1
ATOM 3272 C CA . ASN A 1 389 ? 10.538 -4.992 2.821 1.00 88.00 389 ASN A CA 1
ATOM 3273 C C . ASN A 1 389 ? 9.885 -4.035 1.817 1.00 88.00 389 ASN A C 1
ATOM 3275 O O . ASN A 1 389 ? 10.533 -3.645 0.850 1.00 88.00 389 ASN A O 1
ATOM 3279 N N . ASP A 1 390 ? 8.628 -3.640 2.030 1.00 86.25 390 ASP A N 1
ATOM 3280 C CA . ASP A 1 390 ? 7.955 -2.666 1.163 1.00 86.25 390 ASP A CA 1
ATOM 3281 C C . ASP A 1 390 ? 8.653 -1.294 1.224 1.00 86.25 390 ASP A C 1
ATOM 3283 O O . ASP A 1 390 ? 8.875 -0.661 0.193 1.00 86.25 390 ASP A O 1
ATOM 3287 N N . VAL A 1 391 ? 9.085 -0.872 2.415 1.00 84.25 391 VAL A N 1
ATOM 3288 C CA . VAL A 1 391 ? 9.930 0.316 2.621 1.00 84.25 391 VAL A CA 1
ATOM 3289 C C . VAL A 1 391 ? 11.243 0.179 1.843 1.00 84.25 391 VAL A C 1
ATOM 3291 O O . VAL A 1 391 ? 11.555 1.027 1.007 1.00 84.25 391 VAL A O 1
ATOM 3294 N N . LYS A 1 392 ? 11.961 -0.937 2.014 1.00 89.25 392 LYS A N 1
ATOM 3295 C CA . LYS A 1 392 ? 13.223 -1.225 1.306 1.00 89.25 392 LYS A CA 1
ATOM 3296 C C . LYS A 1 392 ? 13.071 -1.310 -0.222 1.00 89.25 392 LYS A C 1
ATOM 3298 O O . LYS A 1 392 ? 14.042 -1.112 -0.945 1.00 89.25 392 LYS A O 1
ATOM 3303 N N . LEU A 1 393 ? 11.881 -1.591 -0.751 1.00 91.62 393 LEU A N 1
ATOM 3304 C CA . LEU A 1 393 ? 11.630 -1.579 -2.198 1.00 91.62 393 LEU A CA 1
ATOM 3305 C C . LEU A 1 393 ? 11.460 -0.163 -2.766 1.00 91.62 393 LEU A C 1
ATOM 3307 O O . LEU A 1 393 ? 11.716 0.044 -3.953 1.00 91.62 393 LEU A O 1
ATOM 3311 N N . THR A 1 394 ? 11.052 0.808 -1.943 1.00 90.69 394 THR A N 1
ATOM 3312 C CA . THR A 1 394 ? 10.596 2.134 -2.397 1.00 90.69 394 THR A CA 1
ATOM 3313 C C . THR A 1 394 ? 11.633 2.893 -3.236 1.00 90.69 394 THR A C 1
ATOM 3315 O O . THR A 1 394 ? 11.286 3.342 -4.330 1.00 90.69 394 THR A O 1
ATOM 3318 N N . PRO A 1 395 ? 12.918 2.985 -2.850 1.00 91.31 395 PRO A N 1
ATOM 3319 C CA . PRO A 1 395 ? 13.890 3.727 -3.658 1.00 91.31 395 PRO A CA 1
ATOM 3320 C C . PRO A 1 395 ? 14.155 3.080 -5.025 1.00 91.31 395 PRO A C 1
ATOM 3322 O O . PRO A 1 395 ? 14.293 3.776 -6.029 1.00 91.31 395 PRO A O 1
ATOM 3325 N N . TYR A 1 396 ? 14.162 1.744 -5.097 1.00 94.94 396 TYR A N 1
ATOM 3326 C CA . TYR A 1 396 ? 14.284 1.034 -6.374 1.00 94.94 396 TYR A CA 1
ATOM 3327 C C . TYR A 1 396 ? 13.009 1.113 -7.220 1.00 94.94 396 TYR A C 1
ATOM 3329 O O . TYR A 1 396 ? 13.111 1.077 -8.447 1.00 94.94 396 TYR A O 1
ATOM 3337 N N . LEU A 1 397 ? 11.830 1.261 -6.601 1.00 95.12 397 LEU A N 1
ATOM 3338 C CA . LEU A 1 397 ? 10.591 1.548 -7.322 1.00 95.12 397 LEU A CA 1
ATOM 3339 C C . LEU A 1 397 ? 10.696 2.879 -8.082 1.00 95.12 397 LEU A C 1
ATOM 3341 O O . LEU A 1 397 ? 10.304 2.946 -9.244 1.00 95.12 397 LEU A O 1
ATOM 3345 N N . PHE A 1 398 ? 11.247 3.927 -7.464 1.00 94.69 398 PHE A N 1
ATOM 3346 C CA . PHE A 1 398 ? 11.423 5.212 -8.146 1.00 94.69 398 PHE A CA 1
ATOM 3347 C C . PHE A 1 398 ? 12.375 5.105 -9.342 1.00 94.69 398 PHE A C 1
ATOM 3349 O O . PHE A 1 398 ? 12.068 5.634 -10.410 1.00 94.69 398 PHE A O 1
ATOM 3356 N N . LEU A 1 399 ? 13.473 4.351 -9.204 1.00 95.38 399 LEU A N 1
ATOM 3357 C CA . LEU A 1 399 ? 14.403 4.104 -10.310 1.00 95.38 399 LEU A CA 1
ATOM 3358 C C . LEU A 1 399 ? 13.730 3.379 -11.478 1.00 95.38 399 LEU A C 1
ATOM 3360 O O . LEU A 1 399 ? 13.784 3.859 -12.609 1.00 95.38 399 LEU A O 1
ATOM 3364 N N . ILE A 1 400 ? 13.072 2.243 -11.223 1.00 96.81 400 ILE A N 1
ATOM 3365 C CA . ILE A 1 400 ? 12.443 1.470 -12.301 1.00 96.81 400 ILE A CA 1
ATOM 3366 C C . ILE A 1 400 ? 11.292 2.239 -12.957 1.00 96.81 400 ILE A C 1
ATOM 3368 O O . ILE A 1 400 ? 11.143 2.178 -14.176 1.00 96.81 400 ILE A O 1
ATOM 3372 N N . LYS A 1 401 ? 10.529 3.013 -12.174 1.00 96.75 401 LYS A N 1
ATOM 3373 C CA . LYS A 1 401 ? 9.482 3.900 -12.683 1.00 96.75 401 LYS A CA 1
ATOM 3374 C C . LYS A 1 401 ? 10.059 4.911 -13.671 1.00 96.75 401 LYS A C 1
ATOM 3376 O O . LYS A 1 401 ? 9.584 4.982 -14.801 1.00 96.75 401 LYS A O 1
ATOM 3381 N N . ARG A 1 402 ? 11.120 5.633 -13.289 1.00 95.62 402 ARG A N 1
ATOM 3382 C CA . ARG A 1 402 ? 11.760 6.617 -14.172 1.00 95.62 402 ARG A CA 1
ATOM 3383 C C . ARG A 1 402 ? 12.300 5.976 -15.447 1.00 95.62 402 ARG A C 1
ATOM 3385 O O . ARG A 1 402 ? 12.101 6.521 -16.531 1.00 95.62 402 ARG A O 1
ATOM 3392 N N . MET A 1 403 ? 12.948 4.815 -15.329 1.00 95.94 403 MET A N 1
ATOM 3393 C CA . MET A 1 403 ? 13.454 4.066 -16.483 1.00 95.94 403 MET A CA 1
ATOM 3394 C C . MET A 1 403 ? 12.321 3.672 -17.439 1.00 95.94 403 MET A C 1
ATOM 3396 O O . MET A 1 403 ? 12.437 3.885 -18.643 1.00 95.94 403 MET A O 1
ATOM 3400 N N . ALA A 1 404 ? 11.219 3.138 -16.908 1.00 96.31 404 ALA A N 1
ATOM 3401 C CA . ALA A 1 404 ? 10.061 2.731 -17.696 1.00 96.31 404 ALA A CA 1
ATOM 3402 C C . ALA A 1 404 ? 9.406 3.921 -18.414 1.00 96.31 404 ALA A C 1
ATOM 3404 O O . ALA A 1 404 ? 9.145 3.835 -19.610 1.00 96.31 404 ALA A O 1
ATOM 3405 N N . GLU A 1 405 ? 9.200 5.044 -17.721 1.00 94.75 405 GLU A N 1
ATOM 3406 C CA . GLU A 1 405 ? 8.649 6.274 -18.308 1.00 94.75 405 GLU A CA 1
ATOM 3407 C C . GLU A 1 405 ? 9.538 6.819 -19.432 1.00 94.75 405 GLU A C 1
ATOM 3409 O O . GLU A 1 405 ? 9.055 7.156 -20.510 1.00 94.75 405 GLU A O 1
ATOM 3414 N N . LYS A 1 406 ? 10.853 6.885 -19.204 1.00 94.00 406 LYS A N 1
ATOM 3415 C CA . LYS A 1 406 ? 11.814 7.406 -20.184 1.00 94.00 406 LYS A CA 1
ATOM 3416 C C . LYS A 1 406 ? 11.929 6.525 -21.420 1.00 94.00 406 LYS A C 1
ATOM 3418 O O . LYS A 1 406 ? 11.994 7.066 -22.521 1.00 94.00 406 LYS A O 1
ATOM 3423 N N . ILE A 1 407 ? 11.930 5.203 -21.247 1.00 93.31 407 ILE A N 1
ATOM 3424 C CA . ILE A 1 407 ? 11.892 4.264 -22.371 1.00 93.31 407 ILE A CA 1
ATOM 3425 C C . ILE A 1 407 ? 10.560 4.396 -23.106 1.00 93.31 407 ILE A C 1
ATOM 3427 O O . ILE A 1 407 ? 10.576 4.522 -24.320 1.00 93.31 407 ILE A O 1
ATOM 3431 N N . ALA A 1 408 ? 9.422 4.458 -22.409 1.00 92.19 408 ALA A N 1
ATOM 3432 C CA . ALA A 1 408 ? 8.111 4.618 -23.042 1.00 92.19 408 ALA A CA 1
ATOM 3433 C C . ALA A 1 408 ? 8.013 5.878 -23.922 1.00 92.19 408 ALA A C 1
ATOM 3435 O O . ALA A 1 408 ? 7.407 5.823 -24.986 1.00 92.19 408 ALA A O 1
ATOM 3436 N N . LEU A 1 409 ? 8.638 6.986 -23.505 1.00 90.75 409 LEU A N 1
ATOM 3437 C CA . LEU A 1 409 ? 8.688 8.237 -24.276 1.00 90.75 409 LEU A CA 1
ATOM 3438 C C . LEU A 1 409 ? 9.619 8.186 -25.502 1.00 90.75 409 LEU A C 1
ATOM 3440 O O . LEU A 1 409 ? 9.567 9.065 -26.355 1.00 90.75 409 LEU A O 1
ATOM 3444 N N . GLN A 1 410 ? 10.538 7.225 -25.565 1.00 86.81 410 GLN A N 1
ATOM 3445 C CA . GLN A 1 410 ? 11.517 7.109 -26.655 1.00 86.81 410 GLN A CA 1
ATOM 3446 C C . GLN A 1 410 ? 11.280 5.875 -27.533 1.00 86.81 410 GLN A C 1
ATOM 3448 O O . GLN A 1 410 ? 11.931 5.707 -28.564 1.00 86.81 410 GLN A O 1
ATOM 3453 N N . PHE A 1 411 ? 10.378 4.993 -27.108 1.00 80.50 411 PHE A N 1
ATOM 3454 C CA . PHE A 1 411 ? 10.094 3.733 -27.764 1.00 80.50 411 PHE A CA 1
ATOM 3455 C C . PHE A 1 411 ? 9.167 3.957 -28.967 1.00 80.50 411 PHE A C 1
ATOM 3457 O O . PHE A 1 411 ? 7.958 4.120 -28.809 1.00 80.50 411 PHE A O 1
ATOM 3464 N N . GLU A 1 412 ? 9.770 3.967 -30.163 1.00 65.81 412 GLU A N 1
ATOM 3465 C CA . GLU A 1 412 ? 9.110 4.055 -31.480 1.00 65.81 412 GLU A CA 1
ATOM 3466 C C . GLU A 1 412 ? 9.246 2.782 -32.329 1.00 65.81 412 GLU A C 1
ATOM 3468 O O . GLU A 1 412 ? 10.383 2.232 -32.465 1.00 65.81 412 GLU A O 1
#

Organism: NCBI:txid2026654

Solvent-accessible surface area (backbone atoms only — not comparable to full-atom values): 23652 Å² total; per-residue (Å²): 134,76,83,59,53,51,24,41,72,55,29,75,69,36,46,78,46,79,56,97,66,37,37,38,34,37,19,57,42,66,37,79,41,34,35,32,51,40,60,67,86,58,89,63,74,62,42,46,50,36,27,52,42,58,35,40,44,34,39,35,32,64,85,78,36,29,39,37,30,66,63,49,65,39,56,79,80,46,74,70,57,74,44,66,51,77,48,77,54,97,93,42,68,28,46,36,34,46,44,73,51,50,70,43,55,50,56,49,19,59,17,54,42,80,75,50,78,84,58,99,64,59,71,54,54,34,64,63,43,22,56,65,70,40,39,92,81,47,57,70,72,59,43,64,72,44,70,66,41,46,53,33,18,41,34,41,34,47,84,49,85,91,42,73,92,58,55,62,69,63,49,53,53,48,39,51,53,46,38,71,79,32,82,83,49,84,66,81,59,73,52,76,70,76,86,67,86,71,85,74,58,80,71,57,95,51,55,96,85,43,73,74,75,94,72,82,88,83,74,88,55,56,63,69,54,53,53,40,53,51,54,25,71,72,45,87,49,67,66,57,25,42,48,33,30,48,47,42,45,51,51,53,34,69,74,59,69,60,69,70,55,56,51,52,51,50,55,54,74,64,40,92,56,41,84,83,42,40,74,60,52,53,49,54,52,49,53,54,50,50,52,50,52,63,76,48,67,47,65,70,61,36,39,51,53,47,45,64,73,64,51,58,71,76,78,44,44,59,50,49,59,57,47,34,78,61,42,43,37,67,46,75,34,57,53,70,39,71,44,74,44,78,47,81,50,74,79,51,66,82,72,66,55,75,67,52,58,56,50,53,51,53,47,52,51,53,53,50,48,19,68,73,56,72,40,30,93,87,73,75,24,20,64,50,100,42,72,67,39,55,58,71,42,46,70,59,40,51,46,44,44,50,52,29,54,50,38,49,77,67,58,125

Mean predicted aligned error: 10.5 Å

Nearest PDB structures (foldseek):
  6tao-assembly1_A  TM=1.452E-01  e=2.236E+00  Vibrio cholerae

Foldseek 3Di:
DPPLPQLCVQEVLWDWDDDPFWIKTACQLPDRQKIFIAGPPDDQVQSNQWHRPNFFLWIQRRVQQKIWRFDAFDAPVDPQQVDWDWDQDPNWTKIKHKDADDPNLLNRLCRIDGDHDDDPCRSSHSPRSNCVSPVVPDDPVSCVVNVRTGGMTMMIHTDCVVQVVHCPVVQVVVQVVQCVVPVPRDHTGGHAPCPDPDPQDQQDPCPDPRDDDPDDDDDDFPPVLVVLLVVLVPDPQLLSVLLSLVVLLLVLLVPDDPVVLVVVLVVLVPDPCCVVPVVVSVVVNVVSVVVRCVVPVDSLVSSLVLLVVQDDLVLCLRLCLSCVVLLLQWDAADQGDIQHRLDNDNVCSVVDDSVSVVSLSVSSVSSNCQSPPVANPVPRGHHDPHPVSSVSCVSNSSVSSSSSVRSSRVRD

Sequence (412 aa):
MEYLKKFKENNPYSKVEIETKHIKISKPWDDDTFIILMDKSEDLSALDNVKLVDYLVAIYHYKEKKIEFIFAPIETDTGILKRKFDYNFQGKTYNCYFDKSSKALEILAKGFQQTKTSTKTNYRELRMYNDFYTLDEQPEFIKEFYKDCEAFSFYISGDFTSIENDFTYFLRLLNFYMEYFDRESPKIILHRKETLKDEFIIPCLSDDGDEFPKSINAHNIELTVLETIDVANKTDDIRLQFIFYYQVLEYCTYYFLDTSIKKELNQILKKPDINSKSKEYTKSIIDKLQDHYYKNKDDSVKMEKTILEFISIDDLKLELSKNCEFFCKDIEFDGGLVVKKLFNKVEDLDSVTENLLTAIRKNIEKIRNVLVHLREQRENKVILPTPDNDVKLTPYLFLIKRMAEKIALQFE

Secondary structure (DSSP, 8-state):
--TTHHHHHH-TTSEEEE-SSEEEEESGGG-TTEEEEEETTS--GGGTTEEE-TTBSEEEETTTTEEEEEEEEEETT-GGGG-EEEEEETTEEEEEEEEEPPHHHHHHHHTEEE-S---TTGGGGHHHHHHHHTGGGS-HHHHHHTTTEEEEEEEEES--TTTTT--HHHHHHHHHHHHHH-TTPPPPPBPPP-S---------TT-TTPPPPS-----PPPHHHHHHHHHHHH---HHHHHHHHHHHHHHHHHH---HHHHHHHHHHHT-TTTTTTHHHHHHHHHHHHHHHHHHT--HHHHHHHHHHHH--SGGGHHHHHHTHHHHTS-EE-TTB-EEPPS-SSGGGGGG--HHHHHHHHHHHHHHHHHHHHSS-TTT--B--S-HHHHHHHHHHHHHHHHHHHHHHTT--

Radius of gyration: 28.69 Å; Cα contacts (8 Å, |Δi|>4): 537; chains: 1; bounding box: 66×50×98 Å

pLDDT: mean 87.08, std 9.91, range [46.47, 98.0]